Protein AF-A0A938MC78-F1 (afdb_monomer)

Mean predicted aligned error: 9.32 Å

Sequence (710 aa):
FLNPGDVVMGMSLSFGGHLTHGSPVNRSGKHFRIVSYQPDKATGKLDYNALRALAAEHKPRMIIAGYSAYPWAVDWRRFREVADAVPGGCILMADIAHTAGLIAAGQYPNPVGHADVVTFTTHKTLCGPRGAVILATDPEKAKKIDRAVFPGEQGGPHINTIAAKAVAFRIAQSPEFKQLQRDIIGNAKVLADGLARRGLKLAYGGTDTHLALIDLGAIQTPTGVPLRGDIATRILDLCGLTANKNTILGDENAFDPSGVRLGTTWVTQRGLGPAEMDKIAELVHRVLTSIAPFLYKGRKGYRTRGKIDLAVMEDVKREVAALTANAPPAAPAPSPGVSSASTIEVSGERALVALQAACTADVAALQPGQSCRSLLLDGAGNVLDEVLISALPPTVPGRCRYQIAPQPHNAQRVKLWLRSLSDGYIKFDEGDVLAKVDGPVVVEWEKGTQLFCRNGPTGASHKRAASPFPSSAPEGPQICLAKPFFIGQSTLLRGAKPTHDKTPFQFTEPTGPPNHSALYAEHAKLTQGRFLVPFAGWLMPIQYVSIAEEHMAVRSAAGLFDISHMGVLEITGPSAARFLDLVLSNYVLALKPGRSQYNYVLAPDGSVMDDVFLYCLAADRFMLVVNASNQEKVKAWLEALNSRRVVIDQDWPHKEVDVTATIRDLKSPASGSDQRVGLSLQGPRSLTVLQSLATWQRVVDQLGRLTRLE

Solvent-accessible surface area (backbone atoms only — not comparable to full-atom values): 38874 Å² total; per-residue (Å²): 142,80,57,80,63,40,34,36,31,13,32,34,56,57,57,12,18,37,58,78,45,33,33,71,91,29,69,44,23,67,41,28,41,63,44,68,46,68,50,37,85,90,69,48,41,76,46,66,66,60,50,32,54,53,32,55,73,64,49,32,57,28,40,46,50,48,50,72,60,62,32,65,79,70,64,44,65,60,53,34,54,35,29,61,63,16,81,91,47,33,45,33,34,32,40,35,32,61,46,46,22,28,33,67,42,71,69,40,79,70,47,80,91,49,39,58,31,40,36,33,38,34,44,49,55,41,68,27,51,87,52,73,52,80,46,48,90,48,69,73,57,36,56,54,49,49,43,47,45,47,80,60,76,43,81,87,78,64,60,73,55,52,55,45,40,55,53,28,55,58,49,44,70,35,71,66,44,29,49,51,41,50,50,16,30,52,30,19,35,39,25,44,53,33,27,42,78,72,71,45,47,42,64,49,76,52,47,71,30,46,26,35,43,38,32,33,68,74,49,81,37,91,62,75,36,69,45,40,12,71,49,53,28,54,55,33,38,74,26,70,45,80,52,41,57,31,46,36,90,86,56,91,50,83,89,72,15,37,11,41,40,46,68,24,57,67,51,38,76,52,68,51,46,56,70,53,25,36,49,50,20,49,50,53,48,55,53,63,67,48,35,41,27,42,82,43,83,49,100,90,44,75,39,83,43,50,26,27,50,56,67,62,45,50,52,42,31,53,53,49,48,58,72,48,68,83,30,83,73,95,60,88,73,82,76,86,80,80,58,94,79,60,38,33,34,38,28,30,73,34,24,59,60,24,49,30,30,48,24,34,27,69,62,72,76,49,49,66,60,34,54,44,31,18,37,31,36,39,32,80,39,50,80,69,46,65,28,42,40,30,29,40,74,57,92,47,92,77,29,40,33,33,41,36,41,50,48,76,93,39,30,66,60,52,52,47,50,57,38,41,48,26,72,61,40,49,57,47,40,81,90,40,88,83,67,78,60,56,54,66,43,48,65,42,74,60,91,75,91,72,81,74,69,85,73,78,96,74,87,84,81,95,67,95,75,82,74,100,70,72,94,76,42,65,93,62,68,37,72,47,76,36,41,80,54,35,44,20,46,75,55,75,38,65,94,54,81,75,82,65,90,48,40,78,80,81,81,78,82,87,86,72,82,58,41,74,40,93,56,38,73,57,51,38,59,66,27,71,60,45,56,58,39,83,51,64,61,22,50,41,72,80,53,68,84,47,75,67,58,55,52,48,40,23,69,74,32,50,36,78,45,82,40,44,64,38,29,44,34,34,38,26,41,96,38,21,38,61,36,44,43,76,48,33,74,50,76,41,83,75,58,49,61,82,37,70,48,78,35,35,36,54,43,45,85,68,48,78,71,45,62,32,42,40,32,23,71,36,94,37,33,33,39,38,37,32,46,37,77,40,26,69,57,53,51,53,48,56,55,40,50,57,67,55,48,37,40,58,31,77,92,47,46,48,28,33,69,73,52,54,55,49,76,44,54,24,64,40,77,90,37,55,94,63,43,53,79,44,73,45,71,41,42,79,41,29,64,61,54,54,41,72,71,46,89,45,69,70,54,34,56,52,58,73,66,57,77,78,85,126

pLDDT: mean 89.55, std 13.84, range [25.69, 98.81]

Structure (mmCIF, N/CA/C/O backbone):
data_AF-A0A938MC78-F1
#
_entry.id   AF-A0A938MC78-F1
#
loop_
_atom_site.group_PDB
_atom_site.id
_atom_site.type_symbol
_atom_site.label_atom_id
_atom_site.label_alt_id
_atom_site.label_comp_id
_atom_site.label_asym_id
_atom_site.label_entity_id
_atom_site.label_seq_id
_atom_site.pdbx_PDB_ins_code
_atom_site.Cartn_x
_atom_site.Cartn_y
_atom_site.Cartn_z
_atom_site.occupancy
_atom_site.B_iso_or_equiv
_atom_site.auth_seq_id
_atom_site.auth_comp_id
_atom_site.auth_asym_id
_atom_site.auth_atom_id
_atom_site.pdbx_PDB_model_num
ATOM 1 N N . PHE A 1 1 ? 19.099 24.316 -25.562 1.00 87.00 1 PHE A N 1
ATOM 2 C CA . PHE A 1 1 ? 18.160 23.895 -26.628 1.00 87.00 1 PHE A CA 1
ATOM 3 C C . PHE A 1 1 ? 16.786 24.493 -26.423 1.00 87.00 1 PHE A C 1
ATOM 5 O O . PHE A 1 1 ? 16.207 24.959 -27.392 1.00 87.00 1 PHE A O 1
ATOM 12 N N . LEU A 1 2 ? 16.298 24.472 -25.182 1.00 93.75 2 LEU A N 1
ATOM 13 C CA . LEU A 1 2 ? 14.978 24.945 -24.800 1.00 93.75 2 LEU A CA 1
ATOM 14 C C . LEU A 1 2 ? 15.098 26.096 -23.803 1.00 93.75 2 LEU A C 1
ATOM 16 O O . LEU A 1 2 ? 16.029 26.100 -22.995 1.00 93.75 2 LEU A O 1
ATOM 20 N N . ASN A 1 3 ? 14.133 27.002 -23.843 1.00 94.25 3 ASN A N 1
ATOM 21 C CA . ASN A 1 3 ? 13.854 27.993 -22.812 1.00 94.25 3 ASN A CA 1
ATOM 22 C C . ASN A 1 3 ? 12.549 27.626 -22.085 1.00 94.25 3 ASN A C 1
ATOM 24 O O . ASN A 1 3 ? 11.702 26.939 -22.663 1.00 94.25 3 ASN A O 1
ATOM 28 N N . PRO A 1 4 ? 12.350 28.061 -20.828 1.00 96.12 4 PRO A N 1
ATOM 29 C CA . PRO A 1 4 ? 11.049 27.940 -20.179 1.00 96.12 4 PRO A CA 1
ATOM 30 C C . PRO A 1 4 ? 9.929 28.516 -21.059 1.00 96.12 4 PRO A C 1
ATOM 32 O O . PRO A 1 4 ? 10.096 29.569 -21.669 1.00 96.12 4 PRO A O 1
ATOM 35 N N . GLY A 1 5 ? 8.803 27.811 -21.135 1.00 96.50 5 GLY A N 1
ATOM 36 C CA . GLY A 1 5 ? 7.671 28.143 -22.005 1.00 96.50 5 GLY A CA 1
ATOM 37 C C . GLY A 1 5 ? 7.724 27.530 -23.409 1.00 96.50 5 GLY A C 1
ATOM 38 O O . GLY A 1 5 ? 6.680 27.462 -24.058 1.00 96.50 5 GLY A O 1
ATOM 39 N N . ASP A 1 6 ? 8.878 27.020 -23.859 1.00 97.81 6 ASP A N 1
ATOM 40 C CA . ASP A 1 6 ? 8.970 26.314 -25.142 1.00 97.81 6 ASP A CA 1
ATOM 41 C C . ASP A 1 6 ? 8.042 25.091 -25.174 1.00 97.81 6 ASP A C 1
ATOM 43 O O . ASP A 1 6 ? 7.804 24.427 -24.158 1.00 97.81 6 ASP A O 1
ATOM 47 N N . VAL A 1 7 ? 7.536 24.774 -26.368 1.00 98.12 7 VAL A N 1
ATOM 48 C CA . VAL A 1 7 ? 6.684 23.602 -26.583 1.00 98.12 7 VAL A CA 1
ATOM 49 C C . VAL A 1 7 ? 7.544 22.342 -26.659 1.00 98.12 7 VAL A C 1
ATOM 51 O O . VAL A 1 7 ? 8.449 22.249 -27.492 1.00 98.12 7 VAL A O 1
ATOM 54 N N . VAL A 1 8 ? 7.231 21.353 -25.824 1.00 98.19 8 VAL A N 1
ATOM 55 C CA . VAL A 1 8 ? 7.862 20.027 -25.829 1.00 98.19 8 VAL A CA 1
ATOM 56 C C . VAL A 1 8 ? 6.787 18.975 -26.040 1.00 98.19 8 VAL A C 1
ATOM 58 O O . VAL A 1 8 ? 5.766 18.971 -25.351 1.00 98.19 8 VAL A O 1
ATOM 61 N N . MET A 1 9 ? 7.027 18.077 -26.991 1.00 98.12 9 MET A N 1
ATOM 62 C CA . MET A 1 9 ? 6.131 16.971 -27.283 1.00 98.12 9 MET A CA 1
ATOM 63 C C . MET A 1 9 ? 6.689 15.661 -26.716 1.00 98.12 9 MET A C 1
ATOM 65 O O . MET A 1 9 ? 7.829 15.305 -27.002 1.00 98.12 9 MET A O 1
ATOM 69 N N . GLY A 1 10 ? 5.905 14.934 -25.920 1.00 97.06 10 GLY A N 1
ATOM 70 C CA . GLY A 1 10 ? 6.323 13.689 -25.260 1.00 97.06 10 GLY A CA 1
ATOM 71 C C . GLY A 1 10 ? 5.179 12.685 -25.143 1.00 97.06 10 GLY A C 1
ATOM 72 O O . GLY A 1 10 ? 4.020 13.032 -25.357 1.00 97.06 10 GLY A O 1
ATOM 73 N N . MET A 1 11 ? 5.478 11.427 -24.824 1.00 94.69 11 MET A N 1
ATOM 74 C CA . MET A 1 11 ? 4.420 10.442 -24.606 1.00 94.69 11 MET A CA 1
ATOM 75 C C . MET A 1 11 ? 3.703 10.730 -23.283 1.00 94.69 11 MET A C 1
ATOM 77 O O . MET A 1 11 ? 4.352 10.953 -22.258 1.00 94.69 11 MET A O 1
ATOM 81 N N . SER A 1 12 ? 2.372 10.673 -23.281 1.00 90.75 12 SER A N 1
ATOM 82 C CA . SER A 1 12 ? 1.589 10.801 -22.048 1.00 90.75 12 SER A CA 1
ATOM 83 C C . SER A 1 12 ? 1.998 9.747 -21.010 1.00 90.75 12 SER A C 1
ATOM 85 O O . SER A 1 12 ? 2.099 8.555 -21.321 1.00 90.75 12 SER A O 1
ATOM 87 N N . LEU A 1 13 ? 2.171 10.173 -19.753 1.00 88.69 13 LEU A N 1
ATOM 88 C CA . LEU A 1 13 ? 2.477 9.289 -18.619 1.00 88.69 13 LEU A CA 1
ATOM 89 C C . LEU A 1 13 ? 1.448 8.158 -18.488 1.00 88.69 13 LEU A C 1
ATOM 91 O O . LEU A 1 13 ? 1.820 7.011 -18.253 1.00 88.69 13 LEU A O 1
ATOM 95 N N . SER A 1 14 ? 0.169 8.482 -18.692 1.00 85.88 14 SER A N 1
ATOM 96 C CA . SER A 1 14 ? -0.949 7.550 -18.540 1.00 85.88 14 SER A CA 1
ATOM 97 C C . SER A 1 14 ? -0.891 6.386 -19.536 1.00 85.88 14 SER A C 1
ATOM 99 O O . SER A 1 14 ? -1.427 5.318 -19.256 1.00 85.88 14 SER A O 1
ATOM 101 N N . PHE A 1 15 ? -0.190 6.560 -20.660 1.00 87.62 15 PHE A N 1
ATOM 102 C CA . PHE A 1 15 ? -0.125 5.584 -21.751 1.00 87.62 15 PHE A CA 1
ATOM 103 C C . PHE A 1 15 ? 1.278 5.016 -21.974 1.00 87.62 15 PHE A C 1
ATOM 105 O O . PHE A 1 15 ? 1.547 4.440 -23.020 1.00 87.62 15 PHE A O 1
ATOM 112 N N . GLY A 1 16 ? 2.170 5.152 -20.990 1.00 88.12 16 GLY A N 1
ATOM 113 C CA . GLY A 1 16 ? 3.488 4.517 -21.011 1.00 88.12 16 GLY A CA 1
ATOM 114 C C . GLY A 1 16 ? 4.674 5.474 -21.057 1.00 88.12 16 GLY A C 1
ATOM 115 O O . GLY A 1 16 ? 5.809 5.000 -20.961 1.00 88.12 16 GLY A O 1
ATOM 116 N N . GLY A 1 17 ? 4.445 6.789 -21.140 1.00 92.12 17 GLY A N 1
ATOM 117 C CA . GLY A 1 17 ? 5.486 7.812 -21.023 1.00 92.12 17 GLY A CA 1
ATOM 118 C C . GLY A 1 17 ? 6.154 7.843 -19.645 1.00 92.12 17 GLY A C 1
ATOM 119 O O . GLY A 1 17 ? 5.754 7.143 -18.714 1.00 92.12 17 GLY A O 1
ATOM 120 N N . HIS A 1 18 ? 7.204 8.650 -19.495 1.00 95.06 18 HIS A N 1
ATOM 121 C CA . HIS A 1 18 ? 7.895 8.835 -18.215 1.00 95.06 18 HIS A CA 1
ATOM 122 C C . HIS A 1 18 ? 7.568 10.194 -17.585 1.00 95.06 18 HIS A C 1
ATOM 124 O O . HIS A 1 18 ? 7.250 11.164 -18.269 1.00 95.06 18 HIS A O 1
ATOM 130 N N . LEU A 1 19 ? 7.719 10.306 -16.260 1.00 93.81 19 LEU A N 1
ATOM 131 C CA . LEU A 1 19 ? 7.492 11.557 -15.524 1.00 93.81 19 LEU A CA 1
ATOM 132 C C . LEU A 1 19 ? 8.284 12.742 -16.101 1.00 93.81 19 LEU A C 1
ATOM 134 O O . LEU A 1 19 ? 7.791 13.867 -16.112 1.00 93.81 19 LEU A O 1
ATOM 138 N N . THR A 1 20 ? 9.504 12.500 -16.585 1.00 96.00 20 THR A N 1
ATOM 139 C CA . THR A 1 20 ? 10.390 13.538 -17.142 1.00 96.00 20 THR A CA 1
ATOM 140 C C . THR A 1 20 ? 10.058 13.934 -18.579 1.00 96.00 20 THR A C 1
ATOM 142 O O . THR A 1 20 ? 10.744 14.785 -19.134 1.00 96.00 20 THR A O 1
ATOM 145 N N . HIS A 1 21 ? 9.030 13.341 -19.190 1.00 96.19 21 HIS A N 1
ATOM 146 C CA . HIS A 1 21 ? 8.594 13.654 -20.555 1.00 96.19 21 HIS A CA 1
ATOM 147 C C . HIS A 1 21 ? 7.473 14.701 -20.582 1.00 96.19 21 HIS A C 1
ATOM 149 O O . HIS A 1 21 ? 6.760 14.810 -21.573 1.00 96.19 21 HIS A O 1
ATOM 155 N N . GLY A 1 22 ? 7.318 15.473 -19.498 1.00 93.12 22 GLY A N 1
ATOM 156 C CA . GLY A 1 22 ? 6.331 16.549 -19.408 1.00 93.12 22 GLY A CA 1
ATOM 157 C C . GLY A 1 22 ? 5.192 16.325 -18.411 1.00 93.12 22 GLY A C 1
ATOM 158 O O . GLY A 1 22 ? 4.153 16.969 -18.513 1.00 93.12 22 GLY A O 1
ATOM 159 N N . SER A 1 23 ? 5.340 15.439 -17.422 1.00 91.81 23 SER A N 1
ATOM 160 C CA . SER A 1 23 ? 4.314 15.317 -16.377 1.00 91.81 23 SER A CA 1
ATOM 161 C C . SER A 1 23 ? 4.189 16.625 -15.573 1.00 91.81 23 SER A C 1
ATOM 163 O O . SER A 1 23 ? 5.224 17.169 -15.174 1.00 91.81 23 SER A O 1
ATOM 165 N N . PRO A 1 24 ? 2.970 17.108 -15.248 1.00 91.12 24 PRO A N 1
ATOM 166 C CA . PRO A 1 24 ? 2.768 18.383 -14.542 1.00 91.12 24 PRO A CA 1
ATOM 167 C C . PRO A 1 24 ? 3.358 18.401 -13.122 1.00 91.12 24 PRO A C 1
ATOM 169 O O . PRO A 1 24 ? 3.615 19.461 -12.554 1.00 91.12 24 PRO A O 1
ATOM 172 N N . VAL A 1 25 ? 3.618 17.229 -12.534 1.00 91.25 25 VAL A N 1
ATOM 173 C CA . VAL A 1 25 ? 4.274 17.121 -11.221 1.00 91.25 25 VAL A CA 1
ATOM 174 C C . VAL A 1 25 ? 5.805 17.166 -11.308 1.00 91.25 25 VAL A C 1
ATOM 176 O O . VAL A 1 25 ? 6.471 17.364 -10.291 1.00 91.25 25 VAL A O 1
ATOM 179 N N . ASN A 1 26 ? 6.381 17.016 -12.504 1.00 94.88 26 ASN A N 1
ATOM 180 C CA . ASN A 1 26 ? 7.821 17.044 -12.754 1.00 94.88 26 ASN A CA 1
ATOM 181 C C . ASN A 1 26 ? 8.285 18.426 -13.251 1.00 94.88 26 ASN A C 1
ATOM 183 O O . ASN A 1 26 ? 7.516 19.179 -13.837 1.00 94.88 26 ASN A O 1
ATOM 187 N N . ARG A 1 27 ? 9.575 18.749 -13.070 1.00 94.25 27 ARG A N 1
ATOM 188 C CA . ARG A 1 27 ? 10.187 19.993 -13.572 1.00 94.25 27 ARG A CA 1
ATOM 189 C C . ARG A 1 27 ? 9.939 20.216 -15.068 1.00 94.25 27 ARG A C 1
ATOM 191 O O . ARG A 1 27 ? 9.632 21.334 -15.455 1.00 94.25 27 ARG A O 1
ATOM 198 N N . SER A 1 28 ? 10.014 19.162 -15.884 1.00 93.31 28 SER A N 1
ATOM 199 C CA . SER A 1 28 ? 9.729 19.231 -17.327 1.00 93.31 28 SER A CA 1
ATOM 200 C C . SER A 1 28 ? 8.329 19.780 -17.624 1.00 93.31 28 SER A C 1
ATOM 202 O O . SER A 1 28 ? 8.212 20.724 -18.397 1.00 93.31 28 SER A O 1
ATOM 204 N N . GLY A 1 29 ? 7.285 19.266 -16.966 1.00 95.12 29 GLY A N 1
ATOM 205 C CA . GLY A 1 29 ? 5.913 19.750 -17.155 1.00 95.12 29 GLY A CA 1
ATOM 206 C C . GLY A 1 29 ? 5.600 21.076 -16.465 1.00 95.12 29 GLY A C 1
ATOM 207 O O . GLY A 1 29 ? 4.631 21.728 -16.830 1.00 95.12 29 GLY A O 1
ATOM 208 N N . LYS A 1 30 ? 6.418 21.501 -15.494 1.00 96.38 30 LYS A N 1
ATOM 209 C CA . LYS A 1 30 ? 6.313 22.835 -14.877 1.00 96.38 30 LYS A CA 1
ATOM 210 C C . LYS A 1 30 ? 6.974 23.928 -15.715 1.00 96.38 30 LYS A C 1
ATOM 212 O O . LYS A 1 30 ? 6.547 25.073 -15.659 1.00 96.38 30 LYS A O 1
ATOM 217 N N . HIS A 1 31 ? 8.059 23.600 -16.416 1.00 95.50 31 HIS A N 1
ATOM 218 C CA . HIS A 1 31 ? 8.893 24.584 -17.112 1.00 95.50 31 HIS A CA 1
ATOM 219 C C . HIS A 1 31 ? 8.538 24.742 -18.591 1.00 95.50 31 HIS A C 1
ATOM 221 O O . HIS A 1 31 ? 8.785 25.808 -19.148 1.00 95.50 31 HIS A O 1
ATOM 227 N N . PHE A 1 32 ? 7.992 23.712 -19.235 1.00 97.62 32 PHE A N 1
ATOM 228 C CA . PHE A 1 32 ? 7.702 23.711 -20.669 1.00 97.62 32 PHE A CA 1
ATOM 229 C C . PHE A 1 32 ? 6.205 23.565 -20.932 1.00 97.62 32 PHE A C 1
ATOM 231 O O . PHE A 1 32 ? 5.474 22.994 -20.121 1.00 97.62 32 PHE A O 1
ATOM 238 N N . ARG A 1 33 ? 5.748 24.039 -22.095 1.00 97.88 33 ARG A N 1
ATOM 239 C CA . ARG A 1 33 ? 4.383 23.777 -22.559 1.00 97.88 33 ARG A CA 1
ATOM 240 C C . ARG A 1 33 ? 4.336 22.380 -23.168 1.00 97.88 33 ARG A C 1
ATOM 242 O O . ARG A 1 33 ? 4.894 22.144 -24.236 1.00 97.88 33 ARG A O 1
ATOM 249 N N . ILE A 1 34 ? 3.672 21.454 -22.487 1.00 97.69 34 ILE A N 1
ATOM 250 C CA . ILE A 1 34 ? 3.672 20.045 -22.884 1.00 97.69 34 ILE A CA 1
ATOM 251 C C . ILE A 1 34 ? 2.513 19.733 -23.820 1.00 97.69 34 ILE A C 1
ATOM 253 O O . ILE A 1 34 ? 1.358 20.030 -23.522 1.00 97.69 34 ILE A O 1
ATOM 257 N N . VAL A 1 35 ? 2.839 19.075 -24.927 1.00 97.50 35 VAL A N 1
ATOM 258 C CA . VAL A 1 35 ? 1.887 18.428 -25.831 1.00 97.50 35 VAL A CA 1
ATOM 259 C C . VAL A 1 35 ? 2.137 16.928 -25.751 1.00 97.50 35 VAL A C 1
ATOM 261 O O . VAL A 1 35 ? 3.270 16.475 -25.889 1.00 97.50 35 VAL A O 1
ATOM 264 N N . SER A 1 36 ? 1.099 16.140 -25.482 1.00 95.56 36 SER A N 1
ATOM 265 C CA . SER A 1 36 ? 1.260 14.694 -25.323 1.00 95.56 36 SER A CA 1
ATOM 266 C C . SER A 1 36 ? 0.796 13.934 -26.557 1.00 95.56 36 SER A C 1
ATOM 268 O O . SER A 1 36 ? -0.326 14.143 -27.008 1.00 95.56 36 SER A O 1
ATOM 270 N N . TYR A 1 37 ? 1.618 13.008 -27.049 1.00 95.25 37 TYR A N 1
ATOM 271 C CA . TYR A 1 37 ? 1.154 11.952 -27.951 1.00 95.25 37 TYR A CA 1
ATOM 272 C C . TYR A 1 37 ? 0.836 10.675 -27.167 1.00 95.25 37 TYR A C 1
ATOM 274 O O . TYR A 1 37 ? 1.268 10.482 -26.025 1.00 95.25 37 TYR A O 1
ATOM 282 N N . GLN A 1 38 ? 0.065 9.792 -27.792 1.00 92.69 38 GLN A N 1
ATOM 283 C CA . GLN A 1 38 ? -0.389 8.535 -27.208 1.00 92.69 38 GLN A CA 1
ATOM 284 C C . GLN A 1 38 ? -0.425 7.431 -28.274 1.00 92.69 38 GLN A C 1
ATOM 286 O O . GLN A 1 38 ? -0.466 7.751 -29.464 1.00 92.69 38 GLN A O 1
ATOM 291 N N . PRO A 1 39 ? -0.402 6.148 -27.877 1.00 92.88 39 PRO A N 1
ATOM 292 C CA . PRO A 1 39 ? -0.676 5.048 -28.788 1.00 92.88 39 PRO A CA 1
ATOM 293 C C . PRO A 1 39 ? -2.099 5.142 -29.340 1.00 92.88 39 PRO A C 1
ATOM 295 O O . PRO A 1 39 ? -3.003 5.665 -28.682 1.00 92.88 39 PRO A O 1
ATOM 298 N N . ASP A 1 40 ? -2.299 4.584 -30.526 1.00 91.62 40 ASP A N 1
ATOM 299 C CA . ASP A 1 40 ? -3.622 4.331 -31.068 1.00 91.62 40 ASP A CA 1
ATOM 300 C C . ASP A 1 40 ? -4.407 3.398 -30.133 1.00 91.62 40 ASP A C 1
ATOM 302 O O . ASP A 1 40 ? -3.894 2.390 -29.637 1.00 91.62 40 ASP A O 1
ATOM 306 N N . LYS A 1 41 ? -5.670 3.751 -29.879 1.00 87.44 41 LYS A N 1
ATOM 307 C CA . LYS A 1 41 ? -6.511 3.055 -28.898 1.00 87.44 41 LYS A CA 1
ATOM 308 C C . LYS A 1 41 ? -6.907 1.654 -29.358 1.00 87.44 41 LYS A C 1
ATOM 310 O O . LYS A 1 41 ? -7.108 0.793 -28.509 1.00 87.44 41 LYS A O 1
ATOM 315 N N . ALA A 1 42 ? -7.045 1.438 -30.667 1.00 87.81 42 ALA A N 1
ATOM 316 C CA . ALA A 1 42 ? -7.493 0.161 -31.215 1.00 87.81 42 ALA A CA 1
ATOM 317 C C . ALA A 1 42 ? -6.354 -0.865 -31.273 1.00 87.81 42 ALA A C 1
ATOM 319 O O . ALA A 1 42 ? -6.537 -2.030 -30.930 1.00 87.81 42 ALA A O 1
ATOM 320 N N . THR A 1 43 ? -5.170 -0.426 -31.693 1.00 89.94 43 THR A N 1
ATOM 321 C CA . THR A 1 43 ? -4.010 -1.296 -31.925 1.00 89.94 43 THR A CA 1
ATOM 322 C C . THR A 1 43 ? -3.030 -1.335 -30.757 1.00 89.94 43 THR A C 1
ATOM 324 O O . THR A 1 43 ? -2.210 -2.250 -30.678 1.00 89.94 43 THR A O 1
ATOM 327 N N . GLY A 1 44 ? -3.063 -0.340 -29.866 1.00 91.56 44 GLY A N 1
ATOM 328 C CA . GLY A 1 44 ? -2.094 -0.194 -28.784 1.00 91.56 44 GLY A CA 1
ATOM 329 C C . GLY A 1 44 ? -0.682 0.170 -29.260 1.00 91.56 44 GLY A C 1
ATOM 330 O O . GLY A 1 44 ? 0.268 0.053 -28.485 1.00 91.56 44 GLY A O 1
ATOM 331 N N . LYS A 1 45 ? -0.518 0.589 -30.521 1.00 95.00 45 LYS A N 1
ATOM 332 C CA . LYS A 1 45 ? 0.771 0.959 -31.122 1.00 95.00 45 LYS A CA 1
ATOM 333 C C . LYS A 1 45 ? 0.827 2.451 -31.435 1.00 95.00 45 LYS A C 1
ATOM 335 O O . LYS A 1 45 ? -0.202 3.099 -31.566 1.00 95.00 45 LYS A O 1
ATOM 340 N N . LEU A 1 46 ? 2.023 3.022 -31.539 1.00 95.69 46 LEU A N 1
ATOM 341 C CA . LEU A 1 46 ? 2.188 4.419 -31.945 1.00 95.69 46 LEU A CA 1
ATOM 342 C C . LEU A 1 46 ? 1.701 4.635 -33.383 1.00 95.69 46 LEU A C 1
ATOM 344 O O . LEU A 1 46 ? 2.148 3.949 -34.302 1.00 95.69 46 LEU A O 1
ATOM 348 N N . ASP A 1 47 ? 0.843 5.637 -33.573 1.00 95.19 47 ASP A N 1
ATOM 349 C CA . ASP A 1 47 ? 0.467 6.139 -34.893 1.00 95.19 47 ASP A CA 1
ATOM 350 C C . ASP A 1 47 ? 1.371 7.317 -35.277 1.00 95.19 47 ASP A C 1
ATOM 352 O O . ASP A 1 47 ? 1.190 8.459 -34.846 1.00 95.19 47 ASP A O 1
ATOM 356 N N . TYR A 1 48 ? 2.364 7.035 -36.116 1.00 96.12 48 TYR A N 1
ATOM 357 C CA . TYR A 1 48 ? 3.328 8.030 -36.577 1.00 96.12 48 TYR A CA 1
ATOM 358 C C . TYR A 1 48 ? 2.711 9.129 -37.455 1.00 96.12 48 TYR A C 1
ATOM 360 O O . TYR A 1 48 ? 3.250 10.236 -37.498 1.00 96.12 48 TYR A O 1
ATOM 368 N N . ASN A 1 49 ? 1.586 8.865 -38.128 1.00 95.88 49 ASN A N 1
ATOM 369 C CA . ASN A 1 49 ? 0.883 9.886 -38.906 1.00 95.88 49 ASN A CA 1
ATOM 370 C C . ASN A 1 49 ? 0.164 10.860 -37.970 1.00 95.88 49 ASN A C 1
ATOM 372 O O . ASN A 1 49 ? 0.268 12.073 -38.156 1.00 95.88 49 ASN A O 1
ATOM 376 N N . ALA A 1 50 ? -0.488 10.342 -36.925 1.00 95.81 50 ALA A N 1
ATOM 377 C CA . ALA A 1 50 ? -1.081 11.171 -35.880 1.00 95.81 50 ALA A CA 1
ATOM 378 C C . ALA A 1 50 ? -0.015 12.002 -35.146 1.00 95.81 50 ALA A C 1
ATOM 380 O O . ALA A 1 50 ? -0.204 13.203 -34.945 1.00 95.81 50 ALA A O 1
ATOM 381 N N . LEU A 1 51 ? 1.145 11.409 -34.826 1.00 96.44 51 LEU A N 1
ATOM 382 C CA . LEU A 1 51 ? 2.287 12.157 -34.283 1.00 96.44 51 LEU A CA 1
ATOM 383 C C . LEU A 1 51 ? 2.746 13.275 -35.229 1.00 96.44 51 LEU A C 1
ATOM 385 O O . LEU A 1 51 ? 3.025 14.381 -34.766 1.00 96.44 51 LEU A O 1
ATOM 389 N N . ARG A 1 52 ? 2.822 13.010 -36.541 1.00 96.75 52 ARG A N 1
ATOM 390 C CA . ARG A 1 52 ? 3.205 14.014 -37.545 1.00 96.75 52 ARG A CA 1
ATOM 391 C C . ARG A 1 52 ? 2.224 15.180 -37.589 1.00 96.75 52 ARG A C 1
ATOM 393 O O . ARG A 1 52 ? 2.661 16.328 -37.602 1.00 96.75 52 ARG A O 1
ATOM 400 N N . ALA A 1 53 ? 0.924 14.892 -37.603 1.00 96.50 53 ALA A N 1
ATOM 401 C CA . ALA A 1 53 ? -0.118 15.915 -37.598 1.00 96.50 53 ALA A CA 1
ATOM 402 C C . ALA A 1 53 ? -0.031 16.790 -36.336 1.00 96.50 53 ALA A C 1
ATOM 404 O O . ALA A 1 53 ? 0.014 18.015 -36.438 1.00 96.50 53 ALA A O 1
ATOM 405 N N . LEU A 1 54 ? 0.114 16.161 -35.166 1.00 97.25 54 LEU A N 1
ATOM 406 C CA . LEU A 1 54 ? 0.246 16.848 -33.880 1.00 97.25 54 LEU A CA 1
ATOM 407 C C . LEU A 1 54 ? 1.502 17.735 -33.817 1.00 97.25 54 LEU A C 1
ATOM 409 O O . LEU A 1 54 ? 1.461 18.865 -33.325 1.00 97.25 54 LEU A O 1
ATOM 413 N N . ALA A 1 55 ? 2.625 17.247 -34.350 1.00 97.38 55 ALA A N 1
ATOM 414 C CA . ALA A 1 55 ? 3.867 18.009 -34.427 1.00 97.38 55 ALA A CA 1
ATOM 415 C C . ALA A 1 55 ? 3.750 19.215 -35.377 1.00 97.38 55 ALA A C 1
ATOM 417 O O . ALA A 1 55 ? 4.262 20.291 -35.066 1.00 97.38 55 ALA A O 1
ATOM 418 N N . ALA A 1 56 ? 3.055 19.064 -36.509 1.00 95.44 56 ALA A N 1
ATOM 419 C CA . ALA A 1 56 ? 2.816 20.154 -37.454 1.00 95.44 56 ALA A CA 1
ATOM 420 C C . ALA A 1 56 ? 1.908 21.249 -36.865 1.00 95.44 56 ALA A C 1
ATOM 422 O O . ALA A 1 56 ? 2.157 22.437 -37.082 1.00 95.44 56 ALA A O 1
ATOM 423 N N . GLU A 1 57 ? 0.895 20.853 -36.091 1.00 96.81 57 GLU A N 1
ATOM 424 C CA . GLU A 1 57 ? -0.023 21.766 -35.407 1.00 96.81 57 GLU A CA 1
ATOM 425 C C . GLU A 1 57 ? 0.692 22.587 -34.326 1.00 96.81 57 GLU A C 1
ATOM 427 O O . GLU A 1 57 ? 0.635 23.819 -34.323 1.00 96.81 57 GLU A O 1
ATOM 432 N N . HIS A 1 58 ? 1.398 21.914 -33.415 1.00 97.44 58 HIS A N 1
ATOM 433 C CA . HIS A 1 58 ? 1.946 22.560 -32.220 1.00 97.44 58 HIS A CA 1
ATOM 434 C C . HIS A 1 58 ? 3.384 23.055 -32.358 1.00 97.44 58 HIS A C 1
ATOM 436 O O . HIS A 1 58 ? 3.852 23.787 -31.484 1.00 97.44 58 HIS A O 1
ATOM 442 N N . LYS A 1 59 ? 4.076 22.672 -33.437 1.00 97.50 59 LYS A N 1
ATOM 443 C CA . LYS A 1 59 ? 5.435 23.115 -33.785 1.00 97.50 59 LYS A CA 1
ATOM 444 C C . LYS A 1 59 ? 6.408 23.013 -32.594 1.00 97.50 59 LYS A C 1
ATOM 446 O O . LYS A 1 59 ? 6.980 24.024 -32.177 1.00 97.50 59 LYS A O 1
ATOM 451 N N . PRO A 1 60 ? 6.566 21.818 -31.988 1.00 97.94 60 PRO A N 1
ATOM 452 C CA . PRO A 1 60 ? 7.378 21.657 -30.792 1.00 97.94 60 PRO A CA 1
ATOM 453 C C . PRO A 1 60 ? 8.847 21.988 -31.069 1.00 97.94 60 PRO A C 1
ATOM 455 O O . PRO A 1 60 ? 9.373 21.694 -32.138 1.00 97.94 60 PRO A O 1
ATOM 458 N N . ARG A 1 61 ? 9.547 22.539 -30.074 1.00 97.88 61 ARG A N 1
ATOM 459 C CA . ARG A 1 61 ? 11.006 22.741 -30.131 1.00 97.88 61 ARG A CA 1
ATOM 460 C C . ARG A 1 61 ? 11.769 21.437 -29.907 1.00 97.88 61 ARG A C 1
ATOM 462 O O . ARG A 1 61 ? 12.907 21.299 -30.358 1.00 97.88 61 ARG A O 1
ATOM 469 N N . MET A 1 62 ? 11.139 20.481 -29.228 1.00 98.12 62 MET A N 1
ATOM 470 C CA . MET A 1 62 ? 11.681 19.150 -28.985 1.00 98.12 62 MET A CA 1
ATOM 471 C C . MET A 1 62 ? 10.578 18.096 -28.992 1.00 98.12 62 MET A C 1
ATOM 473 O O . MET A 1 62 ? 9.521 18.297 -28.393 1.00 98.12 62 MET A O 1
ATOM 477 N N . ILE A 1 63 ? 10.874 16.953 -29.605 1.00 98.44 63 ILE A N 1
ATOM 478 C CA . ILE A 1 63 ? 10.107 15.716 -29.477 1.00 98.44 63 ILE A CA 1
ATOM 479 C C . ILE A 1 63 ? 10.933 14.737 -28.646 1.00 98.44 63 ILE A C 1
ATOM 481 O O . ILE A 1 63 ? 12.071 14.426 -28.997 1.00 98.44 63 ILE A O 1
ATOM 485 N N . ILE A 1 64 ? 10.358 14.245 -27.552 1.00 98.19 64 ILE A N 1
ATOM 486 C CA . ILE A 1 64 ? 10.939 13.195 -26.719 1.00 98.19 64 ILE A CA 1
ATOM 487 C C . ILE A 1 64 ? 10.319 11.856 -27.137 1.00 98.19 64 ILE A C 1
ATOM 489 O O . ILE A 1 64 ? 9.120 11.626 -26.955 1.00 98.19 64 ILE A O 1
ATOM 493 N N . ALA A 1 65 ? 11.143 10.976 -27.702 1.00 97.00 65 ALA A N 1
ATOM 494 C CA . ALA A 1 65 ? 10.786 9.633 -28.144 1.00 97.00 65 ALA A CA 1
ATOM 495 C C . ALA A 1 65 ? 11.376 8.595 -27.180 1.00 97.00 65 ALA A C 1
ATOM 497 O O . ALA A 1 65 ? 12.581 8.355 -27.160 1.00 97.00 65 ALA A O 1
ATOM 498 N N . GLY A 1 66 ? 10.535 8.000 -26.339 1.00 92.25 66 GLY A N 1
ATOM 499 C CA . GLY A 1 66 ? 10.971 7.061 -25.310 1.00 92.25 66 GLY A CA 1
ATOM 500 C C . GLY A 1 66 ? 9.900 6.845 -24.253 1.00 92.25 66 GLY A C 1
ATOM 501 O O . GLY A 1 66 ? 9.009 7.676 -24.082 1.00 92.25 66 GLY A O 1
ATOM 502 N N . TYR A 1 67 ? 9.957 5.712 -23.557 1.00 93.00 67 TYR A N 1
ATOM 503 C CA . TYR A 1 67 ? 8.848 5.265 -22.713 1.00 93.00 67 TYR A CA 1
ATOM 504 C C . TYR A 1 67 ? 9.311 4.400 -21.543 1.00 93.00 67 TYR A C 1
ATOM 506 O O . TYR A 1 67 ? 10.386 3.799 -21.546 1.00 93.00 67 TYR A O 1
ATOM 514 N N . SER A 1 68 ? 8.451 4.325 -20.531 1.00 93.44 68 SER A N 1
ATOM 515 C CA . SER A 1 68 ? 8.609 3.460 -19.362 1.00 93.44 68 SER A CA 1
ATOM 516 C C . SER A 1 68 ? 7.781 2.181 -19.442 1.00 93.44 68 SER A C 1
ATOM 518 O O . SER A 1 68 ? 8.202 1.142 -18.930 1.00 93.44 68 SER A O 1
ATOM 520 N N . ALA A 1 69 ? 6.589 2.243 -20.033 1.00 94.81 69 ALA A N 1
ATOM 521 C CA . ALA A 1 69 ? 5.622 1.149 -19.999 1.00 94.81 69 ALA A CA 1
ATOM 522 C C . ALA A 1 69 ? 4.892 0.994 -21.340 1.00 94.81 69 ALA A C 1
ATOM 524 O O . ALA A 1 69 ? 3.671 1.077 -21.410 1.00 94.81 69 ALA A O 1
ATOM 525 N N . TYR A 1 70 ? 5.674 0.771 -22.395 1.00 96.44 70 TYR A N 1
ATOM 526 C CA . TYR A 1 70 ? 5.196 0.506 -23.747 1.00 96.44 70 TYR A CA 1
ATOM 527 C C . TYR A 1 70 ? 5.929 -0.730 -24.299 1.00 96.44 70 TYR A C 1
ATOM 529 O O . TYR A 1 70 ? 7.163 -0.732 -24.287 1.00 96.44 70 TYR A O 1
ATOM 537 N N . PRO A 1 71 ? 5.212 -1.794 -24.709 1.00 96.81 71 PRO A N 1
ATOM 538 C CA . PRO A 1 71 ? 5.812 -3.098 -24.987 1.00 96.81 71 PRO A CA 1
ATOM 539 C C . PRO A 1 71 ? 6.258 -3.293 -26.441 1.00 96.81 71 PRO A C 1
ATOM 541 O O . PRO A 1 71 ? 6.568 -4.421 -26.813 1.00 96.81 71 PRO A O 1
ATOM 544 N N . TRP A 1 72 ? 6.282 -2.232 -27.255 1.00 97.12 72 TRP A N 1
ATOM 545 C CA . TRP A 1 72 ? 6.604 -2.321 -28.680 1.00 97.12 72 TRP A CA 1
ATOM 546 C C . TRP A 1 72 ? 7.864 -1.540 -29.070 1.00 97.12 72 TRP A C 1
ATOM 548 O O . TRP A 1 72 ? 8.209 -0.510 -28.472 1.00 97.12 72 TRP A O 1
ATOM 558 N N . ALA A 1 73 ? 8.537 -2.012 -30.116 1.00 95.88 73 ALA A N 1
ATOM 559 C CA . ALA A 1 73 ? 9.712 -1.379 -30.679 1.00 95.88 73 ALA A CA 1
ATOM 560 C C . ALA A 1 73 ? 9.401 -0.017 -31.313 1.00 95.88 73 ALA A C 1
ATOM 562 O O . ALA A 1 73 ? 8.307 0.231 -31.823 1.00 95.88 73 ALA A O 1
ATOM 563 N N . VAL A 1 74 ? 10.381 0.886 -31.261 1.00 95.38 74 VAL A N 1
ATOM 564 C CA . VAL A 1 74 ? 10.289 2.217 -31.867 1.00 95.38 74 VAL A CA 1
ATOM 565 C C . VAL A 1 74 ? 10.754 2.161 -33.318 1.00 95.38 74 VAL A C 1
ATOM 567 O O . VAL A 1 74 ? 11.857 1.689 -33.590 1.00 95.38 74 VAL A O 1
ATOM 570 N N . ASP A 1 75 ? 9.985 2.749 -34.231 1.00 96.94 75 ASP A N 1
ATOM 571 C CA . ASP A 1 75 ? 10.488 3.155 -35.543 1.00 96.94 75 ASP A CA 1
ATOM 572 C C . ASP A 1 75 ? 11.171 4.535 -35.451 1.00 96.94 75 ASP A C 1
ATOM 574 O O . ASP A 1 75 ? 10.532 5.594 -35.461 1.00 96.94 75 ASP A O 1
ATOM 578 N N . TRP A 1 76 ? 12.500 4.524 -35.317 1.00 97.75 76 TRP A N 1
ATOM 579 C CA . TRP A 1 76 ? 13.308 5.743 -35.203 1.00 97.75 76 TRP A CA 1
ATOM 580 C C . TRP A 1 76 ? 13.346 6.567 -36.488 1.00 97.75 76 TRP A C 1
ATOM 582 O O . TRP A 1 76 ? 13.445 7.794 -36.421 1.00 97.75 76 TRP A O 1
ATOM 592 N N . ARG A 1 77 ? 13.228 5.915 -37.652 1.00 97.75 77 ARG A N 1
ATOM 593 C CA . ARG A 1 77 ? 13.175 6.603 -38.942 1.00 97.75 77 ARG A CA 1
ATOM 594 C C . ARG A 1 77 ? 11.901 7.433 -39.032 1.00 97.75 77 ARG A C 1
ATOM 596 O O . ARG A 1 77 ? 11.978 8.617 -39.345 1.00 97.75 77 ARG A O 1
ATOM 603 N N . ARG A 1 78 ? 10.750 6.853 -38.683 1.00 97.88 78 ARG A N 1
ATOM 604 C CA . ARG A 1 78 ? 9.472 7.581 -38.644 1.00 97.88 78 ARG A CA 1
ATOM 605 C C . ARG A 1 78 ? 9.509 8.747 -37.656 1.00 97.88 78 ARG A C 1
ATOM 607 O O . ARG A 1 78 ? 9.024 9.825 -37.979 1.00 97.88 78 ARG A O 1
ATOM 614 N N . PHE A 1 79 ? 10.119 8.578 -36.480 1.00 97.69 79 PHE A N 1
ATOM 615 C CA . PHE A 1 79 ? 10.303 9.691 -35.537 1.00 97.69 79 PHE A CA 1
ATOM 616 C C . PHE A 1 79 ? 11.174 10.821 -36.105 1.00 97.69 79 PHE A C 1
ATOM 618 O O . PHE A 1 79 ? 10.851 11.992 -35.901 1.00 97.69 79 PHE A O 1
ATOM 625 N N . ARG A 1 80 ? 12.246 10.491 -36.837 1.00 97.75 80 ARG A N 1
ATOM 626 C CA . ARG A 1 80 ? 13.069 11.485 -37.542 1.00 97.75 80 ARG A CA 1
ATOM 627 C C . ARG A 1 80 ? 12.258 12.231 -38.598 1.00 97.75 80 ARG A C 1
ATOM 629 O O . ARG A 1 80 ? 12.250 13.456 -38.590 1.00 97.75 80 ARG A O 1
ATOM 636 N N . GLU A 1 81 ? 11.500 11.509 -39.423 1.00 97.44 81 GLU A N 1
ATOM 637 C CA . GLU A 1 81 ? 10.617 12.097 -40.441 1.00 97.44 81 GLU A CA 1
ATOM 638 C C . GLU A 1 81 ? 9.574 13.050 -39.826 1.00 97.44 81 GLU A C 1
ATOM 640 O O . GLU A 1 81 ? 9.291 14.105 -40.392 1.00 97.44 81 GLU A O 1
ATOM 645 N N . VAL A 1 82 ? 9.026 12.717 -38.650 1.00 97.69 82 VAL A N 1
ATOM 646 C CA . VAL A 1 82 ? 8.135 13.611 -37.888 1.00 97.69 82 VAL A CA 1
ATOM 647 C C . VAL A 1 82 ? 8.877 14.870 -37.435 1.00 97.69 82 VAL A C 1
ATOM 649 O O . VAL A 1 82 ? 8.365 15.973 -37.611 1.00 97.69 82 VAL A O 1
ATOM 652 N N . ALA A 1 83 ? 10.074 14.720 -36.866 1.00 97.31 83 ALA A N 1
ATOM 653 C CA . ALA A 1 83 ? 10.865 15.836 -36.357 1.00 97.31 83 ALA A CA 1
ATOM 654 C C . ALA A 1 83 ? 11.358 16.787 -37.465 1.00 97.31 83 ALA A C 1
ATOM 656 O O . ALA A 1 83 ? 11.423 17.997 -37.240 1.00 97.31 83 ALA A O 1
ATOM 657 N N . ASP A 1 84 ? 11.665 16.259 -38.654 1.00 96.06 84 ASP A N 1
ATOM 658 C CA . ASP A 1 84 ? 12.031 17.040 -39.847 1.00 96.06 84 ASP A CA 1
ATOM 659 C C . ASP A 1 84 ? 10.837 17.761 -40.473 1.00 96.06 84 ASP A C 1
ATOM 661 O O . ASP A 1 84 ? 10.993 18.836 -41.046 1.00 96.06 84 ASP A O 1
ATOM 665 N N . ALA A 1 85 ? 9.635 17.190 -40.353 1.00 95.44 85 ALA A N 1
ATOM 666 C CA . ALA A 1 85 ? 8.417 17.797 -40.879 1.00 95.44 85 ALA A CA 1
ATOM 667 C C . ALA A 1 85 ? 7.942 19.017 -40.069 1.00 95.44 85 ALA A C 1
ATOM 669 O O . ALA A 1 85 ? 7.089 19.766 -40.548 1.00 95.44 85 ALA A O 1
ATOM 670 N N . VAL A 1 86 ? 8.467 19.231 -38.856 1.00 96.81 86 VAL A N 1
ATOM 671 C CA . VAL A 1 86 ? 8.165 20.426 -38.059 1.00 96.81 86 VAL A CA 1
ATOM 672 C C . VAL A 1 86 ? 8.770 21.659 -38.744 1.00 96.81 86 VAL A C 1
ATOM 674 O O . VAL A 1 86 ? 9.975 21.677 -38.997 1.00 96.81 86 VAL A O 1
ATOM 677 N N . PRO A 1 87 ? 7.992 22.725 -39.018 1.00 90.19 87 PRO A N 1
ATOM 678 C CA . PRO A 1 87 ? 8.531 23.956 -39.592 1.00 90.19 87 PRO A CA 1
ATOM 679 C C . PRO A 1 87 ? 9.678 24.537 -38.750 1.00 90.19 87 PRO A C 1
ATOM 681 O O . PRO A 1 87 ? 9.504 24.812 -37.565 1.00 90.19 87 PRO A O 1
ATOM 684 N N . GLY A 1 88 ? 10.848 24.735 -39.368 1.00 85.31 88 GLY A N 1
ATOM 685 C CA . GLY A 1 88 ? 12.073 25.176 -38.682 1.00 85.31 88 GLY A CA 1
ATOM 686 C C . GLY A 1 88 ? 12.865 24.056 -37.992 1.00 85.31 88 GLY A C 1
ATOM 687 O O . GLY A 1 88 ? 13.898 24.339 -37.384 1.00 85.31 88 GLY A O 1
ATOM 688 N N . GLY A 1 89 ? 12.406 22.806 -38.114 1.00 88.75 89 GLY A N 1
ATOM 689 C CA . GLY A 1 89 ? 12.967 21.623 -37.472 1.00 88.75 89 GLY A CA 1
ATOM 690 C C . GLY A 1 89 ? 12.744 21.599 -35.958 1.00 88.75 89 GLY A C 1
ATOM 691 O O . GLY A 1 89 ? 12.564 22.627 -35.302 1.00 88.75 89 GLY A O 1
ATOM 692 N N . CYS A 1 90 ? 12.794 20.405 -35.373 1.00 95.69 90 CYS A N 1
ATOM 693 C CA . CYS A 1 90 ? 12.819 20.241 -33.921 1.00 95.69 90 CYS A CA 1
ATOM 694 C C . CYS A 1 90 ? 13.907 19.258 -33.485 1.00 95.69 90 CYS A C 1
ATOM 696 O O . CYS A 1 90 ? 14.349 18.412 -34.266 1.00 95.69 90 CYS A O 1
ATOM 698 N N . ILE A 1 91 ? 14.325 19.366 -32.221 1.00 97.69 91 ILE A N 1
ATOM 699 C CA . ILE A 1 91 ? 15.253 18.408 -31.617 1.00 97.69 91 ILE A CA 1
ATOM 700 C C . ILE A 1 91 ? 14.521 17.087 -31.377 1.00 97.69 91 ILE A C 1
ATOM 702 O O . ILE A 1 91 ? 13.552 17.050 -30.617 1.00 97.69 91 ILE A O 1
ATOM 706 N N . LEU A 1 92 ? 15.020 15.996 -31.955 1.00 98.25 92 LEU A N 1
ATOM 707 C CA . LEU A 1 92 ? 14.588 14.647 -31.604 1.00 98.25 92 LEU A CA 1
ATOM 708 C C . LEU A 1 92 ? 15.465 14.100 -30.473 1.00 98.25 92 LEU A C 1
ATOM 710 O O . LEU A 1 92 ? 16.642 13.798 -30.673 1.00 98.25 92 LEU A O 1
ATOM 714 N N . MET A 1 93 ? 14.885 13.953 -29.285 1.00 98.38 93 MET A N 1
ATOM 715 C CA . MET A 1 93 ? 15.538 13.344 -28.129 1.00 98.38 93 MET A CA 1
ATOM 716 C C . MET A 1 93 ? 15.022 11.915 -27.929 1.00 98.38 93 MET A C 1
ATOM 718 O O . MET A 1 93 ? 13.856 11.724 -27.594 1.00 98.38 93 MET A O 1
ATOM 722 N N . ALA A 1 94 ? 15.885 10.914 -28.088 1.00 98.56 94 ALA A N 1
ATOM 723 C CA . ALA A 1 94 ? 15.557 9.523 -27.794 1.00 98.56 94 ALA A CA 1
ATOM 724 C C . ALA A 1 94 ? 15.879 9.181 -26.330 1.00 98.56 94 ALA A C 1
ATOM 726 O O . ALA A 1 94 ? 17.046 9.169 -25.938 1.00 98.56 94 ALA A O 1
ATOM 727 N N . ASP A 1 95 ? 14.869 8.860 -25.523 1.00 98.44 95 ASP A N 1
ATOM 728 C CA . ASP A 1 95 ? 15.061 8.308 -24.179 1.00 98.44 95 ASP A CA 1
ATOM 729 C C . ASP A 1 95 ? 14.956 6.780 -24.218 1.00 98.44 95 ASP A C 1
ATOM 731 O O . ASP A 1 95 ? 13.870 6.199 -24.194 1.00 98.44 95 ASP A O 1
ATOM 735 N N . ILE A 1 96 ? 16.114 6.121 -24.259 1.00 98.31 96 ILE A N 1
ATOM 736 C CA . ILE A 1 96 ? 16.225 4.661 -24.332 1.00 98.31 96 ILE A CA 1
ATOM 737 C C . ILE A 1 96 ? 16.510 4.031 -22.968 1.00 98.31 96 ILE A C 1
ATOM 739 O O . ILE A 1 96 ? 17.042 2.926 -22.886 1.00 98.31 96 ILE A O 1
ATOM 743 N N . ALA A 1 97 ? 16.175 4.700 -21.860 1.00 98.25 97 ALA A N 1
ATOM 744 C CA . ALA A 1 97 ? 16.514 4.229 -20.518 1.00 98.25 97 ALA A CA 1
ATOM 745 C C . ALA A 1 97 ? 16.108 2.773 -20.233 1.00 98.25 97 ALA A C 1
ATOM 747 O O . ALA A 1 97 ? 16.830 2.074 -19.521 1.00 98.25 97 ALA A O 1
ATOM 748 N N . HIS A 1 98 ? 14.965 2.325 -20.758 1.00 97.88 98 HIS A N 1
ATOM 749 C CA . HIS A 1 98 ? 14.476 0.955 -20.605 1.00 97.88 98 HIS A CA 1
ATOM 750 C C . HIS A 1 98 ? 15.091 -0.040 -21.596 1.00 97.88 98 HIS A C 1
ATOM 752 O O . HIS A 1 98 ? 15.205 -1.210 -21.251 1.00 97.88 98 HIS A O 1
ATOM 758 N N . THR A 1 99 ? 15.526 0.398 -22.777 1.00 97.88 99 THR A N 1
ATOM 759 C CA . THR A 1 99 ? 15.968 -0.475 -23.879 1.00 97.88 99 THR A CA 1
ATOM 760 C C . THR A 1 99 ? 17.466 -0.371 -24.183 1.00 97.88 99 THR A C 1
ATOM 762 O O . THR A 1 99 ? 17.952 -1.067 -25.066 1.00 97.88 99 THR A O 1
ATOM 765 N N . ALA A 1 100 ? 18.225 0.436 -23.433 1.00 98.19 100 ALA A N 1
ATOM 766 C CA . ALA A 1 100 ? 19.652 0.675 -23.661 1.00 98.19 100 ALA A CA 1
ATOM 767 C C . ALA A 1 100 ? 20.494 -0.609 -23.738 1.00 98.19 100 ALA A C 1
ATOM 769 O O . ALA A 1 100 ? 21.361 -0.708 -24.602 1.00 98.19 100 ALA A O 1
ATOM 770 N N . GLY A 1 101 ? 20.231 -1.599 -22.874 1.00 98.06 101 GLY A N 1
ATOM 771 C CA . GLY A 1 101 ? 20.920 -2.892 -22.936 1.00 98.06 101 GLY A CA 1
ATOM 772 C C . GLY A 1 101 ? 20.587 -3.665 -24.211 1.00 98.06 101 GLY A C 1
ATOM 773 O O . GLY A 1 101 ? 21.490 -4.146 -24.890 1.00 98.06 101 GLY A O 1
ATOM 774 N N . LEU A 1 102 ? 19.304 -3.701 -24.582 1.00 98.38 102 LEU A N 1
ATOM 775 C CA . LEU A 1 102 ? 18.825 -4.361 -25.799 1.00 98.38 102 LEU A CA 1
ATOM 776 C C . LEU A 1 102 ? 19.458 -3.737 -27.051 1.00 98.38 102 LEU A C 1
ATOM 778 O O . LEU A 1 102 ? 19.911 -4.457 -27.937 1.00 98.38 102 LEU A O 1
ATOM 782 N N . ILE A 1 103 ? 19.552 -2.404 -27.096 1.00 98.12 103 ILE A N 1
ATOM 783 C CA . ILE A 1 103 ? 20.194 -1.659 -28.189 1.00 98.12 103 ILE A CA 1
ATOM 784 C C . ILE A 1 103 ? 21.694 -1.961 -28.245 1.00 98.12 103 ILE A C 1
ATOM 786 O O . ILE A 1 103 ? 22.206 -2.281 -29.314 1.00 98.12 103 ILE A O 1
ATOM 790 N N . ALA A 1 104 ? 22.394 -1.919 -27.105 1.00 97.50 104 ALA A N 1
ATOM 791 C CA . ALA A 1 104 ? 23.826 -2.225 -27.038 1.00 97.50 104 ALA A CA 1
ATOM 792 C C . ALA A 1 104 ? 24.148 -3.653 -27.526 1.00 97.50 104 ALA A C 1
ATOM 794 O O . ALA A 1 104 ? 25.203 -3.887 -28.113 1.00 97.50 104 ALA A O 1
ATOM 795 N N . ALA A 1 105 ? 23.217 -4.592 -27.338 1.00 97.69 105 ALA A N 1
ATOM 796 C CA . ALA A 1 105 ? 23.323 -5.968 -27.813 1.00 97.69 105 ALA A CA 1
ATOM 797 C C . ALA A 1 105 ? 22.815 -6.205 -29.250 1.00 97.69 105 ALA A C 1
ATOM 799 O O . ALA A 1 105 ? 22.849 -7.344 -29.726 1.00 97.69 105 ALA A O 1
ATOM 800 N N . GLY A 1 106 ? 22.324 -5.169 -29.939 1.00 96.81 106 GLY A N 1
ATOM 801 C CA . GLY A 1 106 ? 21.759 -5.279 -31.287 1.00 96.81 106 GLY A CA 1
ATOM 802 C C . GLY A 1 106 ? 20.409 -6.003 -31.356 1.00 96.81 106 GLY A C 1
ATOM 803 O O . GLY A 1 106 ? 20.060 -6.524 -32.408 1.00 96.81 106 GLY A O 1
ATOM 804 N N . GLN A 1 107 ? 19.665 -6.062 -30.247 1.00 96.62 107 GLN A N 1
ATOM 805 C CA . GLN A 1 107 ? 18.362 -6.738 -30.135 1.00 96.62 107 GLN A CA 1
ATOM 806 C C . GLN A 1 107 ? 17.164 -5.784 -30.220 1.00 96.62 107 GLN A C 1
ATOM 808 O O . GLN A 1 107 ? 16.018 -6.210 -30.134 1.00 96.62 107 GLN A O 1
ATOM 813 N N . TYR A 1 108 ? 17.415 -4.483 -30.362 1.00 97.44 108 TYR A N 1
ATOM 814 C CA . TYR A 1 108 ? 16.388 -3.449 -30.459 1.00 97.44 108 TYR A CA 1
ATOM 815 C C . TYR A 1 108 ? 16.854 -2.346 -31.420 1.00 97.44 108 TYR A C 1
ATOM 817 O O . TYR A 1 108 ? 18.063 -2.091 -31.478 1.00 97.44 108 TYR A O 1
ATOM 825 N N . PRO A 1 109 ? 15.947 -1.673 -32.159 1.00 97.44 109 PRO A N 1
ATOM 826 C CA . PRO A 1 109 ? 16.321 -0.612 -33.092 1.00 97.44 109 PRO A CA 1
ATOM 827 C C . PRO A 1 109 ? 17.187 0.476 -32.444 1.00 97.44 109 PRO A C 1
ATOM 829 O O . PRO A 1 109 ? 16.889 0.951 -31.346 1.00 97.44 109 PRO A O 1
ATOM 832 N N . ASN A 1 110 ? 18.249 0.894 -33.132 1.00 97.19 110 ASN A N 1
ATOM 833 C CA . ASN A 1 110 ? 19.204 1.876 -32.623 1.00 97.19 110 ASN A CA 1
ATOM 834 C C . ASN A 1 110 ? 18.788 3.311 -33.020 1.00 97.19 110 ASN A C 1
ATOM 836 O O . ASN A 1 110 ? 18.631 3.568 -34.212 1.00 97.19 110 ASN A O 1
ATOM 840 N N . PRO A 1 111 ? 18.626 4.257 -32.072 1.00 97.69 111 PRO A N 1
ATOM 841 C CA . PRO A 1 111 ? 18.307 5.651 -32.392 1.00 97.69 111 PRO A CA 1
ATOM 842 C C . PRO A 1 111 ? 19.505 6.470 -32.897 1.00 97.69 111 PRO A C 1
ATOM 844 O O . PRO A 1 111 ? 19.311 7.583 -33.386 1.00 97.69 111 PRO A O 1
ATOM 847 N N . VAL A 1 112 ? 20.743 5.986 -32.742 1.00 96.56 112 VAL A N 1
ATOM 848 C CA . VAL A 1 112 ? 21.948 6.713 -33.171 1.00 96.56 112 VAL A CA 1
ATOM 849 C C . VAL A 1 112 ? 21.949 6.848 -34.693 1.00 96.56 112 VAL A C 1
ATOM 851 O O . VAL A 1 112 ? 21.794 5.863 -35.407 1.00 96.56 112 VAL A O 1
ATOM 854 N N . GLY A 1 113 ? 22.117 8.079 -35.180 1.00 93.25 113 GLY A N 1
ATOM 855 C CA . GLY A 1 113 ? 21.971 8.428 -36.599 1.00 93.25 113 GLY A CA 1
ATOM 856 C C . GLY A 1 113 ? 20.570 8.926 -36.975 1.00 93.25 113 GLY A C 1
ATOM 857 O O . GLY A 1 113 ? 20.407 9.514 -38.039 1.00 93.25 113 GLY A O 1
ATOM 858 N N . HIS A 1 114 ? 19.581 8.765 -36.090 1.00 96.88 114 HIS A N 1
ATOM 859 C CA . HIS A 1 114 ? 18.238 9.333 -36.242 1.00 96.88 114 HIS A CA 1
ATOM 860 C C . HIS A 1 114 ? 17.982 10.459 -35.232 1.00 96.88 114 HIS A C 1
ATOM 862 O O . HIS A 1 114 ? 17.552 11.549 -35.604 1.00 96.88 114 HIS A O 1
ATOM 868 N N . ALA A 1 115 ? 18.248 10.210 -33.949 1.00 98.00 115 ALA A N 1
ATOM 869 C CA . ALA A 1 115 ? 18.037 11.180 -32.882 1.00 98.00 115 ALA A CA 1
ATOM 870 C C . ALA A 1 115 ? 19.184 12.197 -32.792 1.00 98.00 115 ALA A C 1
ATOM 872 O O . ALA A 1 115 ? 20.355 11.855 -32.956 1.00 98.00 115 ALA A O 1
ATOM 873 N N . ASP A 1 116 ? 18.838 13.440 -32.458 1.00 97.94 116 ASP A N 1
ATOM 874 C CA . ASP A 1 116 ? 19.797 14.514 -32.194 1.00 97.94 116 ASP A CA 1
ATOM 875 C C . ASP A 1 116 ? 20.508 14.330 -30.847 1.00 97.94 116 ASP A C 1
ATOM 877 O O . ASP A 1 116 ? 21.678 14.685 -30.694 1.00 97.94 116 ASP A O 1
ATOM 881 N N . VAL A 1 117 ? 19.778 13.796 -29.864 1.00 98.25 117 VAL A N 1
ATOM 882 C CA . VAL A 1 117 ? 20.261 13.503 -28.511 1.00 98.25 117 VAL A CA 1
ATOM 883 C C . VAL A 1 117 ? 19.707 12.150 -28.080 1.00 98.25 117 VAL A C 1
ATOM 885 O O . VAL A 1 117 ? 18.516 11.894 -28.234 1.00 98.25 117 VAL A O 1
ATOM 888 N N . VAL A 1 118 ? 20.542 11.294 -27.496 1.00 98.62 118 VAL A N 1
ATOM 889 C CA . VAL A 1 118 ? 20.119 10.016 -26.908 1.00 98.62 118 VAL A CA 1
ATOM 890 C C . VAL A 1 118 ? 20.427 10.031 -25.417 1.00 98.62 118 VAL A C 1
ATOM 892 O O . VAL A 1 118 ? 21.572 10.216 -25.017 1.00 98.62 118 VAL A O 1
ATOM 895 N N . THR A 1 119 ? 19.425 9.810 -24.574 1.00 98.56 119 THR A N 1
ATOM 896 C CA . THR A 1 119 ? 19.599 9.698 -23.122 1.00 98.56 119 THR A CA 1
ATOM 897 C C . THR A 1 119 ? 19.259 8.304 -22.641 1.00 98.56 119 THR A C 1
ATOM 899 O O . THR A 1 119 ? 18.308 7.692 -23.124 1.00 98.56 119 THR A O 1
ATOM 902 N N . PHE A 1 120 ? 19.988 7.804 -21.646 1.00 98.50 120 PHE A N 1
ATOM 903 C CA . PHE A 1 120 ? 19.626 6.549 -20.997 1.00 98.50 120 PHE A CA 1
ATOM 904 C C . PHE A 1 120 ? 20.152 6.430 -19.578 1.00 98.50 120 PHE A C 1
ATOM 906 O O . PHE A 1 120 ? 21.166 7.013 -19.198 1.00 98.50 120 PHE A O 1
ATOM 913 N N . THR A 1 121 ? 19.462 5.610 -18.789 1.00 98.38 121 THR A N 1
ATOM 914 C CA . THR A 1 121 ? 19.941 5.168 -17.482 1.00 98.38 121 THR A CA 1
ATOM 915 C C . THR A 1 121 ? 20.790 3.912 -17.595 1.00 98.38 121 THR A C 1
ATOM 917 O O . THR A 1 121 ? 20.483 3.032 -18.392 1.00 98.38 121 THR A O 1
ATOM 920 N N . THR A 1 122 ? 21.783 3.764 -16.724 1.00 98.19 122 THR A N 1
ATOM 921 C CA . THR A 1 122 ? 22.746 2.656 -16.803 1.00 98.19 122 THR A CA 1
ATOM 922 C C . THR A 1 122 ? 22.337 1.380 -16.059 1.00 98.19 122 THR A C 1
ATOM 924 O O . THR A 1 122 ? 23.024 0.385 -16.199 1.00 98.19 122 THR A O 1
ATOM 927 N N . HIS A 1 123 ? 21.226 1.364 -15.310 1.00 96.81 123 HIS A N 1
ATOM 928 C CA . HIS A 1 123 ? 20.880 0.283 -14.361 1.00 96.81 123 HIS A CA 1
ATOM 929 C C . HIS A 1 123 ? 19.713 -0.631 -14.759 1.00 96.81 123 HIS A C 1
ATOM 931 O O . HIS A 1 123 ? 19.384 -1.545 -14.011 1.00 96.81 123 HIS A O 1
ATOM 937 N N . LYS A 1 124 ? 19.021 -0.355 -15.870 1.00 97.12 124 LYS A N 1
ATOM 938 C CA . LYS A 1 124 ? 17.858 -1.152 -16.301 1.00 97.12 124 LYS A CA 1
ATOM 939 C C . LYS A 1 124 ? 18.319 -2.368 -17.111 1.00 97.12 124 LYS A C 1
ATOM 941 O O . LYS A 1 124 ? 19.104 -3.161 -16.613 1.00 97.12 124 LYS A O 1
ATOM 946 N N . THR A 1 125 ? 17.910 -2.491 -18.372 1.00 98.00 125 THR A N 1
ATOM 947 C CA . THR A 1 125 ? 18.392 -3.560 -19.267 1.00 98.00 125 THR A CA 1
ATOM 948 C C . THR A 1 125 ? 19.905 -3.526 -19.476 1.00 98.00 125 THR A C 1
ATOM 950 O O . THR A 1 125 ? 20.498 -4.560 -19.754 1.00 98.00 125 THR A O 1
ATOM 953 N N . LEU A 1 126 ? 20.557 -2.374 -19.270 1.00 97.88 126 LEU A N 1
ATOM 954 C CA . LEU A 1 126 ? 22.018 -2.261 -19.324 1.00 97.88 126 LEU A CA 1
ATOM 955 C C . LEU A 1 126 ? 22.744 -2.890 -18.114 1.00 97.88 126 LEU A C 1
ATOM 957 O O . LEU A 1 126 ? 23.954 -3.061 -18.169 1.00 97.88 126 LEU A O 1
ATOM 961 N N . CYS A 1 127 ? 22.026 -3.245 -17.041 1.00 96.19 127 CYS A N 1
ATOM 962 C CA . CYS A 1 127 ? 22.546 -3.999 -15.887 1.00 96.19 127 CYS A CA 1
ATOM 963 C C . CYS A 1 127 ? 23.773 -3.380 -15.172 1.00 96.19 127 CYS A C 1
ATOM 965 O O . CYS A 1 127 ? 24.537 -4.077 -14.513 1.00 96.19 127 CYS A O 1
ATOM 967 N N . GLY A 1 128 ? 23.980 -2.067 -15.292 1.00 96.62 128 GLY A N 1
ATOM 968 C CA . GLY A 1 128 ? 25.055 -1.320 -14.635 1.00 96.62 128 GLY A CA 1
ATOM 969 C C . GLY A 1 128 ? 24.623 -0.597 -13.347 1.00 96.62 128 GLY A C 1
ATOM 970 O O . GLY A 1 128 ? 23.525 -0.807 -12.826 1.00 96.62 128 GLY A O 1
ATOM 971 N N . PRO A 1 129 ? 25.459 0.311 -12.810 1.00 97.44 129 PRO A N 1
ATOM 972 C CA . PRO A 1 129 ? 25.136 1.064 -11.598 1.00 97.44 129 PRO A CA 1
ATOM 973 C C . PRO A 1 129 ? 24.030 2.100 -11.847 1.00 97.44 129 PRO A C 1
ATOM 975 O O . PRO A 1 129 ? 23.749 2.484 -12.989 1.00 97.44 129 PRO A O 1
ATOM 978 N N . ARG A 1 130 ? 23.429 2.638 -10.776 1.00 97.94 130 ARG A N 1
ATOM 979 C CA . ARG A 1 130 ? 22.518 3.790 -10.889 1.00 97.94 130 ARG A CA 1
ATOM 980 C C . ARG A 1 130 ? 23.275 5.010 -11.422 1.00 97.94 130 ARG A C 1
ATOM 982 O O . ARG A 1 130 ? 24.199 5.510 -10.796 1.00 97.94 130 ARG A O 1
ATOM 989 N N . GLY A 1 131 ? 22.851 5.501 -12.579 1.00 96.81 131 GLY A N 1
ATOM 990 C CA . GLY A 1 131 ? 23.401 6.671 -13.250 1.00 96.81 131 GLY A CA 1
ATOM 991 C C . GLY A 1 131 ? 22.739 6.876 -14.610 1.00 96.81 131 GLY A C 1
ATOM 992 O O . GLY A 1 131 ? 21.851 6.106 -14.992 1.00 96.81 131 GLY A O 1
ATOM 993 N N . ALA A 1 132 ? 23.165 7.917 -15.324 1.00 97.31 132 ALA A N 1
ATOM 994 C CA . ALA A 1 132 ? 22.692 8.245 -16.665 1.00 97.31 132 ALA A CA 1
ATOM 995 C C . ALA A 1 132 ? 23.844 8.635 -17.603 1.00 97.31 132 ALA A C 1
ATOM 997 O O . ALA A 1 132 ? 24.958 8.911 -17.139 1.00 97.31 132 ALA A O 1
ATOM 998 N N . VAL A 1 133 ? 23.551 8.629 -18.901 1.00 98.06 133 VAL A N 1
ATOM 999 C CA . VAL A 1 133 ? 24.407 9.087 -20.000 1.00 98.06 133 VAL A CA 1
ATOM 1000 C C . VAL A 1 133 ? 23.557 9.928 -20.951 1.00 98.06 133 VAL A C 1
ATOM 1002 O O . VAL A 1 133 ? 22.392 9.601 -21.192 1.00 98.06 133 VAL A O 1
ATOM 1005 N N . ILE A 1 134 ? 24.153 10.995 -21.480 1.00 98.25 134 ILE A N 1
ATOM 1006 C CA . ILE A 1 134 ? 23.606 11.806 -22.568 1.00 98.25 134 ILE A CA 1
ATOM 1007 C C . ILE A 1 134 ? 24.600 11.705 -23.726 1.00 98.25 134 ILE A C 1
ATOM 1009 O O . ILE A 1 134 ? 25.774 12.017 -23.554 1.00 98.25 134 ILE A O 1
ATOM 1013 N N . LEU A 1 135 ? 24.140 11.231 -24.879 1.00 97.38 135 LEU A N 1
ATOM 1014 C CA . LEU A 1 135 ? 24.923 11.100 -26.102 1.00 97.38 135 LEU A CA 1
ATOM 1015 C C . LEU A 1 135 ? 24.431 12.108 -27.139 1.00 97.38 135 LEU A C 1
ATOM 1017 O O . LEU A 1 135 ? 23.226 12.252 -27.350 1.00 97.38 135 LEU A O 1
ATOM 1021 N N . ALA A 1 136 ? 25.371 12.749 -27.822 1.00 96.50 136 ALA A N 1
ATOM 1022 C CA . ALA A 1 136 ? 25.132 13.528 -29.028 1.00 96.50 136 ALA A CA 1
ATOM 1023 C C . ALA A 1 136 ? 26.285 13.265 -30.000 1.00 96.50 136 ALA A C 1
ATOM 1025 O O . ALA A 1 136 ? 27.447 13.274 -29.598 1.00 96.50 136 ALA A O 1
ATOM 1026 N N . THR A 1 137 ? 25.967 13.009 -31.266 1.00 91.62 137 THR A N 1
ATOM 1027 C CA . THR A 1 137 ? 26.971 12.801 -32.325 1.00 91.62 137 THR A CA 1
ATOM 1028 C C . THR A 1 137 ? 27.403 14.110 -32.989 1.00 91.62 137 THR A C 1
ATOM 1030 O O . THR A 1 137 ? 28.408 14.141 -33.688 1.00 91.62 137 THR A O 1
ATOM 1033 N N . ASP A 1 138 ? 26.657 15.192 -32.757 1.00 95.31 138 ASP A N 1
ATOM 1034 C CA . ASP A 1 138 ? 26.958 16.550 -33.208 1.00 95.31 138 ASP A CA 1
ATOM 1035 C C . ASP A 1 138 ? 27.794 17.288 -32.136 1.00 95.31 138 ASP A C 1
ATOM 1037 O O . ASP A 1 138 ? 27.288 17.503 -31.023 1.00 95.31 138 ASP A O 1
ATOM 1041 N N . PRO A 1 139 ? 29.043 17.700 -32.441 1.00 96.06 139 PRO A N 1
ATOM 1042 C CA . PRO A 1 139 ? 29.929 18.367 -31.484 1.00 96.06 139 PRO A CA 1
ATOM 1043 C C . PRO A 1 139 ? 29.360 19.660 -30.882 1.00 96.06 139 PRO A C 1
ATOM 1045 O O . PRO A 1 139 ? 29.576 19.943 -29.700 1.00 96.06 139 PRO A O 1
ATOM 1048 N N . GLU A 1 140 ? 28.588 20.434 -31.650 1.00 95.81 140 GLU A N 1
ATOM 1049 C CA . GLU A 1 140 ? 27.997 21.686 -31.166 1.00 95.81 140 GLU A CA 1
ATOM 1050 C C . GLU A 1 140 ? 26.850 21.419 -30.186 1.00 95.81 140 GLU A C 1
ATOM 1052 O O . GLU A 1 140 ? 26.663 22.151 -29.205 1.00 95.81 140 GLU A O 1
ATOM 1057 N N . LYS A 1 141 ? 26.092 20.337 -30.402 1.00 96.06 141 LYS A N 1
ATOM 1058 C CA . LYS A 1 141 ? 25.086 19.874 -29.435 1.00 96.06 141 LYS A CA 1
ATOM 1059 C C . LYS A 1 141 ? 25.760 19.312 -28.183 1.00 96.06 141 LYS A C 1
ATOM 1061 O O . LYS A 1 141 ? 25.338 19.674 -27.084 1.00 96.06 141 LYS A O 1
ATOM 1066 N N . ALA A 1 142 ? 26.823 18.518 -28.326 1.00 96.88 142 ALA A N 1
ATOM 1067 C CA . ALA A 1 142 ? 27.584 17.969 -27.201 1.00 96.88 142 ALA A CA 1
ATOM 1068 C C . ALA A 1 142 ? 28.115 19.079 -26.276 1.00 96.88 142 ALA A C 1
ATOM 1070 O O . ALA A 1 142 ? 27.813 19.087 -25.086 1.00 96.88 142 ALA A O 1
ATOM 1071 N N . LYS A 1 143 ? 28.756 20.114 -26.833 1.00 97.06 143 LYS A N 1
ATOM 1072 C CA . LYS A 1 143 ? 29.263 21.263 -26.061 1.00 97.06 143 LYS A CA 1
ATOM 1073 C C . LYS A 1 143 ? 28.166 22.017 -25.298 1.00 97.06 143 LYS A C 1
ATOM 1075 O O . LYS A 1 143 ? 28.401 22.515 -24.195 1.00 97.06 143 LYS A O 1
ATOM 1080 N N . LYS A 1 144 ? 26.961 22.127 -25.872 1.00 96.75 144 LYS A N 1
ATOM 1081 C CA . LYS A 1 144 ? 25.794 22.726 -25.194 1.00 96.75 144 LYS A CA 1
ATOM 1082 C C . LYS A 1 144 ? 25.291 21.848 -24.047 1.00 96.75 144 LYS A C 1
ATOM 1084 O O . LYS A 1 144 ? 24.903 22.391 -23.016 1.00 96.75 144 LYS A O 1
ATOM 1089 N N . ILE A 1 145 ? 25.299 20.526 -24.223 1.00 97.62 145 ILE A N 1
ATOM 1090 C CA . ILE A 1 145 ? 24.923 19.552 -23.188 1.00 97.62 145 ILE A CA 1
ATOM 1091 C C . ILE A 1 145 ? 25.923 19.592 -22.037 1.00 97.62 145 ILE A C 1
ATOM 1093 O O . ILE A 1 145 ? 25.496 19.729 -20.895 1.00 97.62 145 ILE A O 1
ATOM 1097 N N . ASP A 1 146 ? 27.225 19.556 -22.323 1.00 97.19 146 ASP A N 1
ATOM 1098 C CA . ASP A 1 146 ? 28.273 19.580 -21.298 1.00 97.19 146 ASP A CA 1
ATOM 1099 C C . ASP A 1 146 ? 28.141 20.814 -20.404 1.00 97.19 146 ASP A C 1
ATOM 1101 O O . ASP A 1 146 ? 28.095 20.683 -19.185 1.00 97.19 146 ASP A O 1
ATOM 1105 N N . ARG A 1 147 ? 27.952 21.998 -21.007 1.00 96.50 147 ARG A N 1
ATOM 1106 C CA . ARG A 1 147 ? 27.709 23.255 -20.274 1.00 96.50 147 ARG A CA 1
ATOM 1107 C C . ARG A 1 147 ? 26.431 23.225 -19.433 1.00 96.50 147 ARG A C 1
ATOM 1109 O O . ARG A 1 147 ? 26.392 23.823 -18.359 1.00 96.50 147 ARG A O 1
ATOM 1116 N N . ALA A 1 148 ? 25.382 22.562 -19.923 1.00 95.81 148 ALA A N 1
ATOM 1117 C CA . ALA A 1 148 ? 24.132 22.405 -19.186 1.00 95.81 148 ALA A CA 1
ATOM 1118 C C . ALA A 1 148 ? 24.277 21.431 -18.005 1.00 95.81 148 ALA A C 1
ATOM 1120 O O . ALA A 1 148 ? 23.657 21.646 -16.969 1.00 95.81 148 ALA A O 1
ATOM 1121 N N . VAL A 1 149 ? 25.109 20.392 -18.125 1.00 97.06 149 VAL A N 1
ATOM 1122 C CA . VAL A 1 149 ? 25.431 19.489 -17.011 1.00 97.06 149 VAL A CA 1
ATOM 1123 C C . VAL A 1 149 ? 26.306 20.209 -15.987 1.00 97.06 149 VAL A C 1
ATOM 1125 O O . VAL A 1 149 ? 25.919 20.296 -14.827 1.00 97.06 149 VAL A O 1
ATOM 1128 N N . PHE A 1 150 ? 27.437 20.772 -16.413 1.00 96.81 150 PHE A N 1
ATOM 1129 C CA . PHE A 1 150 ? 28.346 21.548 -15.574 1.00 96.81 150 PHE A CA 1
ATOM 1130 C C . PHE A 1 150 ? 28.833 22.796 -16.333 1.00 96.81 150 PHE A C 1
ATOM 1132 O O . PHE A 1 150 ? 29.363 22.672 -17.438 1.00 96.81 150 PHE A O 1
ATOM 1139 N N . PRO A 1 151 ? 28.709 24.007 -15.764 1.00 94.94 151 PRO A N 1
ATOM 1140 C CA . PRO A 1 151 ? 28.278 24.323 -14.398 1.00 94.94 151 PRO A CA 1
ATOM 1141 C C . PRO A 1 151 ? 26.750 24.450 -14.218 1.00 94.94 151 PRO A C 1
ATOM 1143 O O . PRO A 1 151 ? 26.313 25.001 -13.215 1.00 94.94 151 PRO A O 1
ATOM 1146 N N . GLY A 1 152 ? 25.932 24.015 -15.185 1.00 93.81 152 GLY A N 1
ATOM 1147 C CA . GLY A 1 152 ? 24.486 24.272 -15.177 1.00 93.81 152 GLY A CA 1
ATOM 1148 C C . GLY A 1 152 ? 23.697 23.590 -14.049 1.00 93.81 152 GLY A C 1
ATOM 1149 O O . GLY A 1 152 ? 23.111 24.272 -13.213 1.00 93.81 152 GLY A O 1
ATOM 1150 N N . GLU A 1 153 ? 23.632 22.258 -14.042 1.00 93.94 153 GLU A N 1
ATOM 1151 C CA . GLU A 1 153 ? 22.730 21.490 -13.159 1.00 93.94 153 GLU A CA 1
ATOM 1152 C C . GLU A 1 153 ? 23.460 20.690 -12.069 1.00 93.94 153 GLU A C 1
ATOM 1154 O O . GLU A 1 153 ? 22.851 20.270 -11.084 1.00 93.94 153 GLU A O 1
ATOM 1159 N N . GLN A 1 154 ? 24.755 20.429 -12.245 1.00 97.00 154 GLN A N 1
ATOM 1160 C CA . GLN A 1 154 ? 25.561 19.598 -11.354 1.00 97.00 154 GLN A CA 1
ATOM 1161 C C . GLN A 1 154 ? 26.889 20.277 -10.999 1.00 97.00 154 GLN A C 1
ATOM 1163 O O . GLN A 1 154 ? 27.363 21.155 -11.713 1.00 97.00 154 GLN A O 1
ATOM 1168 N N . GLY A 1 155 ? 27.478 19.849 -9.875 1.00 96.88 155 GLY A N 1
ATOM 1169 C CA . GLY A 1 155 ? 28.808 20.248 -9.405 1.00 96.88 155 GLY A CA 1
ATOM 1170 C C . GLY A 1 155 ? 29.845 19.137 -9.610 1.00 96.88 155 GLY A C 1
ATOM 1171 O O . GLY A 1 155 ? 30.155 18.766 -10.737 1.00 96.88 155 GLY A O 1
ATOM 1172 N N . GLY A 1 156 ? 30.388 18.594 -8.514 1.00 95.56 156 GLY A N 1
ATOM 1173 C CA . GLY A 1 156 ? 31.421 17.553 -8.557 1.00 95.56 156 GLY A CA 1
ATOM 1174 C C . GLY A 1 156 ? 30.920 16.201 -9.107 1.00 95.56 156 GLY A C 1
ATOM 1175 O O . GLY A 1 156 ? 29.890 15.703 -8.647 1.00 95.56 156 GLY A O 1
ATOM 1176 N N . PRO A 1 157 ? 31.635 15.564 -10.055 1.00 95.88 157 PRO A N 1
ATOM 1177 C CA . PRO A 1 157 ? 31.232 14.281 -10.625 1.00 95.88 157 PRO A CA 1
ATOM 1178 C C . PRO A 1 157 ? 31.435 13.110 -9.649 1.00 95.88 157 PRO A C 1
ATOM 1180 O O . PRO A 1 157 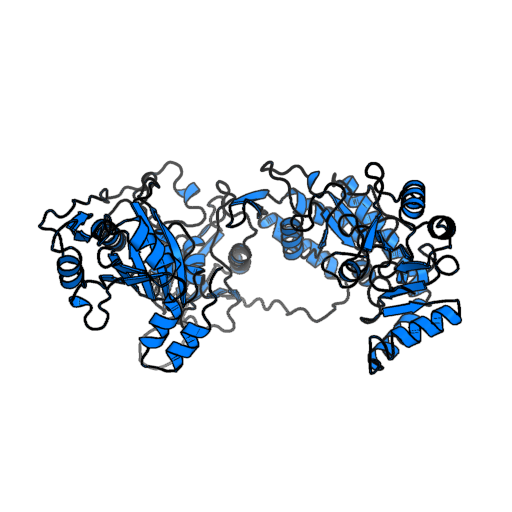? 32.428 13.030 -8.929 1.00 95.88 157 PRO A O 1
ATOM 1183 N N . HIS A 1 158 ? 30.527 12.130 -9.679 1.00 97.56 158 HIS A N 1
ATOM 1184 C CA . HIS A 1 158 ? 30.645 10.898 -8.888 1.00 97.56 158 HIS A CA 1
ATOM 1185 C C . HIS A 1 158 ? 31.603 9.900 -9.563 1.00 97.56 158 HIS A C 1
ATOM 1187 O O . HIS A 1 158 ? 31.170 8.984 -10.271 1.00 97.56 158 HIS A O 1
ATOM 1193 N N . ILE A 1 159 ? 32.910 10.086 -9.356 1.00 97.44 159 ILE A N 1
ATOM 1194 C CA . ILE A 1 159 ? 33.978 9.309 -10.015 1.00 97.44 159 ILE A CA 1
ATOM 1195 C C . ILE A 1 159 ? 33.823 7.795 -9.806 1.00 97.44 159 ILE A C 1
ATOM 1197 O O . ILE A 1 159 ? 33.954 7.025 -10.755 1.00 97.44 159 ILE A O 1
ATOM 1201 N N . ASN A 1 160 ? 33.446 7.357 -8.604 1.00 97.50 160 ASN A N 1
ATOM 1202 C CA . ASN A 1 160 ? 33.155 5.952 -8.298 1.00 97.50 160 ASN A CA 1
ATOM 1203 C C . ASN A 1 160 ? 32.043 5.364 -9.191 1.00 97.50 160 ASN A C 1
ATOM 1205 O O . ASN A 1 160 ? 32.146 4.238 -9.674 1.00 97.50 160 ASN A O 1
ATOM 1209 N N . THR A 1 161 ? 30.991 6.142 -9.460 1.00 97.81 161 THR A N 1
ATOM 1210 C CA . THR A 1 161 ? 29.895 5.723 -10.344 1.00 97.81 161 THR A CA 1
ATOM 1211 C C . THR A 1 161 ? 30.345 5.706 -11.804 1.00 97.81 161 THR A C 1
ATOM 1213 O O . THR A 1 161 ? 29.948 4.818 -12.553 1.00 97.81 161 THR A O 1
ATOM 1216 N N . ILE A 1 162 ? 31.185 6.658 -12.222 1.00 98.06 162 ILE A N 1
ATOM 1217 C CA . ILE A 1 162 ? 31.765 6.689 -13.574 1.00 98.06 162 ILE A CA 1
ATOM 1218 C C . ILE A 1 162 ? 32.637 5.449 -13.813 1.00 98.06 162 ILE A C 1
ATOM 1220 O O . ILE A 1 162 ? 32.463 4.780 -14.831 1.00 98.06 162 ILE A O 1
ATOM 1224 N N . ALA A 1 163 ? 33.493 5.084 -12.854 1.00 98.19 163 ALA A N 1
ATOM 1225 C CA . ALA A 1 163 ? 34.299 3.866 -12.925 1.00 98.19 163 ALA A CA 1
ATOM 1226 C C . ALA A 1 163 ? 33.421 2.606 -13.055 1.00 98.19 163 ALA A C 1
ATOM 1228 O O . ALA A 1 163 ? 33.637 1.786 -13.947 1.00 98.19 163 ALA A O 1
ATOM 1229 N N . ALA A 1 164 ? 32.365 2.489 -12.243 1.00 98.25 164 ALA A N 1
ATOM 1230 C CA . ALA A 1 164 ? 31.424 1.371 -12.333 1.00 98.25 164 ALA A CA 1
ATOM 1231 C C . ALA A 1 164 ? 30.662 1.325 -13.677 1.00 98.25 164 ALA A C 1
ATOM 1233 O O . ALA A 1 164 ? 30.403 0.242 -14.203 1.00 98.25 164 ALA A O 1
ATOM 1234 N N . LYS A 1 165 ? 30.335 2.480 -14.280 1.00 98.38 165 LYS A N 1
ATOM 1235 C CA . LYS A 1 165 ? 29.746 2.538 -15.632 1.00 98.38 165 LYS A CA 1
ATOM 1236 C C . LYS A 1 165 ? 30.720 2.035 -16.696 1.00 98.38 165 LYS A C 1
ATOM 1238 O O . LYS A 1 165 ? 30.297 1.289 -17.571 1.00 98.38 165 LYS A O 1
ATOM 1243 N N . ALA A 1 166 ? 32.000 2.401 -16.614 1.00 98.19 166 ALA A N 1
ATOM 1244 C CA . ALA A 1 166 ? 33.013 1.929 -17.558 1.00 98.19 166 ALA A CA 1
ATOM 1245 C C . ALA A 1 166 ? 33.124 0.394 -17.548 1.00 98.19 166 ALA A C 1
ATOM 1247 O O . ALA A 1 166 ? 33.161 -0.230 -18.609 1.00 98.19 166 ALA A O 1
ATOM 1248 N N . VAL A 1 167 ? 33.075 -0.221 -16.360 1.00 98.06 167 VAL A N 1
ATOM 1249 C CA . VAL A 1 167 ? 33.013 -1.686 -16.215 1.00 98.06 167 VAL A CA 1
ATOM 1250 C C . VAL A 1 167 ? 31.743 -2.251 -16.858 1.00 98.06 167 VAL A C 1
ATOM 1252 O O . VAL A 1 167 ? 31.832 -3.182 -17.657 1.00 98.06 167 VAL A O 1
ATOM 1255 N N . ALA A 1 168 ? 30.575 -1.663 -16.585 1.00 97.88 168 ALA A N 1
ATOM 1256 C CA . ALA A 1 168 ? 29.315 -2.102 -17.188 1.00 97.88 168 ALA A CA 1
ATOM 1257 C C . ALA A 1 168 ? 29.333 -2.010 -18.727 1.00 97.88 168 ALA A C 1
ATOM 1259 O O . ALA A 1 168 ? 28.859 -2.920 -19.399 1.00 97.88 168 ALA A O 1
ATOM 1260 N N . PHE A 1 169 ? 29.929 -0.961 -19.304 1.00 98.38 169 PHE A N 1
ATOM 1261 C CA . PHE A 1 169 ? 30.056 -0.822 -20.760 1.00 98.38 169 PHE A CA 1
ATOM 1262 C C . PHE A 1 169 ? 31.013 -1.841 -21.373 1.00 98.38 169 PHE A C 1
ATOM 1264 O O . PHE A 1 169 ? 30.767 -2.301 -22.485 1.00 98.38 169 PHE A O 1
ATOM 1271 N N . ARG A 1 170 ? 32.078 -2.226 -20.658 1.00 98.12 170 ARG A N 1
ATOM 1272 C CA . ARG A 1 170 ? 32.949 -3.329 -21.079 1.00 98.12 170 ARG A CA 1
ATOM 1273 C C . ARG A 1 170 ? 32.186 -4.655 -21.093 1.00 98.12 170 ARG A C 1
ATOM 1275 O O . ARG A 1 170 ? 32.294 -5.393 -22.065 1.00 98.12 170 ARG A O 1
ATOM 1282 N N . ILE A 1 171 ? 31.394 -4.934 -20.054 1.00 97.56 171 ILE A N 1
ATOM 1283 C CA . ILE A 1 171 ? 30.541 -6.134 -19.990 1.00 97.56 171 ILE A CA 1
ATOM 1284 C C . ILE A 1 171 ? 29.511 -6.120 -21.125 1.00 97.56 171 ILE A C 1
ATOM 1286 O O . ILE A 1 171 ? 29.328 -7.131 -21.791 1.00 97.56 171 ILE A O 1
ATOM 1290 N N . ALA A 1 172 ? 28.897 -4.969 -21.412 1.00 97.75 172 ALA A N 1
ATOM 1291 C CA . ALA A 1 172 ? 27.882 -4.840 -22.459 1.00 97.75 172 ALA A CA 1
ATOM 1292 C C . ALA A 1 172 ? 28.386 -5.181 -23.879 1.00 97.75 172 ALA A C 1
ATOM 1294 O O . ALA A 1 172 ? 27.581 -5.436 -24.773 1.00 97.75 172 ALA A O 1
ATOM 1295 N N . GLN A 1 173 ? 29.705 -5.200 -24.096 1.00 97.25 173 GLN A N 1
ATOM 1296 C CA . GLN A 1 173 ? 30.321 -5.591 -25.368 1.00 97.25 173 GLN A CA 1
ATOM 1297 C C . GLN A 1 173 ? 30.522 -7.108 -25.504 1.00 97.25 173 GLN A C 1
ATOM 1299 O O . GLN A 1 173 ? 30.842 -7.579 -26.598 1.00 97.25 173 GLN A O 1
ATOM 1304 N N . SER A 1 174 ? 30.345 -7.875 -24.426 1.00 98.06 174 SER A N 1
ATOM 1305 C CA . SER A 1 174 ? 30.656 -9.301 -24.408 1.00 98.06 174 SER A CA 1
ATOM 1306 C C . SER A 1 174 ? 29.603 -10.149 -25.147 1.00 98.06 174 SER A C 1
ATOM 1308 O O . SER A 1 174 ? 28.429 -9.762 -25.231 1.00 98.06 174 SER A O 1
ATOM 1310 N N . PRO A 1 175 ? 29.985 -11.320 -25.694 1.00 98.06 175 PRO A N 1
ATOM 1311 C CA . PRO A 1 175 ? 29.036 -12.270 -26.278 1.00 98.06 175 PRO A CA 1
ATOM 1312 C C . PRO A 1 175 ? 27.961 -12.736 -25.286 1.00 98.06 175 PRO A C 1
ATOM 1314 O O . PRO A 1 175 ? 26.798 -12.878 -25.662 1.00 98.06 175 PRO A O 1
ATOM 1317 N N . GLU A 1 176 ? 28.325 -12.913 -24.015 1.00 97.62 176 GLU A N 1
ATOM 1318 C CA . GLU A 1 176 ? 27.424 -13.350 -22.943 1.00 97.62 176 GLU A CA 1
ATOM 1319 C C . GLU A 1 176 ? 26.349 -12.296 -22.670 1.00 97.62 176 GLU A C 1
ATOM 1321 O O . GLU A 1 176 ? 25.175 -12.634 -22.532 1.00 97.62 176 GLU A O 1
ATOM 1326 N N . PHE A 1 177 ? 26.711 -11.008 -22.666 1.00 98.31 177 PHE A N 1
ATOM 1327 C CA . PHE A 1 177 ? 25.725 -9.938 -22.530 1.00 98.31 177 PHE A CA 1
ATOM 1328 C C . PHE A 1 177 ? 24.773 -9.895 -23.730 1.00 98.31 177 PHE A C 1
ATOM 1330 O O . PHE A 1 177 ? 23.566 -9.735 -23.553 1.00 98.31 177 PHE A O 1
ATOM 1337 N N . LYS A 1 178 ? 25.280 -10.088 -24.955 1.00 98.31 178 LYS A N 1
ATOM 1338 C CA . LYS A 1 178 ? 24.426 -10.168 -26.152 1.00 98.31 178 LYS A CA 1
ATOM 1339 C C . LYS A 1 178 ? 23.444 -11.334 -26.074 1.00 98.31 178 LYS A C 1
ATOM 1341 O O . LYS A 1 178 ? 22.275 -11.162 -26.418 1.00 98.31 178 LYS A O 1
ATOM 1346 N N . GLN A 1 179 ? 23.903 -12.492 -25.597 1.00 98.31 179 GLN A N 1
ATOM 1347 C CA . GLN A 1 179 ? 23.043 -13.644 -25.344 1.00 98.31 179 GLN A CA 1
ATOM 1348 C C . GLN A 1 179 ? 21.977 -13.321 -24.290 1.00 98.31 179 GLN A C 1
ATOM 1350 O O . GLN A 1 179 ? 20.794 -13.487 -24.569 1.00 98.31 179 GLN A O 1
ATOM 1355 N N . LEU A 1 180 ? 22.368 -12.740 -23.152 1.00 98.38 180 LEU A N 1
ATOM 1356 C CA . LEU A 1 180 ? 21.441 -12.332 -22.094 1.00 98.38 180 LEU A CA 1
ATOM 1357 C C . LEU A 1 180 ? 20.324 -11.414 -22.618 1.00 98.38 180 LEU A C 1
ATOM 1359 O O . LEU A 1 180 ? 19.159 -11.615 -22.288 1.00 98.38 180 LEU A O 1
ATOM 1363 N N . GLN A 1 181 ? 20.643 -10.415 -23.447 1.00 98.56 181 GLN A N 1
ATOM 1364 C CA . GLN A 1 181 ? 19.620 -9.515 -23.997 1.00 98.56 181 GLN A CA 1
ATOM 1365 C C . GLN A 1 181 ? 18.672 -10.223 -24.980 1.00 98.56 181 GLN A C 1
ATOM 1367 O O . GLN A 1 181 ? 17.482 -9.901 -24.993 1.00 98.56 181 GLN A O 1
ATOM 1372 N N . ARG A 1 182 ? 19.158 -11.207 -25.757 1.00 98.38 182 ARG A N 1
ATOM 1373 C CA . ARG A 1 182 ? 18.294 -12.082 -26.577 1.00 98.38 182 ARG A CA 1
ATOM 1374 C C . ARG A 1 182 ? 17.319 -12.859 -25.704 1.00 98.38 182 ARG A C 1
ATOM 1376 O O . ARG A 1 182 ? 16.115 -12.840 -25.960 1.00 98.38 182 ARG A O 1
ATOM 1383 N N . ASP A 1 183 ? 17.835 -13.470 -24.644 1.00 98.56 183 ASP A N 1
ATOM 1384 C CA . ASP A 1 183 ? 17.043 -14.279 -23.720 1.00 98.56 183 ASP A CA 1
ATOM 1385 C C . ASP A 1 183 ? 16.016 -13.426 -22.967 1.00 98.56 183 ASP A C 1
ATOM 1387 O O . ASP A 1 183 ? 14.899 -13.872 -22.734 1.00 98.56 183 ASP A O 1
ATOM 1391 N N . ILE A 1 184 ? 16.334 -12.167 -22.639 1.00 98.69 184 ILE A N 1
ATOM 1392 C CA . ILE A 1 184 ? 15.394 -11.228 -22.006 1.00 98.69 184 ILE A CA 1
ATOM 1393 C C . ILE A 1 184 ? 14.152 -11.000 -22.880 1.00 98.69 184 ILE A C 1
ATOM 1395 O O . ILE A 1 184 ? 13.034 -11.096 -22.365 1.00 98.69 184 ILE A O 1
ATOM 1399 N N . ILE A 1 185 ? 14.326 -10.712 -24.177 1.00 98.19 185 ILE A N 1
ATOM 1400 C CA . ILE A 1 185 ? 13.200 -10.494 -25.106 1.00 98.19 185 ILE A CA 1
ATOM 1401 C C . ILE A 1 185 ? 12.442 -11.804 -25.339 1.00 98.19 185 ILE A C 1
ATOM 1403 O O . ILE A 1 185 ? 11.213 -11.826 -25.262 1.00 98.19 185 ILE A O 1
ATOM 1407 N N . GLY A 1 186 ? 13.165 -12.909 -25.559 1.00 98.50 186 GLY A N 1
ATOM 1408 C CA . GLY A 1 186 ? 12.565 -14.234 -25.728 1.00 98.50 186 GLY A CA 1
ATOM 1409 C C . GLY A 1 186 ? 11.692 -14.624 -24.533 1.00 98.50 186 GLY A C 1
ATOM 1410 O O . GLY A 1 186 ? 10.527 -14.981 -24.701 1.00 98.50 186 GLY A O 1
ATOM 1411 N N . ASN A 1 187 ? 12.209 -14.449 -23.318 1.00 98.75 187 ASN A N 1
ATOM 1412 C CA . ASN A 1 187 ? 11.474 -14.700 -22.083 1.00 98.75 187 ASN A CA 1
ATOM 1413 C C . ASN A 1 187 ? 10.262 -13.777 -21.922 1.00 98.75 187 ASN A C 1
ATOM 1415 O O . ASN A 1 187 ? 9.212 -14.234 -21.477 1.00 98.75 187 ASN A O 1
ATOM 1419 N N . ALA A 1 188 ? 10.369 -12.495 -22.287 1.00 98.75 188 ALA A N 1
ATOM 1420 C CA . ALA A 1 188 ? 9.236 -11.571 -22.208 1.00 98.75 188 ALA A CA 1
ATOM 1421 C C . ALA A 1 188 ? 8.097 -11.994 -23.139 1.00 98.75 188 ALA A C 1
ATOM 1423 O O . ALA A 1 188 ? 6.932 -11.958 -22.739 1.00 98.75 188 ALA A O 1
ATOM 1424 N N . LYS A 1 189 ? 8.436 -12.465 -24.344 1.00 98.56 189 LYS A N 1
ATOM 1425 C CA . LYS A 1 189 ? 7.467 -13.035 -25.278 1.00 98.56 189 LYS A CA 1
ATOM 1426 C C . LYS A 1 189 ? 6.828 -14.312 -24.728 1.00 98.56 189 LYS A C 1
ATOM 1428 O O . LYS A 1 189 ? 5.607 -14.418 -24.744 1.00 98.56 189 LYS A O 1
ATOM 1433 N N . VAL A 1 190 ? 7.618 -15.244 -24.190 1.00 98.81 190 VAL A N 1
ATOM 1434 C CA . VAL A 1 190 ? 7.092 -16.489 -23.596 1.00 98.81 190 VAL A CA 1
ATOM 1435 C C . VAL A 1 190 ? 6.175 -16.200 -22.407 1.00 98.81 190 VAL A C 1
ATOM 1437 O O . VAL A 1 190 ? 5.106 -16.799 -22.308 1.00 98.81 190 VAL A O 1
ATOM 1440 N N . LEU A 1 191 ? 6.547 -15.254 -21.541 1.00 98.81 191 LEU A N 1
ATOM 1441 C CA . LEU A 1 191 ? 5.708 -14.800 -20.433 1.00 98.81 191 LEU A CA 1
ATOM 1442 C C . LEU A 1 191 ? 4.386 -14.213 -20.948 1.00 98.81 191 LEU A C 1
ATOM 1444 O O . LEU A 1 191 ? 3.322 -14.609 -20.483 1.00 98.81 191 LEU A O 1
ATOM 1448 N N . ALA A 1 192 ? 4.437 -13.302 -21.924 1.00 98.75 192 ALA A N 1
ATOM 1449 C CA . ALA A 1 192 ? 3.251 -12.687 -22.520 1.00 98.75 192 ALA A CA 1
ATOM 1450 C C . ALA A 1 192 ? 2.314 -13.729 -23.159 1.00 98.75 192 ALA A C 1
ATOM 1452 O O . ALA A 1 192 ? 1.121 -13.755 -22.853 1.00 98.75 192 ALA A O 1
ATOM 1453 N N . ASP A 1 193 ? 2.860 -14.627 -23.981 1.00 98.69 193 ASP A N 1
ATOM 1454 C CA . ASP A 1 193 ? 2.107 -15.696 -24.640 1.00 98.69 193 ASP A CA 1
ATOM 1455 C C . ASP A 1 193 ? 1.521 -16.672 -23.596 1.00 98.69 193 ASP A C 1
ATOM 1457 O O . ASP A 1 193 ? 0.370 -17.095 -23.706 1.00 98.69 193 ASP A O 1
ATOM 1461 N N . GLY A 1 194 ? 2.272 -16.984 -22.534 1.00 98.69 194 GLY A N 1
ATOM 1462 C CA . GLY A 1 194 ? 1.826 -17.823 -21.420 1.00 98.69 194 GLY A CA 1
ATOM 1463 C C . GLY A 1 194 ? 0.676 -17.215 -20.612 1.00 98.69 194 GLY A C 1
ATOM 1464 O O . GLY A 1 194 ? -0.224 -17.951 -20.199 1.00 98.69 194 GLY A O 1
ATOM 1465 N N . LEU A 1 195 ? 0.676 -15.892 -20.411 1.00 98.75 195 LEU A N 1
ATOM 1466 C CA . LEU A 1 195 ? -0.419 -15.159 -19.762 1.00 98.75 195 LEU A CA 1
ATOM 1467 C C . LEU A 1 195 ? -1.672 -15.174 -20.650 1.00 98.75 195 LEU A C 1
ATOM 1469 O O . LEU A 1 195 ? -2.758 -15.514 -20.180 1.00 98.75 195 LEU A O 1
ATOM 1473 N N . ALA A 1 196 ? -1.506 -14.884 -21.945 1.00 98.38 196 ALA A N 1
ATOM 1474 C CA . ALA A 1 196 ? -2.598 -14.863 -22.916 1.00 98.38 196 ALA A CA 1
ATOM 1475 C C . ALA A 1 196 ? -3.256 -16.241 -23.096 1.00 98.38 196 ALA A C 1
ATOM 1477 O O . ALA A 1 196 ? -4.482 -16.339 -23.085 1.00 98.38 196 ALA A O 1
ATOM 1478 N N . ARG A 1 197 ? -2.466 -17.324 -23.174 1.00 98.31 197 ARG A N 1
ATOM 1479 C CA . ARG A 1 197 ? -2.982 -18.709 -23.235 1.00 98.31 197 ARG A CA 1
ATOM 1480 C C . ARG A 1 197 ? -3.867 -19.079 -22.046 1.00 98.31 197 ARG A C 1
ATOM 1482 O O . ARG A 1 197 ? -4.725 -19.943 -22.177 1.00 98.31 197 ARG A O 1
ATOM 1489 N N . ARG A 1 198 ? -3.655 -18.437 -20.897 1.00 98.12 198 ARG A N 1
ATOM 1490 C CA . ARG A 1 198 ? -4.435 -18.636 -19.667 1.00 98.12 198 ARG A CA 1
ATOM 1491 C C . ARG A 1 198 ? -5.603 -17.655 -19.546 1.00 98.12 198 ARG A C 1
ATOM 1493 O O . ARG A 1 198 ? -6.199 -17.544 -18.487 1.00 98.12 198 ARG A O 1
ATOM 1500 N N . GLY A 1 199 ? -5.933 -16.934 -20.617 1.00 97.12 199 GLY A N 1
ATOM 1501 C CA . GLY A 1 199 ? -7.082 -16.033 -20.666 1.00 97.12 199 GLY A CA 1
ATOM 1502 C C . GLY A 1 199 ? -6.840 -14.644 -20.073 1.00 97.12 199 GLY A C 1
ATOM 1503 O O . GLY A 1 199 ? -7.774 -13.847 -20.020 1.00 97.12 199 GLY A O 1
ATOM 1504 N N . LEU A 1 200 ? -5.611 -14.302 -19.663 1.00 98.12 200 LEU A N 1
ATOM 1505 C CA . LEU A 1 200 ? -5.304 -12.933 -19.251 1.00 98.12 200 LEU A CA 1
ATOM 1506 C C . LEU A 1 200 ? -5.112 -12.040 -20.476 1.00 98.12 200 LEU A C 1
ATOM 1508 O O . LEU A 1 200 ? -4.224 -12.262 -21.301 1.00 98.12 200 LEU A O 1
ATOM 1512 N N . LYS A 1 201 ? -5.915 -10.981 -20.573 1.00 97.50 201 LYS A N 1
ATOM 1513 C CA . LYS A 1 201 ? -5.793 -10.000 -21.651 1.00 97.50 201 LYS A CA 1
ATOM 1514 C C . LYS A 1 201 ? -4.540 -9.146 -21.459 1.00 97.50 201 LYS A C 1
ATOM 1516 O O . LYS A 1 201 ? -4.326 -8.550 -20.403 1.00 97.50 201 LYS A O 1
ATOM 1521 N N . LEU A 1 202 ? -3.730 -9.038 -22.509 1.00 97.31 202 LEU A N 1
ATOM 1522 C CA . LEU A 1 202 ? -2.604 -8.109 -22.549 1.00 97.31 202 LEU A CA 1
ATOM 1523 C C . LEU A 1 202 ? -3.084 -6.735 -23.017 1.00 97.31 202 LEU A C 1
ATOM 1525 O O . LEU A 1 202 ? -3.704 -6.627 -24.074 1.00 97.31 202 LEU A O 1
ATOM 1529 N N . ALA A 1 203 ? -2.749 -5.681 -22.274 1.00 94.94 203 ALA A N 1
ATOM 1530 C CA . ALA A 1 203 ? -3.244 -4.322 -22.518 1.00 94.94 203 ALA A CA 1
ATOM 1531 C C . ALA A 1 203 ? -2.890 -3.775 -23.913 1.00 94.94 203 ALA A C 1
ATOM 1533 O O . ALA A 1 203 ? -3.626 -2.967 -24.468 1.00 94.94 203 ALA A O 1
ATOM 1534 N N . TYR A 1 204 ? -1.778 -4.242 -24.483 1.00 95.12 204 TYR A N 1
ATOM 1535 C CA . TYR A 1 204 ? -1.311 -3.859 -25.817 1.00 95.12 204 TYR A CA 1
ATOM 1536 C C . TYR A 1 204 ? -1.223 -5.055 -26.777 1.00 95.12 204 TYR A C 1
ATOM 1538 O O . TYR A 1 204 ? -0.584 -4.946 -27.814 1.00 95.12 204 TYR A O 1
ATOM 1546 N N . GLY A 1 205 ? -1.809 -6.206 -26.426 1.00 94.62 205 GLY A N 1
ATOM 1547 C CA . GLY A 1 205 ? -1.864 -7.409 -27.269 1.00 94.62 205 GLY A CA 1
ATOM 1548 C C . GLY A 1 205 ? -0.593 -8.270 -27.332 1.00 94.62 205 GLY A C 1
ATOM 1549 O O . GLY A 1 205 ? -0.673 -9.412 -27.769 1.00 94.62 205 GLY A O 1
ATOM 1550 N N . GLY A 1 206 ? 0.567 -7.781 -26.885 1.00 95.81 206 GLY A N 1
ATOM 1551 C CA . GLY A 1 206 ? 1.817 -8.546 -26.923 1.00 95.81 206 GLY A CA 1
ATOM 1552 C C . GLY A 1 206 ? 3.041 -7.732 -26.507 1.00 95.81 206 GLY A C 1
ATOM 1553 O O . GLY A 1 206 ? 2.908 -6.700 -25.846 1.00 95.81 206 GLY A O 1
ATOM 1554 N N . THR A 1 207 ? 4.227 -8.223 -26.877 1.00 97.81 207 THR A N 1
ATOM 1555 C CA . THR A 1 207 ? 5.504 -7.527 -26.677 1.00 97.81 207 THR A CA 1
ATOM 1556 C C . THR A 1 207 ? 6.582 -7.986 -27.660 1.00 97.81 207 THR A C 1
ATOM 1558 O O . THR A 1 207 ? 6.617 -9.156 -28.045 1.00 97.81 207 THR A O 1
ATOM 1561 N N . ASP A 1 208 ? 7.477 -7.072 -28.027 1.00 96.19 208 ASP A N 1
ATOM 1562 C CA . ASP A 1 208 ? 8.779 -7.334 -28.666 1.00 96.19 208 ASP A CA 1
ATOM 1563 C C . ASP A 1 208 ? 9.945 -6.718 -27.851 1.00 96.19 208 ASP A C 1
ATOM 1565 O O . ASP A 1 208 ? 11.052 -6.509 -28.349 1.00 96.19 208 ASP A O 1
ATOM 1569 N N . THR A 1 209 ? 9.691 -6.431 -26.568 1.00 97.44 209 THR A N 1
ATOM 1570 C CA . THR A 1 209 ? 10.628 -5.799 -25.624 1.00 97.44 209 THR A CA 1
ATOM 1571 C C . THR A 1 209 ? 10.867 -6.677 -24.393 1.00 97.44 209 THR A C 1
ATOM 1573 O O . THR A 1 209 ? 10.525 -7.851 -24.373 1.00 97.44 209 THR A O 1
ATOM 1576 N N . HIS A 1 210 ? 11.457 -6.121 -23.330 1.00 97.88 210 HIS A N 1
ATOM 1577 C CA . HIS A 1 210 ? 11.728 -6.806 -22.059 1.00 97.88 210 HIS A CA 1
ATOM 1578 C C . HIS A 1 210 ? 10.548 -6.800 -21.065 1.00 97.88 210 HIS A C 1
ATOM 1580 O O . HIS A 1 210 ? 10.735 -7.174 -19.903 1.00 97.88 210 HIS A O 1
ATOM 1586 N N . LEU A 1 211 ? 9.367 -6.304 -21.454 1.00 98.06 211 LEU A N 1
ATOM 1587 C CA . LEU A 1 211 ? 8.209 -6.141 -20.564 1.00 98.06 211 LEU A CA 1
ATOM 1588 C C . LEU A 1 211 ? 6.876 -6.500 -21.231 1.00 98.06 211 LEU A C 1
ATOM 1590 O O . LEU A 1 211 ? 6.769 -6.488 -22.450 1.00 98.06 211 LEU A O 1
ATOM 1594 N N . ALA A 1 212 ? 5.849 -6.770 -20.428 1.00 97.62 212 ALA A N 1
ATOM 1595 C CA . ALA A 1 212 ? 4.464 -6.959 -20.862 1.00 97.62 212 ALA A CA 1
ATOM 1596 C C . ALA A 1 212 ? 3.498 -6.312 -19.855 1.00 97.62 212 ALA A C 1
ATOM 1598 O O . ALA A 1 212 ? 3.861 -6.074 -18.698 1.00 97.62 212 ALA A O 1
ATOM 1599 N N . LEU A 1 213 ? 2.271 -6.010 -20.292 1.00 97.81 213 LEU A N 1
ATOM 1600 C CA . LEU A 1 213 ? 1.238 -5.405 -19.449 1.00 97.81 213 LEU A CA 1
ATOM 1601 C C . LEU A 1 213 ? -0.061 -6.203 -19.509 1.00 97.81 213 LEU A C 1
ATOM 1603 O O . LEU A 1 213 ? -0.564 -6.478 -20.595 1.00 97.81 213 LEU A O 1
ATOM 1607 N N . ILE A 1 214 ? -0.604 -6.519 -18.338 1.00 98.25 214 ILE A N 1
ATOM 1608 C CA . ILE A 1 214 ? -1.896 -7.187 -18.156 1.00 98.25 214 ILE A CA 1
ATOM 1609 C C . ILE A 1 214 ? -2.974 -6.117 -17.965 1.00 98.25 214 ILE A C 1
ATOM 1611 O O . ILE A 1 214 ? -2.762 -5.171 -17.204 1.00 98.25 214 ILE A O 1
ATOM 1615 N N . ASP A 1 215 ? -4.113 -6.288 -18.633 1.00 97.19 215 ASP A N 1
ATOM 1616 C CA . ASP A 1 215 ? -5.355 -5.544 -18.405 1.00 97.19 215 ASP A CA 1
ATOM 1617 C C . ASP A 1 215 ? -6.177 -6.261 -17.321 1.00 97.19 215 ASP A C 1
ATOM 1619 O O . ASP A 1 215 ? -6.761 -7.318 -17.564 1.00 97.19 215 ASP A O 1
ATOM 1623 N N . LEU A 1 216 ? -6.191 -5.707 -16.103 1.00 97.50 216 LEU A N 1
ATOM 1624 C CA . LEU A 1 216 ? -6.931 -6.287 -14.978 1.00 97.50 216 LEU A CA 1
ATOM 1625 C C . LEU A 1 216 ? -8.444 -6.111 -15.122 1.00 97.50 216 LEU A C 1
ATOM 1627 O O . LEU A 1 216 ? -9.196 -6.887 -14.537 1.00 97.50 216 LEU A O 1
ATOM 1631 N N . GLY A 1 217 ? -8.894 -5.107 -15.882 1.00 93.44 217 GLY A N 1
ATOM 1632 C CA . GLY A 1 217 ? -10.316 -4.837 -16.096 1.00 93.44 217 GLY A CA 1
ATOM 1633 C C . GLY A 1 217 ? -11.012 -5.933 -16.902 1.00 93.44 217 GLY A C 1
ATOM 1634 O O . GLY A 1 217 ? -12.227 -6.082 -16.814 1.00 93.44 217 GLY A O 1
ATOM 1635 N N . ALA A 1 218 ? -10.245 -6.728 -17.649 1.00 93.94 218 ALA A N 1
ATOM 1636 C CA . ALA A 1 218 ? -10.743 -7.878 -18.395 1.00 93.94 218 ALA A CA 1
ATOM 1637 C C . ALA A 1 218 ? -10.905 -9.153 -17.549 1.00 93.94 218 ALA A C 1
ATOM 1639 O O . ALA A 1 218 ? -11.465 -10.135 -18.035 1.00 93.94 218 ALA A O 1
ATOM 1640 N N . ILE A 1 219 ? -10.417 -9.164 -16.305 1.00 96.00 219 ILE A N 1
ATOM 1641 C CA . ILE A 1 219 ? -10.555 -10.313 -15.409 1.00 96.00 219 ILE A CA 1
ATOM 1642 C C . ILE A 1 219 ? -11.962 -10.293 -14.813 1.00 96.00 219 ILE A C 1
ATOM 1644 O O . ILE A 1 219 ? -12.346 -9.340 -14.135 1.00 96.00 219 ILE A O 1
ATOM 1648 N N . GLN A 1 220 ? -12.722 -11.363 -15.037 1.00 93.31 220 GLN A N 1
ATOM 1649 C CA . GLN A 1 220 ? -13.997 -11.564 -14.358 1.00 93.31 220 GLN A CA 1
ATOM 1650 C C . GLN A 1 220 ? -13.736 -11.909 -12.895 1.00 93.31 220 GLN A C 1
ATOM 1652 O O . GLN A 1 220 ? -12.981 -12.832 -12.592 1.00 93.31 220 GLN A O 1
ATOM 1657 N N . THR A 1 221 ? -14.343 -11.151 -11.988 1.00 92.88 221 THR A N 1
ATOM 1658 C CA . THR A 1 221 ? -14.105 -11.290 -10.552 1.00 92.88 221 THR A CA 1
ATOM 1659 C C . THR A 1 221 ? -15.329 -11.895 -9.869 1.00 92.88 221 THR A C 1
ATOM 1661 O O . THR A 1 221 ? -16.460 -11.610 -10.273 1.00 92.88 221 THR A O 1
ATOM 1664 N N . PRO A 1 222 ? -15.145 -12.697 -8.805 1.00 85.69 222 PRO A N 1
ATOM 1665 C CA . PRO A 1 222 ? -16.259 -13.369 -8.129 1.00 85.69 222 PRO A CA 1
ATOM 1666 C C . PRO A 1 222 ? -17.249 -12.396 -7.468 1.00 85.69 222 PRO A C 1
ATOM 1668 O O . PRO A 1 222 ? -18.371 -12.773 -7.155 1.00 85.69 222 PRO A O 1
ATOM 1671 N N . THR A 1 223 ? -16.845 -11.144 -7.247 1.00 90.19 223 THR A N 1
ATOM 1672 C CA . THR A 1 223 ? -17.653 -10.104 -6.594 1.00 90.19 223 THR A CA 1
ATOM 1673 C C . THR A 1 223 ? -18.280 -9.111 -7.575 1.00 90.19 223 THR A C 1
ATOM 1675 O O . THR A 1 223 ? -18.996 -8.209 -7.145 1.00 90.19 223 THR A O 1
ATOM 1678 N N . GLY A 1 224 ? -17.961 -9.202 -8.872 1.00 91.62 224 GLY A N 1
ATOM 1679 C CA . GLY A 1 224 ? -18.346 -8.211 -9.884 1.00 91.62 224 GLY A CA 1
ATOM 1680 C C . GLY A 1 224 ? -17.624 -6.859 -9.774 1.00 91.62 224 GLY A C 1
ATOM 1681 O O . GLY A 1 224 ? -17.839 -5.977 -10.603 1.00 91.62 224 GLY A O 1
ATOM 1682 N N . VAL A 1 225 ? -16.750 -6.671 -8.778 1.00 94.25 225 VAL A N 1
ATOM 1683 C CA . VAL A 1 225 ? -15.939 -5.454 -8.629 1.00 94.25 225 VAL A CA 1
ATOM 1684 C C . VAL A 1 225 ? -14.674 -5.581 -9.485 1.00 94.25 225 VAL A C 1
ATOM 1686 O O . VAL A 1 225 ? -13.977 -6.587 -9.367 1.00 94.25 225 VAL A O 1
ATOM 1689 N N . PRO A 1 226 ? -14.308 -4.589 -10.317 1.00 94.19 226 PRO A N 1
ATOM 1690 C CA . PRO A 1 226 ? -13.082 -4.665 -11.108 1.00 94.19 226 PRO A CA 1
ATOM 1691 C C . PRO A 1 226 ? -11.823 -4.760 -10.237 1.00 94.19 226 PRO A C 1
ATOM 1693 O O . PRO A 1 226 ? -11.666 -4.019 -9.260 1.00 94.19 226 PRO A O 1
ATOM 1696 N N . LEU A 1 227 ? -10.891 -5.638 -10.615 1.00 96.06 227 LEU A N 1
ATOM 1697 C CA . LEU A 1 227 ? -9.586 -5.718 -9.967 1.00 96.06 227 LEU A CA 1
ATOM 1698 C C . LEU A 1 227 ? -8.725 -4.506 -10.363 1.00 96.06 227 LEU A C 1
ATOM 1700 O O . LEU A 1 227 ? -8.654 -4.123 -11.528 1.00 96.06 227 LEU A O 1
ATOM 1704 N N . ARG A 1 228 ? -8.050 -3.897 -9.382 1.00 95.56 228 ARG A N 1
ATOM 1705 C CA . ARG A 1 228 ? -7.209 -2.703 -9.576 1.00 95.56 228 ARG A CA 1
ATOM 1706 C C . ARG A 1 228 ? -5.751 -2.976 -9.235 1.00 95.56 228 ARG A C 1
ATOM 1708 O O . ARG A 1 228 ? -5.443 -3.780 -8.350 1.00 95.56 228 ARG A O 1
ATOM 1715 N N . GLY A 1 229 ? -4.852 -2.250 -9.899 1.00 96.06 229 GLY A N 1
ATOM 1716 C CA . GLY A 1 229 ? -3.412 -2.496 -9.860 1.00 96.06 229 GLY A CA 1
ATOM 1717 C C . GLY A 1 229 ? -2.800 -2.409 -8.463 1.00 96.06 229 GLY A C 1
ATOM 1718 O O . GLY A 1 229 ? -1.899 -3.184 -8.148 1.00 96.06 229 GLY A O 1
ATOM 1719 N N . ASP A 1 230 ? -3.292 -1.512 -7.597 1.00 94.06 230 ASP A N 1
ATOM 1720 C CA . ASP A 1 230 ? -2.783 -1.387 -6.221 1.00 94.06 230 ASP A CA 1
ATOM 1721 C C . ASP A 1 230 ? -2.938 -2.686 -5.429 1.00 94.06 230 ASP A C 1
ATOM 1723 O O . ASP A 1 230 ? -1.980 -3.151 -4.823 1.00 94.06 230 ASP A O 1
ATOM 1727 N N . ILE A 1 231 ? -4.118 -3.300 -5.478 1.00 95.25 231 ILE A N 1
ATOM 1728 C CA . ILE A 1 231 ? -4.406 -4.525 -4.728 1.00 95.25 231 ILE A CA 1
ATOM 1729 C C . ILE A 1 231 ? -3.766 -5.737 -5.388 1.00 95.25 231 ILE A C 1
ATOM 1731 O O . ILE A 1 231 ? -3.131 -6.530 -4.698 1.00 95.25 231 ILE A O 1
ATOM 1735 N N . ALA A 1 232 ? -3.866 -5.835 -6.715 1.00 97.69 232 ALA A N 1
ATOM 1736 C CA . ALA A 1 232 ? -3.252 -6.914 -7.479 1.00 97.69 232 ALA A CA 1
ATOM 1737 C C . ALA A 1 232 ? -1.749 -7.020 -7.194 1.00 97.69 232 ALA A C 1
ATOM 1739 O O . ALA A 1 232 ? -1.254 -8.086 -6.844 1.00 97.69 232 ALA A O 1
ATOM 1740 N N . THR A 1 233 ? -1.024 -5.900 -7.273 1.00 97.50 233 THR A N 1
ATOM 1741 C CA . THR A 1 233 ? 0.431 -5.912 -7.061 1.00 97.50 233 THR A CA 1
ATOM 1742 C C . THR A 1 233 ? 0.843 -6.152 -5.617 1.00 97.50 233 THR A C 1
ATOM 1744 O O . THR A 1 233 ? 1.836 -6.834 -5.406 1.00 97.50 233 THR A O 1
ATOM 1747 N N . ARG A 1 234 ? 0.081 -5.675 -4.623 1.00 96.69 234 ARG A N 1
ATOM 1748 C CA . ARG A 1 234 ? 0.341 -5.990 -3.205 1.00 96.69 234 ARG A CA 1
ATOM 1749 C C . ARG A 1 234 ? 0.207 -7.485 -2.919 1.00 96.69 234 ARG A C 1
ATOM 1751 O O . ARG A 1 234 ? 1.060 -8.050 -2.247 1.00 96.69 234 ARG A O 1
ATOM 1758 N N . ILE A 1 235 ? -0.846 -8.122 -3.435 1.00 97.75 235 ILE A N 1
ATOM 1759 C CA . ILE A 1 235 ? -1.079 -9.557 -3.222 1.00 97.75 235 ILE A CA 1
ATOM 1760 C C . ILE A 1 235 ? -0.049 -10.395 -3.989 1.00 97.75 235 ILE A C 1
ATOM 1762 O O . ILE A 1 235 ? 0.486 -11.347 -3.427 1.00 97.75 235 ILE A O 1
ATOM 1766 N N . LEU A 1 236 ? 0.288 -10.017 -5.228 1.00 98.44 236 LEU A N 1
ATOM 1767 C CA . LEU A 1 236 ? 1.386 -10.641 -5.974 1.00 98.44 236 LEU A CA 1
ATOM 1768 C C . LEU A 1 236 ? 2.714 -10.552 -5.201 1.00 98.44 236 LEU A C 1
ATOM 1770 O O . LEU A 1 236 ? 3.396 -11.564 -5.062 1.00 98.44 236 LEU A O 1
ATOM 1774 N N . ASP A 1 237 ? 3.047 -9.388 -4.637 1.00 97.44 237 ASP A N 1
ATOM 1775 C CA . ASP A 1 237 ? 4.285 -9.189 -3.872 1.00 97.44 237 ASP A CA 1
ATOM 1776 C C . ASP A 1 237 ? 4.318 -10.047 -2.599 1.00 97.44 237 ASP A C 1
ATOM 1778 O O . ASP A 1 237 ? 5.321 -10.703 -2.322 1.00 97.44 237 ASP A O 1
ATOM 1782 N N . LEU A 1 238 ? 3.187 -10.156 -1.888 1.00 95.12 238 LEU A N 1
ATOM 1783 C CA . LEU A 1 238 ? 3.050 -11.107 -0.781 1.00 95.12 238 LEU A CA 1
ATOM 1784 C C . LEU A 1 238 ? 3.278 -12.547 -1.242 1.00 95.12 238 LEU A C 1
ATOM 1786 O O . LEU A 1 238 ? 3.871 -13.318 -0.499 1.00 95.12 238 LEU A O 1
ATOM 1790 N N . CYS A 1 239 ? 2.879 -12.913 -2.460 1.00 96.00 239 CYS A N 1
ATOM 1791 C CA . CYS A 1 239 ? 3.139 -14.235 -3.034 1.00 96.00 239 CYS A CA 1
ATOM 1792 C C . CYS A 1 239 ? 4.595 -14.442 -3.508 1.00 96.00 239 CYS A C 1
ATOM 1794 O O . CYS A 1 239 ? 4.920 -15.513 -4.016 1.00 96.00 239 CYS A O 1
ATOM 1796 N N . GLY A 1 240 ? 5.474 -13.442 -3.369 1.00 95.06 240 GLY A N 1
ATOM 1797 C CA . GLY A 1 240 ? 6.851 -13.467 -3.876 1.00 95.06 240 GLY A CA 1
ATOM 1798 C C . GLY A 1 240 ? 6.991 -13.050 -5.347 1.00 95.06 240 GLY A C 1
ATOM 1799 O O . GLY A 1 240 ? 8.071 -13.179 -5.923 1.00 95.06 240 GLY A O 1
ATOM 1800 N N . LEU A 1 241 ? 5.921 -12.542 -5.966 1.00 97.00 241 LEU A N 1
ATOM 1801 C CA . LEU A 1 241 ? 5.882 -12.064 -7.349 1.00 97.00 241 LEU A CA 1
ATOM 1802 C C . LEU A 1 241 ? 5.893 -10.530 -7.376 1.00 97.00 241 LEU A C 1
ATOM 1804 O O . LEU A 1 241 ? 4.855 -9.878 -7.482 1.00 97.00 241 LEU A O 1
ATOM 1808 N N . THR A 1 242 ? 7.074 -9.923 -7.306 1.00 96.81 242 THR A N 1
ATOM 1809 C CA . THR A 1 242 ? 7.183 -8.459 -7.315 1.00 96.81 242 THR A CA 1
ATOM 1810 C C . THR A 1 242 ? 6.879 -7.881 -8.702 1.00 96.81 242 THR A C 1
ATOM 1812 O O . THR A 1 242 ? 7.637 -8.054 -9.659 1.00 96.81 242 THR A O 1
ATOM 1815 N N . ALA A 1 243 ? 5.774 -7.140 -8.799 1.00 96.50 243 ALA A N 1
ATOM 1816 C CA . ALA A 1 243 ? 5.306 -6.468 -10.009 1.00 96.50 243 ALA A CA 1
ATOM 1817 C C . ALA A 1 243 ? 4.968 -4.993 -9.734 1.00 96.50 243 ALA A C 1
ATOM 1819 O O . ALA A 1 243 ? 5.022 -4.516 -8.601 1.00 96.50 243 ALA A O 1
ATOM 1820 N N . ASN A 1 244 ? 4.603 -4.240 -10.773 1.00 94.94 244 ASN A N 1
ATOM 1821 C CA . ASN A 1 244 ? 4.260 -2.826 -10.634 1.00 94.94 244 ASN A CA 1
ATOM 182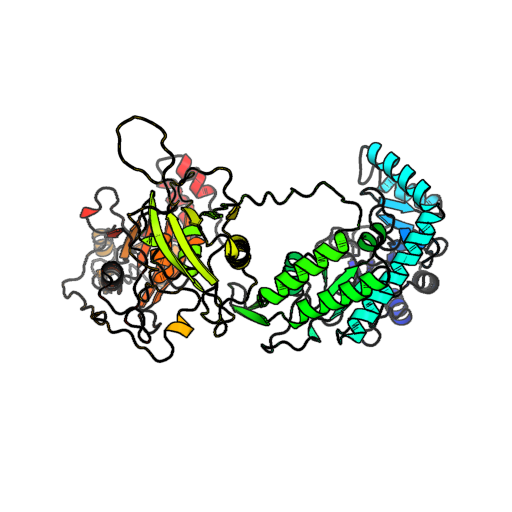2 C C . ASN A 1 244 ? 2.890 -2.512 -11.242 1.00 94.94 244 ASN A C 1
ATOM 1824 O O . ASN A 1 244 ? 2.617 -2.860 -12.388 1.00 94.94 244 ASN A O 1
ATOM 1828 N N . LYS A 1 245 ? 2.039 -1.822 -10.473 1.00 95.81 245 LYS A N 1
ATOM 1829 C CA . LYS A 1 245 ? 0.780 -1.268 -10.976 1.00 95.81 245 LYS A CA 1
ATOM 1830 C C . LYS A 1 245 ? 1.074 -0.187 -12.008 1.00 95.81 245 LYS A C 1
ATOM 1832 O O . LYS A 1 245 ? 1.958 0.640 -11.784 1.00 95.81 245 LYS A O 1
ATOM 1837 N N . ASN A 1 246 ? 0.340 -0.186 -13.111 1.00 95.88 246 ASN A N 1
ATOM 1838 C CA . ASN A 1 246 ? 0.600 0.715 -14.226 1.00 95.88 246 ASN A CA 1
ATOM 1839 C C . ASN A 1 246 ? -0.713 1.136 -14.877 1.00 95.88 246 ASN A C 1
ATOM 1841 O O . ASN A 1 246 ? -1.603 0.306 -15.039 1.00 95.88 246 ASN A O 1
ATOM 1845 N N . THR A 1 247 ? -0.825 2.402 -15.269 1.00 94.56 247 THR A N 1
ATOM 1846 C CA . THR A 1 247 ? -1.958 2.837 -16.087 1.00 94.56 247 THR A CA 1
ATOM 1847 C C . THR A 1 247 ? -1.891 2.206 -17.474 1.00 94.56 247 THR A C 1
ATOM 1849 O O . THR A 1 247 ? -0.799 1.954 -17.997 1.00 94.56 247 THR A O 1
ATOM 1852 N N . ILE A 1 248 ? -3.044 1.949 -18.075 1.00 93.31 248 ILE A N 1
ATOM 1853 C CA . ILE A 1 248 ? -3.163 1.439 -19.448 1.00 93.31 248 ILE A CA 1
ATOM 1854 C C . ILE A 1 248 ? -4.158 2.283 -20.252 1.00 93.31 248 ILE A C 1
ATOM 1856 O O . ILE A 1 248 ? -4.798 3.193 -19.722 1.00 93.31 248 ILE A O 1
ATOM 1860 N N . LEU A 1 249 ? -4.264 2.018 -21.557 1.00 87.94 249 LEU A N 1
ATOM 1861 C CA . LEU A 1 249 ? -5.257 2.670 -22.413 1.00 87.94 249 LEU A CA 1
ATOM 1862 C C . LEU A 1 249 ? -6.667 2.459 -21.840 1.00 87.94 249 LEU A C 1
ATOM 1864 O O . LEU A 1 249 ? -7.088 1.326 -21.632 1.00 87.94 249 LEU A O 1
ATOM 1868 N N . GLY A 1 250 ? -7.383 3.559 -21.600 1.00 84.31 250 GLY A N 1
ATOM 1869 C CA . GLY A 1 250 ? -8.714 3.557 -20.983 1.00 84.31 250 GLY A CA 1
ATOM 1870 C C . GLY A 1 250 ? -8.745 4.047 -19.532 1.00 84.31 250 GLY A C 1
ATOM 1871 O O . GLY A 1 250 ? -9.815 4.421 -19.063 1.00 84.31 250 GLY A O 1
ATOM 1872 N N . ASP A 1 251 ? -7.602 4.127 -18.842 1.00 89.31 251 ASP A N 1
ATOM 1873 C CA . ASP A 1 251 ? -7.560 4.706 -17.495 1.00 89.31 251 ASP A CA 1
ATOM 1874 C C . ASP A 1 251 ? -7.749 6.230 -17.524 1.00 89.31 251 ASP A C 1
ATOM 1876 O O . ASP A 1 251 ? -7.058 6.954 -18.243 1.00 89.31 251 ASP A O 1
ATOM 1880 N N . GLU A 1 252 ? -8.652 6.729 -16.680 1.00 77.56 252 GLU A N 1
ATOM 1881 C CA . GLU A 1 252 ? -8.947 8.163 -16.562 1.00 77.56 252 GLU A CA 1
ATOM 1882 C C . GLU A 1 252 ? -7.925 8.914 -15.695 1.00 77.56 252 GLU A C 1
ATOM 1884 O O . GLU A 1 252 ? -7.720 10.117 -15.858 1.00 77.56 252 GLU A O 1
ATOM 1889 N N . ASN A 1 253 ? -7.281 8.229 -14.743 1.00 77.00 253 ASN A N 1
ATOM 1890 C CA . ASN A 1 253 ? -6.326 8.839 -13.819 1.00 77.00 253 ASN A CA 1
ATOM 1891 C C . ASN A 1 253 ? -5.250 7.850 -13.341 1.00 77.00 253 ASN A C 1
ATOM 1893 O O . ASN A 1 253 ? -5.428 6.637 -13.359 1.00 77.00 253 ASN A O 1
ATOM 1897 N N . ALA A 1 254 ? -4.130 8.389 -12.854 1.00 79.75 254 ALA A N 1
ATOM 1898 C CA . ALA A 1 254 ? -2.989 7.596 -12.396 1.00 79.75 254 ALA A CA 1
ATOM 1899 C C . ALA A 1 254 ? -3.121 7.024 -10.970 1.00 79.75 254 ALA A C 1
ATOM 1901 O O . ALA A 1 254 ? -2.269 6.240 -10.547 1.00 79.75 254 ALA A O 1
ATOM 1902 N N . PHE A 1 255 ? -4.139 7.428 -10.202 1.00 80.75 255 PHE A N 1
ATOM 1903 C CA . PHE A 1 255 ? -4.292 7.006 -8.806 1.00 80.75 255 PHE A CA 1
ATOM 1904 C C . PHE A 1 255 ? -4.934 5.622 -8.669 1.00 80.75 255 PHE A C 1
ATOM 1906 O O . PHE A 1 255 ? -4.633 4.931 -7.691 1.00 80.75 255 PHE A O 1
ATOM 1913 N N . ASP A 1 256 ? -5.756 5.209 -9.638 1.00 86.50 256 ASP A N 1
ATOM 1914 C CA . ASP A 1 256 ? -6.438 3.908 -9.653 1.00 86.50 256 ASP A CA 1
ATOM 1915 C C . ASP A 1 256 ? -6.207 3.125 -10.967 1.00 86.50 256 ASP A C 1
ATOM 1917 O O . ASP A 1 256 ? -7.141 2.896 -11.738 1.00 86.50 256 ASP A O 1
ATOM 1921 N N . PRO A 1 257 ? -4.952 2.724 -11.257 1.00 93.81 257 PRO A N 1
ATOM 1922 C CA . PRO A 1 257 ? -4.602 2.070 -12.516 1.00 93.81 257 PRO A CA 1
ATOM 1923 C C . PRO A 1 257 ? -5.268 0.696 -12.672 1.00 93.81 257 PRO A C 1
ATOM 1925 O O . PRO A 1 257 ? -5.344 -0.082 -11.711 1.00 93.81 257 PRO A O 1
ATOM 1928 N N . SER A 1 258 ? -5.663 0.355 -13.900 1.00 95.25 258 SER A N 1
ATOM 1929 C CA . SER A 1 258 ? -6.232 -0.956 -14.255 1.00 95.25 258 SER A CA 1
ATOM 1930 C C . SER A 1 258 ? -5.213 -1.957 -14.813 1.00 95.25 258 SER A C 1
ATOM 1932 O O . SER A 1 258 ? -5.593 -3.054 -15.207 1.00 95.25 258 SER A O 1
ATOM 1934 N N . GLY A 1 259 ? -3.914 -1.638 -14.813 1.00 96.56 259 GLY A N 1
ATOM 1935 C CA . GLY A 1 259 ? -2.877 -2.521 -15.347 1.00 96.56 259 GLY A CA 1
ATOM 1936 C C . GLY A 1 259 ? -1.839 -3.017 -14.339 1.00 96.56 259 GLY A C 1
ATOM 1937 O O . GLY A 1 259 ? -1.561 -2.392 -13.308 1.00 96.56 259 GLY A O 1
ATOM 1938 N N . VAL A 1 260 ? -1.197 -4.134 -14.695 1.00 98.00 260 VAL A N 1
ATOM 1939 C CA . VAL A 1 260 ? 0.024 -4.649 -14.049 1.00 98.00 260 VAL A CA 1
ATOM 1940 C C . VAL A 1 260 ? 1.109 -4.823 -15.098 1.00 98.00 260 VAL A C 1
ATOM 1942 O O . VAL A 1 260 ? 0.902 -5.484 -16.113 1.00 98.00 260 VAL A O 1
ATOM 1945 N N . ARG A 1 261 ? 2.283 -4.244 -14.843 1.00 98.06 261 ARG A N 1
ATOM 1946 C CA . ARG A 1 261 ? 3.470 -4.371 -15.687 1.00 98.06 261 ARG A CA 1
ATOM 1947 C C . ARG A 1 261 ? 4.422 -5.414 -15.109 1.00 98.06 261 ARG A C 1
ATOM 1949 O O . ARG A 1 261 ? 4.802 -5.333 -13.938 1.00 98.06 261 ARG A O 1
ATOM 1956 N N . LEU A 1 262 ? 4.858 -6.322 -15.973 1.00 98.25 262 LEU A N 1
ATOM 1957 C CA . LEU A 1 262 ? 5.841 -7.367 -15.697 1.00 98.25 262 LEU A CA 1
ATOM 1958 C C . LEU A 1 262 ? 7.059 -7.172 -16.599 1.00 98.25 262 LEU A C 1
ATOM 1960 O O . LEU A 1 262 ? 6.922 -6.718 -17.733 1.00 98.25 262 LEU A O 1
ATOM 1964 N N . GLY A 1 263 ? 8.249 -7.504 -16.103 1.00 97.50 263 GLY A N 1
ATOM 1965 C CA . GLY A 1 263 ? 9.487 -7.437 -16.876 1.00 97.50 263 GLY A CA 1
ATOM 1966 C C . GLY A 1 263 ? 10.403 -8.612 -16.569 1.00 97.50 263 GLY A C 1
ATOM 1967 O O . GLY A 1 263 ? 10.422 -9.105 -15.444 1.00 97.50 263 GLY A O 1
ATOM 1968 N N . THR A 1 264 ? 11.173 -9.048 -17.562 1.00 98.06 264 THR A N 1
ATOM 1969 C CA . THR A 1 264 ? 11.959 -10.294 -17.487 1.00 98.06 264 THR A CA 1
ATOM 1970 C C . THR A 1 264 ? 13.441 -10.076 -17.197 1.00 98.06 264 THR A C 1
ATOM 1972 O O . THR A 1 264 ? 14.149 -11.015 -16.853 1.00 98.06 264 THR A O 1
ATOM 1975 N N . THR A 1 265 ? 13.923 -8.830 -17.243 1.00 97.00 265 THR A N 1
ATOM 1976 C CA . THR A 1 265 ? 15.349 -8.483 -17.106 1.00 97.00 265 THR A CA 1
ATOM 1977 C C . THR A 1 265 ? 16.027 -9.100 -15.879 1.00 97.00 265 THR A C 1
ATOM 1979 O O . THR A 1 265 ? 17.144 -9.595 -15.984 1.00 97.00 265 THR A O 1
ATOM 1982 N N . TRP A 1 266 ? 15.386 -9.065 -14.708 1.00 94.06 266 TRP A N 1
ATOM 1983 C CA . TRP A 1 266 ? 15.978 -9.581 -13.466 1.00 94.06 266 TRP A CA 1
ATOM 1984 C C . TRP A 1 266 ? 15.929 -11.104 -13.367 1.00 94.06 266 TRP A C 1
ATOM 1986 O O . TRP A 1 266 ? 16.903 -11.720 -12.947 1.00 94.06 266 TRP A O 1
ATOM 1996 N N . VAL A 1 267 ? 14.815 -11.719 -13.765 1.00 94.75 267 VAL A N 1
ATOM 1997 C CA . VAL A 1 267 ? 14.660 -13.179 -13.702 1.00 94.75 267 VAL A CA 1
ATOM 1998 C C . VAL A 1 267 ? 15.573 -13.878 -14.709 1.00 94.75 267 VAL A C 1
ATOM 2000 O O . VAL A 1 267 ? 16.228 -14.849 -14.342 1.00 94.75 267 VAL A O 1
ATOM 2003 N N . THR A 1 268 ? 15.741 -13.323 -15.915 1.00 96.69 268 THR A N 1
ATOM 2004 C CA . THR A 1 268 ? 16.698 -13.852 -16.899 1.00 96.69 268 THR A CA 1
ATOM 2005 C C . THR A 1 268 ? 18.146 -13.712 -16.418 1.00 96.69 268 THR A C 1
ATOM 2007 O O . THR A 1 268 ? 18.923 -14.648 -16.564 1.00 96.69 268 THR A O 1
ATOM 2010 N N . GLN A 1 269 ? 18.518 -12.600 -15.764 1.00 94.00 269 GLN A N 1
ATOM 2011 C CA . GLN A 1 269 ? 19.852 -12.456 -15.147 1.00 94.00 269 GLN A CA 1
ATOM 2012 C C . GLN A 1 269 ? 20.143 -13.526 -14.084 1.00 94.00 269 GLN A C 1
ATOM 2014 O O . GLN A 1 269 ? 21.301 -13.862 -13.854 1.00 94.00 269 GLN A O 1
ATOM 2019 N N . ARG A 1 270 ? 19.104 -14.067 -13.436 1.00 92.31 270 ARG A N 1
ATOM 2020 C CA . ARG A 1 270 ? 19.220 -15.172 -12.473 1.00 92.31 270 ARG A CA 1
ATOM 2021 C C . ARG A 1 270 ? 19.215 -16.561 -13.124 1.00 92.31 270 ARG A C 1
ATOM 2023 O O . ARG A 1 270 ? 19.289 -17.546 -12.398 1.00 92.31 270 ARG A O 1
ATOM 2030 N N . GLY A 1 271 ? 19.141 -16.637 -14.454 1.00 91.88 271 GLY A N 1
ATOM 2031 C CA . GLY A 1 271 ? 19.174 -17.881 -15.223 1.00 91.88 271 GLY A CA 1
ATOM 2032 C C . GLY A 1 271 ? 17.808 -18.504 -15.515 1.00 91.88 271 GLY A C 1
ATOM 2033 O O . GLY A 1 271 ? 17.771 -19.614 -16.033 1.00 91.88 271 GLY A O 1
ATOM 2034 N N . LEU A 1 272 ? 16.691 -17.833 -15.203 1.00 94.81 272 LEU A N 1
ATOM 2035 C CA . LEU A 1 272 ? 15.360 -18.357 -15.533 1.00 94.81 272 LEU A CA 1
ATOM 2036 C C . LEU A 1 272 ? 15.119 -18.258 -17.045 1.00 94.81 272 LEU A C 1
ATOM 2038 O O . LEU A 1 272 ? 15.355 -17.205 -17.645 1.00 94.81 272 LEU A O 1
ATOM 2042 N N . GLY A 1 273 ? 14.625 -19.339 -17.646 1.00 96.25 273 GLY A N 1
ATOM 2043 C CA . GLY A 1 273 ? 14.386 -19.472 -19.077 1.00 96.25 273 GLY A CA 1
ATOM 2044 C C . GLY A 1 273 ? 12.899 -19.598 -19.438 1.00 96.25 273 GLY A C 1
ATOM 2045 O O . GLY A 1 273 ? 12.017 -19.282 -18.632 1.00 96.25 273 GLY A O 1
ATOM 2046 N N . PRO A 1 274 ? 12.594 -20.066 -20.663 1.00 98.12 274 PRO A N 1
ATOM 2047 C CA . PRO A 1 274 ? 11.225 -20.161 -21.171 1.00 98.12 274 PRO A CA 1
ATOM 2048 C C . PRO A 1 274 ? 10.272 -21.005 -20.312 1.00 98.12 274 PRO A C 1
ATOM 2050 O O . PRO A 1 274 ? 9.116 -20.623 -20.132 1.00 98.12 274 PRO A O 1
ATOM 2053 N N . ALA A 1 275 ? 10.739 -22.133 -19.766 1.00 97.19 275 ALA A N 1
ATOM 2054 C CA . ALA A 1 275 ? 9.912 -23.003 -18.929 1.00 97.19 275 ALA A CA 1
ATOM 2055 C C . ALA A 1 275 ? 9.496 -22.293 -17.631 1.00 97.19 275 ALA A C 1
ATOM 2057 O O . ALA A 1 275 ? 8.324 -22.308 -17.250 1.00 97.19 275 ALA A O 1
ATOM 2058 N N . GLU A 1 276 ? 10.434 -21.591 -16.993 1.00 97.56 276 GLU A N 1
ATOM 2059 C CA . GLU A 1 276 ? 10.156 -20.803 -15.797 1.00 97.56 276 GLU A CA 1
ATOM 2060 C C . GLU A 1 276 ? 9.260 -19.598 -16.107 1.00 97.56 276 GLU A C 1
ATOM 2062 O O . GLU A 1 276 ? 8.425 -19.247 -15.278 1.00 97.56 276 GLU A O 1
ATOM 2067 N N . MET A 1 277 ? 9.364 -18.984 -17.293 1.00 98.50 277 MET A N 1
ATOM 2068 C CA . MET A 1 277 ? 8.460 -17.896 -17.695 1.00 98.50 277 MET A CA 1
ATOM 2069 C C . MET A 1 277 ? 7.013 -18.367 -17.851 1.00 98.50 277 MET A C 1
ATOM 2071 O O . MET A 1 277 ? 6.101 -17.671 -17.405 1.00 98.50 277 MET A O 1
ATOM 2075 N N . ASP A 1 278 ? 6.786 -19.544 -18.442 1.00 98.50 278 ASP A N 1
ATOM 2076 C CA . ASP A 1 278 ? 5.437 -20.114 -18.520 1.00 98.50 278 ASP A CA 1
ATOM 2077 C C . ASP A 1 278 ? 4.901 -20.481 -17.127 1.00 98.50 278 ASP A C 1
ATOM 2079 O O . ASP A 1 278 ? 3.726 -20.244 -16.835 1.00 98.50 278 ASP A O 1
ATOM 2083 N N . LYS A 1 279 ? 5.773 -20.960 -16.227 1.00 98.31 279 LYS A N 1
ATOM 2084 C CA . LYS A 1 279 ? 5.403 -21.196 -14.828 1.00 98.31 279 LYS A CA 1
ATOM 2085 C C . LYS A 1 279 ? 5.057 -19.898 -14.094 1.00 98.31 279 LYS A C 1
ATOM 2087 O O . LYS A 1 279 ? 4.040 -19.836 -13.415 1.00 98.31 279 LYS A O 1
ATOM 2092 N N . ILE A 1 280 ? 5.836 -18.830 -14.267 1.00 98.50 280 ILE A N 1
ATOM 2093 C CA . ILE A 1 280 ? 5.511 -17.507 -13.710 1.00 98.50 280 ILE A CA 1
ATOM 2094 C C . ILE A 1 280 ? 4.171 -17.008 -14.263 1.00 98.50 280 ILE A C 1
ATOM 2096 O O . ILE A 1 280 ? 3.366 -16.481 -13.497 1.00 98.50 280 ILE A O 1
ATOM 2100 N N . ALA A 1 281 ? 3.894 -17.201 -15.557 1.00 98.81 281 ALA A N 1
ATOM 2101 C CA . ALA A 1 281 ? 2.606 -16.843 -16.148 1.00 98.81 281 ALA A CA 1
ATOM 2102 C C . ALA A 1 281 ? 1.435 -17.582 -15.478 1.00 98.81 281 ALA A C 1
ATOM 2104 O O . ALA A 1 281 ? 0.397 -16.979 -15.202 1.00 98.81 281 ALA A O 1
ATOM 2105 N N . GLU A 1 282 ? 1.609 -18.874 -15.188 1.00 98.69 282 GLU A N 1
ATOM 2106 C CA . GLU A 1 282 ? 0.637 -19.691 -14.457 1.00 98.69 282 GLU A CA 1
ATOM 2107 C C . GLU A 1 282 ? 0.393 -19.195 -13.030 1.00 98.69 282 GLU A C 1
ATOM 2109 O O . GLU A 1 282 ? -0.764 -19.034 -12.637 1.00 98.69 282 GLU A O 1
ATOM 2114 N N . LEU A 1 283 ? 1.457 -18.887 -12.288 1.00 98.69 283 LEU A N 1
ATOM 2115 C CA . LEU A 1 283 ? 1.360 -18.384 -10.918 1.00 98.69 283 LEU A CA 1
ATOM 2116 C C . LEU A 1 283 ? 0.713 -16.993 -10.864 1.00 98.69 283 LEU A C 1
ATOM 2118 O O . LEU A 1 283 ? -0.162 -16.753 -10.033 1.00 98.69 283 LEU A O 1
ATOM 2122 N N . VAL A 1 284 ? 1.078 -16.090 -11.782 1.00 98.75 284 VAL A N 1
ATOM 2123 C CA . VAL A 1 284 ? 0.444 -14.766 -11.907 1.00 98.75 284 VAL A CA 1
ATOM 2124 C C . VAL A 1 284 ? -1.044 -14.907 -12.218 1.00 98.75 284 VAL A C 1
ATOM 2126 O O . VAL A 1 284 ? -1.858 -14.255 -11.566 1.00 98.75 284 VAL A O 1
ATOM 2129 N N . HIS A 1 285 ? -1.410 -15.771 -13.170 1.00 98.62 285 HIS A N 1
ATOM 2130 C CA . HIS A 1 285 ? -2.808 -16.062 -13.484 1.00 98.62 285 HIS A CA 1
ATOM 2131 C C . HIS A 1 285 ? -3.567 -16.549 -12.249 1.00 98.62 285 HIS A C 1
ATOM 2133 O O . HIS A 1 285 ? -4.550 -15.915 -11.870 1.00 98.62 285 HIS A O 1
ATOM 2139 N N . ARG A 1 286 ? -3.062 -17.584 -11.564 1.00 98.38 286 ARG A N 1
ATOM 2140 C CA . ARG A 1 286 ? -3.686 -18.138 -10.352 1.00 98.38 286 ARG A CA 1
ATOM 2141 C C . ARG A 1 286 ? -3.923 -17.086 -9.280 1.00 98.38 286 ARG A C 1
ATOM 2143 O O . ARG A 1 286 ? -5.013 -17.046 -8.716 1.00 98.38 286 ARG A O 1
ATOM 2150 N N . VAL A 1 287 ? -2.937 -16.231 -9.003 1.00 98.44 287 VAL A N 1
ATOM 2151 C CA . VAL A 1 287 ? -3.100 -15.159 -8.012 1.00 98.44 287 VAL A CA 1
ATOM 2152 C C . VAL A 1 287 ? -4.178 -14.181 -8.463 1.00 98.44 287 VAL A C 1
ATOM 2154 O O . VAL A 1 287 ? -5.126 -13.949 -7.720 1.00 98.44 287 VAL A O 1
ATOM 2157 N N . LEU A 1 288 ? -4.064 -13.622 -9.670 1.00 98.25 288 LEU A N 1
ATOM 2158 C CA . LEU A 1 288 ? -4.959 -12.558 -10.127 1.00 98.25 288 LEU A CA 1
ATOM 2159 C C . LEU A 1 288 ? -6.423 -13.007 -10.216 1.00 98.25 288 LEU A C 1
ATOM 2161 O O . LEU A 1 288 ? -7.304 -12.239 -9.833 1.00 98.25 288 LEU A O 1
ATOM 2165 N N . THR A 1 289 ? -6.688 -14.236 -10.663 1.00 97.06 289 THR A N 1
ATOM 2166 C CA . THR A 1 289 ? -8.056 -14.770 -10.779 1.00 97.06 289 THR A CA 1
ATOM 2167 C C . THR A 1 289 ? -8.634 -15.264 -9.453 1.00 97.06 289 THR A C 1
ATOM 2169 O O . THR A 1 289 ? -9.841 -15.463 -9.362 1.00 97.06 289 THR A O 1
ATOM 2172 N N . SER A 1 290 ? -7.803 -15.449 -8.421 1.00 96.69 290 SER A N 1
ATOM 2173 C CA . SER A 1 290 ? -8.252 -15.868 -7.082 1.00 96.69 290 SER A CA 1
ATOM 2174 C C . SER A 1 290 ? -8.494 -14.696 -6.129 1.00 96.69 290 SER A C 1
ATOM 2176 O O . SER A 1 290 ? -8.951 -14.895 -5.004 1.00 96.69 290 SER A O 1
ATOM 2178 N N . ILE A 1 291 ? -8.180 -13.465 -6.544 1.00 97.31 291 ILE A N 1
ATOM 2179 C CA . ILE A 1 291 ? -8.478 -12.278 -5.744 1.00 97.31 291 ILE A CA 1
ATOM 2180 C C . ILE A 1 291 ? -9.981 -11.987 -5.826 1.00 97.31 291 ILE A C 1
ATOM 2182 O O . ILE A 1 291 ? -10.542 -11.817 -6.905 1.00 97.31 291 ILE A O 1
ATOM 2186 N N . ALA A 1 292 ? -10.615 -11.850 -4.665 1.00 96.25 292 ALA A N 1
ATOM 2187 C CA . ALA A 1 292 ? -11.955 -11.317 -4.477 1.00 96.25 292 ALA A CA 1
ATOM 2188 C C . ALA A 1 292 ? -11.870 -9.814 -4.147 1.00 96.25 292 ALA A C 1
ATOM 2190 O O . ALA A 1 292 ? -11.652 -9.448 -2.984 1.00 96.25 292 ALA A O 1
ATOM 2191 N N . PRO A 1 293 ? -11.978 -8.913 -5.142 1.00 96.00 293 PRO A N 1
ATOM 2192 C CA . PRO A 1 293 ? -11.971 -7.478 -4.903 1.00 96.00 293 PRO A CA 1
ATOM 2193 C C . PRO A 1 293 ? -13.286 -6.993 -4.289 1.00 96.00 293 PRO A C 1
ATOM 2195 O O . PRO A 1 293 ? -14.338 -7.586 -4.484 1.00 96.00 293 PRO A O 1
ATOM 2198 N N . PHE A 1 294 ? -13.252 -5.879 -3.571 1.00 94.75 294 PHE A N 1
ATOM 2199 C CA . PHE A 1 294 ? -14.440 -5.256 -2.990 1.00 94.75 294 PHE A CA 1
ATOM 2200 C C . PHE A 1 294 ? -14.256 -3.746 -2.848 1.00 94.75 294 PHE A C 1
ATOM 2202 O O . PHE A 1 294 ? -13.132 -3.236 -2.861 1.00 94.75 294 PHE A O 1
ATOM 2209 N N . LEU A 1 295 ? -15.364 -3.021 -2.699 1.00 93.19 295 LEU A N 1
ATOM 2210 C CA . LEU A 1 295 ? -15.353 -1.579 -2.472 1.00 93.19 295 LEU A CA 1
ATOM 2211 C C . LEU A 1 295 ? -15.431 -1.262 -0.980 1.00 93.19 295 LEU A C 1
ATOM 2213 O O . LEU A 1 295 ? -16.218 -1.834 -0.235 1.00 93.19 295 LEU A O 1
ATOM 2217 N N . TYR A 1 296 ? -14.625 -0.297 -0.555 1.00 85.62 296 TYR A N 1
ATOM 2218 C CA . TYR A 1 296 ? -14.594 0.205 0.810 1.00 85.62 296 TYR A CA 1
ATOM 2219 C C . TYR A 1 296 ? -14.799 1.720 0.808 1.00 85.62 296 TYR A C 1
ATOM 2221 O O . TYR A 1 296 ? -14.012 2.449 0.197 1.00 85.62 296 TYR A O 1
ATOM 2229 N N . LYS A 1 297 ? -15.831 2.217 1.498 1.00 85.31 297 LYS A N 1
ATOM 2230 C CA . LYS A 1 297 ? -16.087 3.660 1.615 1.00 85.31 297 LYS A CA 1
ATOM 2231 C C . LYS A 1 297 ? -15.075 4.289 2.576 1.00 85.31 297 LYS A C 1
ATOM 2233 O O . LYS A 1 297 ? -15.119 4.078 3.783 1.00 85.31 297 LYS A O 1
ATOM 2238 N N . GLY A 1 298 ? -14.127 5.048 2.033 1.00 82.44 298 GLY A N 1
ATOM 2239 C CA . GLY A 1 298 ? -13.186 5.853 2.807 1.00 82.44 298 GLY A CA 1
ATOM 2240 C C . GLY A 1 298 ? -13.603 7.324 2.880 1.00 82.44 298 GLY A C 1
ATOM 2241 O O . GLY A 1 298 ? -14.562 7.754 2.246 1.00 82.44 298 GLY A O 1
ATOM 2242 N N . ARG A 1 299 ? -12.805 8.140 3.586 1.00 75.62 299 ARG A N 1
ATOM 2243 C CA . ARG A 1 299 ? -13.047 9.592 3.747 1.00 75.62 299 ARG A CA 1
ATOM 2244 C C . ARG A 1 299 ? -13.151 10.377 2.430 1.00 75.62 299 ARG A C 1
ATOM 2246 O O . ARG A 1 299 ? -13.789 11.415 2.399 1.00 75.62 299 ARG A O 1
ATOM 2253 N N . LYS A 1 300 ? -12.482 9.911 1.368 1.00 80.69 300 LYS A N 1
ATOM 2254 C CA . LYS A 1 300 ? -12.434 10.567 0.045 1.00 80.69 300 LYS A CA 1
ATOM 2255 C C . LYS A 1 300 ? -13.261 9.829 -1.022 1.00 80.69 300 LYS A C 1
ATOM 2257 O O . LYS A 1 300 ? -13.005 10.011 -2.203 1.00 80.69 300 LYS A O 1
ATOM 2262 N N . GLY A 1 301 ? -14.183 8.956 -0.612 1.00 87.12 301 GLY A N 1
ATOM 2263 C CA . GLY A 1 301 ? -14.971 8.111 -1.513 1.00 87.12 301 GLY A CA 1
ATOM 2264 C C . GLY A 1 301 ? -14.587 6.632 -1.454 1.00 87.12 301 GLY A C 1
ATOM 2265 O O . GLY A 1 301 ? -13.841 6.194 -0.570 1.00 87.12 301 GLY A O 1
ATOM 2266 N N . TYR A 1 302 ? -15.135 5.855 -2.386 1.00 89.31 302 TYR A N 1
ATOM 2267 C CA . TYR A 1 302 ? -14.899 4.416 -2.473 1.00 89.31 302 TYR A CA 1
ATOM 2268 C C . TYR A 1 302 ? -13.463 4.098 -2.893 1.00 89.31 302 TYR A C 1
ATOM 2270 O O . TYR A 1 302 ? -12.848 4.802 -3.691 1.00 89.31 302 TYR A O 1
ATOM 2278 N N . ARG A 1 303 ? -12.918 3.026 -2.323 1.00 89.25 303 ARG A N 1
ATOM 2279 C CA . ARG A 1 303 ? -11.601 2.483 -2.648 1.00 89.25 303 ARG A CA 1
ATOM 2280 C C . ARG A 1 303 ? -11.719 0.998 -2.915 1.00 89.25 303 ARG A C 1
ATOM 2282 O O . ARG A 1 303 ? -12.325 0.288 -2.116 1.00 89.25 303 ARG A O 1
ATOM 2289 N N . THR A 1 304 ? -11.053 0.531 -3.959 1.00 91.00 304 THR A N 1
ATOM 2290 C CA . THR A 1 304 ? -10.936 -0.900 -4.224 1.00 91.00 304 THR A CA 1
ATOM 2291 C C . THR A 1 304 ? -9.958 -1.543 -3.240 1.00 91.00 304 THR A C 1
ATOM 2293 O O . THR A 1 304 ? -8.875 -1.023 -2.936 1.00 91.00 304 THR A O 1
ATOM 2296 N N . ARG A 1 305 ? -10.373 -2.677 -2.692 1.00 93.81 305 ARG A N 1
ATOM 2297 C CA . ARG A 1 305 ? -9.613 -3.592 -1.837 1.00 93.81 305 ARG A CA 1
ATOM 2298 C C . ARG A 1 305 ? -9.781 -5.002 -2.390 1.00 93.81 305 ARG A C 1
ATOM 2300 O O . ARG A 1 305 ? -10.498 -5.182 -3.367 1.00 93.81 305 ARG A O 1
ATOM 2307 N N . GLY A 1 306 ? -9.100 -5.983 -1.817 1.00 94.88 306 GLY A N 1
ATOM 2308 C CA . GLY A 1 306 ? -9.290 -7.369 -2.219 1.00 94.88 306 GLY A CA 1
ATOM 2309 C C . GLY A 1 306 ? -8.641 -8.340 -1.258 1.00 94.88 306 GLY A C 1
ATOM 2310 O O . GLY A 1 306 ? -7.716 -7.974 -0.530 1.00 94.88 306 GLY A O 1
ATOM 2311 N N . LYS A 1 307 ? -9.176 -9.555 -1.263 1.00 95.94 307 LYS A N 1
ATOM 2312 C CA . LYS A 1 307 ? -8.709 -10.685 -0.468 1.00 95.94 307 LYS A CA 1
ATOM 2313 C C . LYS A 1 307 ? -8.432 -11.882 -1.367 1.00 95.94 307 LYS A C 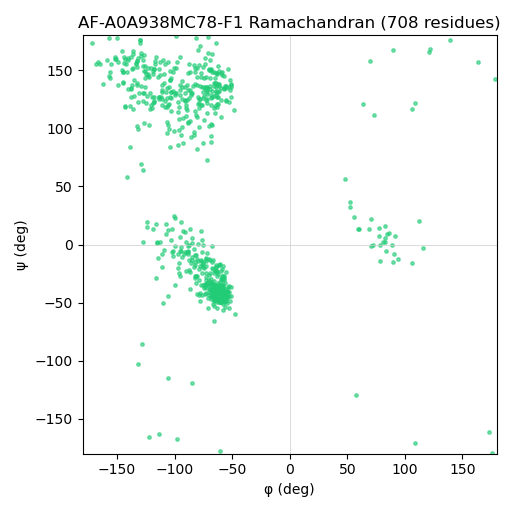1
ATOM 2315 O O . LYS A 1 307 ? -9.043 -11.994 -2.420 1.00 95.94 307 LYS A O 1
ATOM 2320 N N . ILE A 1 308 ? -7.544 -12.769 -0.951 1.00 96.00 308 ILE A N 1
ATOM 2321 C CA . ILE A 1 308 ? -7.249 -14.039 -1.621 1.00 96.00 308 ILE A CA 1
ATOM 2322 C C . ILE A 1 308 ? -7.350 -15.181 -0.610 1.00 96.00 308 ILE A C 1
ATOM 2324 O O . ILE A 1 308 ? -7.168 -14.975 0.589 1.00 96.00 308 ILE A O 1
ATOM 2328 N N . ASP A 1 309 ? -7.654 -16.380 -1.082 1.00 94.06 309 ASP A N 1
ATOM 2329 C CA . ASP A 1 309 ? -7.588 -17.577 -0.253 1.00 94.06 309 ASP A CA 1
ATOM 2330 C C . ASP A 1 309 ? -6.152 -17.832 0.256 1.00 94.06 309 ASP A C 1
ATOM 2332 O O . ASP A 1 309 ? -5.170 -17.656 -0.477 1.00 94.06 309 ASP A O 1
ATOM 2336 N N . LEU A 1 310 ? -6.019 -18.226 1.528 1.00 93.06 310 LEU A N 1
ATOM 2337 C CA . LEU A 1 310 ? -4.708 -18.463 2.136 1.00 93.06 310 LEU A CA 1
ATOM 2338 C C . LEU A 1 310 ? -3.983 -19.652 1.496 1.00 93.06 310 LEU A C 1
ATOM 2340 O O . LEU A 1 310 ? -2.779 -19.559 1.271 1.00 93.06 310 LEU A O 1
ATOM 2344 N N . ALA A 1 311 ? -4.680 -20.750 1.199 1.00 92.00 311 ALA A N 1
ATOM 2345 C CA . ALA A 1 311 ? -4.057 -21.917 0.583 1.00 92.00 311 ALA A CA 1
ATOM 2346 C C . ALA A 1 311 ? -3.502 -21.556 -0.799 1.00 92.00 311 ALA A C 1
ATOM 2348 O O . ALA A 1 311 ? -2.345 -21.858 -1.085 1.00 92.00 311 ALA A O 1
ATOM 2349 N N . VAL A 1 312 ? -4.259 -20.795 -1.600 1.00 95.69 312 VAL A N 1
ATOM 2350 C CA . VAL A 1 312 ? -3.771 -20.290 -2.896 1.00 95.69 312 VAL A CA 1
ATOM 2351 C C . VAL A 1 312 ? -2.521 -19.425 -2.723 1.00 95.69 312 VAL A C 1
ATOM 2353 O O . VAL A 1 312 ? -1.535 -19.632 -3.433 1.00 95.69 312 VAL A O 1
ATOM 2356 N N . MET A 1 313 ? -2.533 -18.475 -1.780 1.00 95.31 313 MET A N 1
ATOM 2357 C CA . MET A 1 313 ? -1.375 -17.612 -1.516 1.00 95.31 313 MET A CA 1
ATOM 2358 C C . MET A 1 313 ? -0.130 -18.432 -1.140 1.00 95.31 313 MET A C 1
ATOM 2360 O O . MET A 1 313 ? 0.961 -18.164 -1.641 1.00 95.31 313 MET A O 1
ATOM 2364 N N . GLU A 1 314 ? -0.271 -19.423 -0.263 1.00 92.19 314 GLU A N 1
ATOM 2365 C CA . GLU A 1 314 ? 0.857 -20.203 0.258 1.00 92.19 314 GLU A CA 1
ATOM 2366 C C . GLU A 1 314 ? 1.382 -21.240 -0.730 1.00 92.19 314 GLU A C 1
ATOM 2368 O O . GLU A 1 314 ? 2.595 -21.454 -0.815 1.00 92.19 314 GLU A O 1
ATOM 2373 N N . ASP A 1 315 ? 0.498 -21.836 -1.524 1.00 95.19 315 ASP A N 1
ATOM 2374 C CA . ASP A 1 315 ? 0.890 -22.712 -2.620 1.00 95.19 315 ASP A CA 1
ATOM 2375 C C . ASP A 1 315 ? 1.716 -21.941 -3.647 1.00 95.19 315 ASP A C 1
ATOM 2377 O O . ASP A 1 315 ? 2.822 -22.365 -3.990 1.00 95.19 315 ASP A O 1
ATOM 2381 N N . VAL A 1 316 ? 1.260 -20.746 -4.039 1.00 97.06 316 VAL A N 1
ATOM 2382 C CA . VAL A 1 316 ? 2.027 -19.882 -4.942 1.00 97.06 316 VAL A CA 1
ATOM 2383 C C . VAL A 1 316 ? 3.363 -19.483 -4.315 1.00 97.06 316 VAL A C 1
ATOM 2385 O O . VAL A 1 316 ? 4.386 -19.624 -4.979 1.00 97.06 316 VAL A O 1
ATOM 2388 N N . LYS A 1 317 ? 3.410 -19.058 -3.043 1.00 94.31 317 LYS A N 1
ATOM 2389 C CA . LYS A 1 317 ? 4.681 -18.732 -2.359 1.00 94.31 317 LYS A CA 1
ATOM 2390 C C . LYS A 1 317 ? 5.675 -19.889 -2.409 1.00 94.31 317 LYS A C 1
ATOM 2392 O O . LYS A 1 317 ? 6.857 -19.674 -2.680 1.00 94.31 317 LYS A O 1
ATOM 2397 N N . ARG A 1 318 ? 5.212 -21.114 -2.148 1.00 93.06 318 ARG A N 1
ATOM 2398 C CA . ARG A 1 318 ? 6.047 -22.322 -2.170 1.00 93.06 318 ARG A CA 1
ATOM 2399 C C . ARG A 1 318 ? 6.572 -22.615 -3.573 1.00 93.06 318 ARG A C 1
ATOM 2401 O O . ARG A 1 318 ? 7.751 -22.926 -3.731 1.00 93.06 318 ARG A O 1
ATOM 2408 N N . GLU A 1 319 ? 5.727 -22.475 -4.587 1.00 95.44 319 GLU A N 1
ATOM 2409 C CA . GLU A 1 319 ? 6.105 -22.683 -5.986 1.00 95.44 319 GLU A CA 1
ATOM 2410 C C . GLU A 1 319 ? 7.062 -21.591 -6.500 1.00 95.44 319 GLU A C 1
ATOM 2412 O O . GLU A 1 319 ? 8.037 -21.903 -7.182 1.00 95.44 319 GLU A O 1
ATOM 2417 N N . VAL A 1 320 ? 6.868 -20.329 -6.101 1.00 94.62 320 VAL A N 1
ATOM 2418 C CA . VAL A 1 320 ? 7.819 -19.235 -6.364 1.00 94.62 320 VAL A CA 1
ATOM 2419 C C . VAL A 1 320 ? 9.160 -19.501 -5.679 1.00 94.62 320 VAL A C 1
ATOM 2421 O O . VAL A 1 320 ? 10.211 -19.350 -6.302 1.00 94.62 320 VAL A O 1
ATOM 2424 N N . ALA A 1 321 ? 9.152 -19.939 -4.418 1.00 90.62 321 ALA A N 1
ATOM 2425 C CA . ALA A 1 321 ? 10.379 -20.287 -3.708 1.00 90.62 321 ALA A CA 1
ATOM 2426 C C . ALA A 1 321 ? 11.145 -21.403 -4.438 1.00 90.62 321 ALA A C 1
ATOM 2428 O O . ALA A 1 321 ? 12.356 -21.275 -4.633 1.00 90.62 321 ALA A O 1
ATOM 2429 N N . ALA A 1 322 ? 10.441 -22.430 -4.928 1.00 90.75 322 ALA A N 1
ATOM 2430 C CA . ALA A 1 322 ? 11.024 -23.513 -5.718 1.00 90.75 322 ALA A CA 1
ATOM 2431 C C . ALA A 1 322 ? 11.673 -23.018 -7.025 1.00 90.75 322 ALA A C 1
ATOM 2433 O O . ALA A 1 322 ? 12.783 -23.445 -7.339 1.00 90.75 322 ALA A O 1
ATOM 2434 N N . LEU A 1 323 ? 11.057 -22.058 -7.733 1.00 89.56 323 LEU A N 1
ATOM 2435 C CA . LEU A 1 323 ? 11.658 -21.427 -8.923 1.00 89.56 323 LEU A CA 1
ATOM 2436 C C . LEU A 1 323 ? 12.991 -20.731 -8.616 1.00 89.56 323 LEU A C 1
ATOM 2438 O O . LEU A 1 323 ? 13.863 -20.632 -9.476 1.00 89.56 323 LEU A O 1
ATOM 2442 N N . THR A 1 324 ? 13.161 -20.237 -7.389 1.00 80.62 324 THR A N 1
ATOM 2443 C CA . THR A 1 324 ? 14.367 -19.504 -6.980 1.00 80.62 324 THR A CA 1
ATOM 2444 C C . THR A 1 324 ? 15.410 -20.354 -6.258 1.00 80.62 324 THR A C 1
ATOM 2446 O O . THR A 1 324 ? 16.517 -19.861 -6.045 1.00 80.62 324 THR A O 1
ATOM 2449 N N . ALA A 1 325 ? 15.093 -21.606 -5.907 1.00 74.75 325 ALA A N 1
ATOM 2450 C CA . ALA A 1 325 ? 15.950 -22.478 -5.101 1.00 74.75 325 ALA A CA 1
ATOM 2451 C C . ALA A 1 325 ? 17.264 -22.862 -5.805 1.00 74.75 325 ALA A C 1
ATOM 2453 O O . ALA A 1 325 ? 18.290 -23.014 -5.149 1.00 74.75 325 ALA A O 1
ATOM 2454 N N . ASN A 1 326 ? 17.242 -22.955 -7.138 1.00 63.31 326 ASN A N 1
ATOM 2455 C CA . ASN A 1 326 ? 18.415 -23.270 -7.962 1.00 63.31 326 ASN A CA 1
ATOM 2456 C C . ASN A 1 326 ? 19.124 -22.021 -8.513 1.00 63.31 326 ASN A C 1
ATOM 2458 O O . ASN A 1 326 ? 20.171 -22.133 -9.148 1.00 63.31 326 ASN A O 1
ATOM 2462 N N . ALA A 1 327 ? 18.567 -20.826 -8.291 1.00 59.38 327 ALA A N 1
ATOM 2463 C CA . ALA A 1 327 ? 19.169 -19.580 -8.744 1.00 59.38 327 ALA A CA 1
ATOM 2464 C C . ALA A 1 327 ? 20.167 -19.074 -7.687 1.00 59.38 327 ALA A C 1
ATOM 2466 O O . ALA A 1 327 ? 19.799 -19.004 -6.510 1.00 59.38 327 ALA A O 1
ATOM 2467 N N . PRO A 1 328 ? 21.393 -18.659 -8.063 1.00 54.19 328 PRO A N 1
ATOM 2468 C CA . PRO A 1 328 ? 22.401 -18.221 -7.101 1.00 54.19 328 PRO A CA 1
ATOM 2469 C C . PRO A 1 328 ? 21.830 -17.144 -6.154 1.00 54.19 328 PRO A C 1
ATOM 2471 O O . PRO A 1 328 ? 21.117 -16.234 -6.611 1.00 54.19 328 PRO A O 1
ATOM 2474 N N . PRO A 1 329 ? 22.048 -17.264 -4.829 1.00 54.16 329 PRO A N 1
ATOM 2475 C CA . PRO A 1 329 ? 21.458 -16.354 -3.855 1.00 54.16 329 PRO A CA 1
ATOM 2476 C C . PRO A 1 329 ? 22.085 -14.960 -3.966 1.00 54.16 329 PRO A C 1
ATOM 2478 O O . PRO A 1 329 ? 23.302 -14.820 -4.044 1.00 54.16 329 PRO A O 1
ATOM 2481 N N . ALA A 1 330 ? 21.257 -13.911 -3.922 1.00 52.34 330 ALA A N 1
ATOM 2482 C CA . ALA A 1 330 ? 21.732 -12.523 -3.856 1.00 52.34 330 ALA A CA 1
ATOM 2483 C C . ALA A 1 330 ? 22.265 -12.142 -2.455 1.00 52.34 330 ALA A C 1
ATOM 2485 O O . ALA A 1 330 ? 23.002 -11.170 -2.316 1.00 52.34 330 ALA A O 1
ATOM 2486 N N . ALA A 1 331 ? 21.884 -12.907 -1.426 1.00 43.12 331 ALA A N 1
ATOM 2487 C CA . ALA A 1 331 ? 22.342 -12.836 -0.038 1.00 43.12 331 ALA A CA 1
ATOM 2488 C C . ALA A 1 331 ? 21.934 -14.140 0.685 1.00 43.12 331 ALA A C 1
ATOM 2490 O O . ALA A 1 331 ? 20.964 -14.775 0.254 1.00 43.12 331 ALA A O 1
ATOM 2491 N N . PRO A 1 332 ? 22.620 -14.558 1.765 1.00 36.41 332 PRO A N 1
ATOM 2492 C CA . PRO A 1 332 ? 22.212 -15.732 2.531 1.00 36.41 332 PRO A CA 1
ATOM 2493 C C . PRO A 1 332 ? 20.819 -15.516 3.135 1.00 36.41 332 PRO A C 1
ATOM 2495 O O . PRO A 1 332 ? 20.594 -14.572 3.894 1.00 36.41 332 PRO A O 1
ATOM 2498 N N . ALA A 1 333 ? 19.877 -16.393 2.785 1.00 43.22 333 ALA A N 1
ATOM 2499 C CA . ALA A 1 333 ? 18.587 -16.465 3.455 1.00 43.22 333 ALA A CA 1
ATOM 2500 C C . ALA A 1 333 ? 18.807 -16.926 4.908 1.00 43.22 333 ALA A C 1
ATOM 2502 O O . ALA A 1 333 ? 19.628 -17.820 5.136 1.00 43.22 333 ALA A O 1
ATOM 2503 N N . PRO A 1 334 ? 18.103 -16.355 5.900 1.00 38.41 334 PRO A N 1
ATOM 2504 C CA . PRO A 1 334 ? 18.148 -16.888 7.252 1.00 38.41 334 PRO A CA 1
ATOM 2505 C C . PRO A 1 334 ? 17.644 -18.334 7.231 1.00 38.41 334 PRO A C 1
ATOM 2507 O O . PRO A 1 334 ? 16.538 -18.609 6.763 1.00 38.41 334 PRO A O 1
ATOM 2510 N N . SER A 1 335 ? 18.466 -19.258 7.725 1.00 36.59 335 SER A N 1
ATOM 2511 C CA . SER A 1 335 ? 18.104 -20.667 7.837 1.00 36.59 335 SER A CA 1
ATOM 2512 C C . SER A 1 335 ? 16.827 -20.813 8.672 1.00 36.59 335 SER A C 1
ATOM 2514 O O . SER A 1 335 ? 16.740 -20.205 9.747 1.00 36.59 335 SER A O 1
ATOM 2516 N N . PRO A 1 336 ? 15.840 -21.620 8.246 1.00 42.66 336 PRO A N 1
ATOM 2517 C CA . PRO A 1 336 ? 14.705 -21.949 9.091 1.00 42.66 336 PRO A CA 1
ATOM 2518 C C . PRO A 1 336 ? 15.200 -22.834 10.239 1.00 42.66 336 PRO A C 1
ATOM 2520 O O . PRO A 1 336 ? 15.304 -24.051 10.116 1.00 42.66 336 PRO A O 1
ATOM 2523 N N . GLY A 1 337 ? 15.541 -22.212 11.365 1.00 39.94 337 GLY A N 1
ATOM 2524 C CA . GLY A 1 337 ? 15.762 -22.913 12.623 1.00 39.94 337 GLY A CA 1
ATOM 2525 C C . GLY A 1 337 ? 14.431 -23.462 13.119 1.00 39.94 337 GLY A C 1
ATOM 2526 O O . GLY A 1 337 ? 13.707 -22.777 13.837 1.00 39.94 337 GLY A O 1
ATOM 2527 N N . VAL A 1 338 ? 14.075 -24.674 12.701 1.00 40.56 338 VAL A N 1
ATOM 2528 C CA . VAL A 1 338 ? 12.928 -25.395 13.255 1.00 40.56 338 VAL A CA 1
ATOM 2529 C C . VAL A 1 338 ? 13.400 -26.084 14.534 1.00 40.56 338 VAL A C 1
ATOM 2531 O O . VAL A 1 338 ? 13.978 -27.165 14.502 1.00 40.56 338 VAL A O 1
ATOM 2534 N N . SER A 1 339 ? 13.201 -25.412 15.668 1.00 43.38 339 SER A N 1
ATOM 2535 C CA . SER A 1 339 ? 13.292 -26.024 16.998 1.00 43.38 339 SER A CA 1
ATOM 2536 C C . SER A 1 339 ? 12.034 -26.858 17.252 1.00 43.38 339 SER A C 1
ATOM 2538 O O . SER A 1 339 ? 10.927 -26.394 16.986 1.00 43.38 339 SER A O 1
ATOM 2540 N N . SER A 1 340 ? 12.189 -28.071 17.784 1.00 43.84 340 SER A N 1
ATOM 2541 C CA . SER A 1 340 ? 11.132 -29.077 17.988 1.00 43.84 340 SER A CA 1
ATOM 2542 C C . SER A 1 340 ? 10.066 -28.724 19.041 1.00 43.84 340 SER A C 1
ATOM 2544 O O . SER A 1 340 ? 9.108 -29.474 19.210 1.00 43.84 340 SER A O 1
ATOM 2546 N N . ALA A 1 341 ? 10.179 -27.574 19.707 1.00 52.53 341 ALA A N 1
ATOM 2547 C CA . ALA A 1 341 ? 9.122 -26.973 20.519 1.00 52.53 341 ALA A CA 1
ATOM 2548 C C . ALA A 1 341 ? 9.125 -25.462 20.263 1.00 52.53 341 ALA A C 1
ATOM 2550 O O . ALA A 1 341 ? 9.806 -24.703 20.951 1.00 52.53 341 ALA A O 1
ATOM 2551 N N . SER A 1 342 ? 8.454 -25.030 19.198 1.00 69.62 342 SER A N 1
ATOM 2552 C CA . SER A 1 342 ? 8.483 -23.634 18.764 1.00 69.62 342 SER A CA 1
ATOM 2553 C C . SER A 1 342 ? 7.169 -22.937 19.119 1.00 69.62 342 SER A C 1
ATOM 2555 O O . SER A 1 342 ? 6.155 -23.070 18.437 1.00 69.62 342 SER A O 1
ATOM 2557 N N . THR A 1 343 ? 7.194 -22.192 20.219 1.00 88.31 343 THR A N 1
ATOM 2558 C CA . THR A 1 343 ? 6.172 -21.209 20.577 1.00 88.31 343 THR A CA 1
ATOM 2559 C C . THR A 1 343 ? 6.240 -20.006 19.636 1.00 88.31 343 THR A C 1
ATOM 2561 O O . THR A 1 343 ? 7.294 -19.655 19.090 1.00 88.31 343 THR A O 1
ATOM 2564 N N . ILE A 1 344 ? 5.087 -19.381 19.420 1.00 94.06 344 ILE A N 1
ATOM 2565 C CA . ILE A 1 344 ? 4.921 -18.211 18.557 1.00 94.06 344 ILE A CA 1
ATOM 2566 C C . ILE A 1 344 ? 4.686 -17.002 19.453 1.00 94.06 344 ILE A C 1
ATOM 2568 O O . ILE A 1 344 ? 3.820 -17.046 20.323 1.00 94.06 344 ILE A O 1
ATOM 2572 N N . GLU A 1 345 ? 5.411 -15.913 19.227 1.00 94.44 345 GLU A N 1
ATOM 2573 C CA . GLU A 1 345 ? 5.102 -14.634 19.865 1.00 94.44 345 GLU A CA 1
ATOM 2574 C C . GLU A 1 345 ? 4.246 -13.779 18.925 1.00 94.44 345 GLU A C 1
ATOM 2576 O O . GLU A 1 345 ? 4.617 -13.555 17.769 1.00 94.44 345 GLU A O 1
ATOM 2581 N N . VAL A 1 346 ? 3.122 -13.274 19.441 1.00 95.69 346 VAL A N 1
ATOM 2582 C CA . VAL A 1 346 ? 2.304 -12.233 18.808 1.00 95.69 346 VAL A CA 1
ATOM 2583 C C . VAL A 1 346 ? 2.426 -10.950 19.621 1.00 95.69 346 VAL A C 1
ATOM 2585 O O . VAL A 1 346 ? 2.075 -10.923 20.803 1.00 95.69 346 VAL A O 1
ATOM 2588 N N . SER A 1 347 ? 2.914 -9.874 19.004 1.00 94.56 347 SER A N 1
ATOM 2589 C CA . SER A 1 347 ? 3.171 -8.616 19.713 1.00 94.56 347 SER A CA 1
ATOM 2590 C C . SER A 1 347 ? 2.844 -7.353 18.916 1.00 94.56 347 SER A C 1
ATOM 2592 O O . SER A 1 347 ? 2.809 -7.335 17.684 1.00 94.56 347 SER A O 1
ATOM 2594 N N . GLY A 1 348 ? 2.577 -6.264 19.641 1.00 92.12 348 GLY A N 1
ATOM 2595 C CA . GLY A 1 348 ? 2.272 -4.949 19.076 1.00 92.12 348 GLY A CA 1
ATOM 2596 C C . GLY A 1 348 ? 1.141 -4.226 19.806 1.00 92.12 348 GLY A C 1
ATOM 2597 O O . GLY A 1 348 ? 0.508 -4.772 20.703 1.00 92.12 348 GLY A O 1
ATOM 2598 N N . GLU A 1 349 ? 0.864 -2.987 19.397 1.00 88.50 349 GLU A N 1
ATOM 2599 C CA . GLU A 1 349 ? -0.220 -2.161 19.968 1.00 88.50 349 GLU A CA 1
ATOM 2600 C C . GLU A 1 349 ? -1.608 -2.777 19.726 1.00 88.50 349 GLU A C 1
ATOM 2602 O O . GLU A 1 349 ? -2.528 -2.584 20.509 1.00 88.50 349 GLU A O 1
ATOM 2607 N N . ARG A 1 350 ? -1.750 -3.560 18.649 1.00 90.88 350 ARG A N 1
ATOM 2608 C CA . ARG A 1 350 ? -3.007 -4.211 18.248 1.00 90.88 350 ARG A CA 1
ATOM 2609 C C . ARG A 1 350 ? -3.057 -5.698 18.590 1.00 90.88 350 ARG A C 1
ATOM 2611 O O . ARG A 1 350 ? -4.027 -6.352 18.234 1.00 90.88 350 ARG A O 1
ATOM 2618 N N . ALA A 1 351 ? -2.040 -6.241 19.267 1.00 93.62 351 ALA A N 1
ATOM 2619 C CA . ALA A 1 351 ? -1.940 -7.682 19.510 1.00 93.62 351 ALA A CA 1
ATOM 2620 C C . ALA A 1 351 ? -3.119 -8.236 20.315 1.00 93.62 351 ALA A C 1
ATOM 2622 O O . ALA A 1 351 ? -3.617 -9.304 19.972 1.00 93.62 351 ALA A O 1
ATOM 2623 N N . LEU A 1 352 ? -3.610 -7.485 21.310 1.00 92.06 352 LEU A N 1
ATOM 2624 C CA . LEU A 1 352 ? -4.814 -7.855 22.053 1.00 92.06 352 LEU A CA 1
ATOM 2625 C C . LEU A 1 352 ? -6.015 -8.007 21.111 1.00 92.06 352 LEU A C 1
ATOM 2627 O O . LEU A 1 352 ? -6.611 -9.073 21.052 1.00 92.06 352 LEU A O 1
ATOM 2631 N N . VAL A 1 353 ? -6.346 -6.965 20.346 1.00 92.31 353 VAL A N 1
ATOM 2632 C CA . VAL A 1 353 ? -7.551 -6.955 19.500 1.00 92.31 353 VAL A CA 1
ATOM 2633 C C . VAL A 1 353 ? -7.444 -7.958 18.348 1.00 92.31 353 VAL A C 1
ATOM 2635 O O . VAL A 1 353 ? -8.412 -8.646 18.033 1.00 92.31 353 VAL A O 1
ATOM 2638 N N . ALA A 1 354 ? -6.249 -8.104 17.770 1.00 95.06 354 ALA A N 1
ATOM 2639 C CA . ALA A 1 354 ? -5.969 -9.093 16.736 1.00 95.06 354 ALA A CA 1
ATOM 2640 C C . ALA A 1 354 ? -6.201 -10.522 17.243 1.00 95.06 354 ALA A C 1
ATOM 2642 O O . ALA A 1 354 ? -6.899 -11.306 16.602 1.00 95.06 354 ALA A O 1
ATOM 2643 N N . LEU A 1 355 ? -5.641 -10.857 18.410 1.00 95.81 355 LEU A N 1
ATOM 2644 C CA . LEU A 1 355 ? -5.743 -12.197 18.979 1.00 95.81 355 LEU A CA 1
ATOM 2645 C C . LEU A 1 355 ? -7.141 -12.472 19.545 1.00 95.81 355 LEU A C 1
ATOM 2647 O O . LEU A 1 355 ? -7.645 -13.586 19.407 1.00 95.81 355 LEU A O 1
ATOM 2651 N N . GLN A 1 356 ? -7.798 -11.446 20.093 1.00 94.88 356 GLN A N 1
ATOM 2652 C CA . GLN A 1 356 ? -9.202 -11.497 20.494 1.00 94.88 356 GLN A CA 1
ATOM 2653 C C . GLN A 1 356 ? -10.091 -11.840 19.295 1.00 94.88 356 GLN A C 1
ATOM 2655 O O . GLN A 1 356 ? -10.981 -12.663 19.435 1.00 94.88 356 GLN A O 1
ATOM 2660 N N . ALA A 1 357 ? -9.834 -11.312 18.098 1.00 95.44 357 ALA A N 1
ATOM 2661 C CA . ALA A 1 357 ? -10.576 -11.722 16.905 1.00 95.44 357 ALA A CA 1
ATOM 2662 C C . ALA A 1 357 ? -10.151 -13.106 16.369 1.00 95.44 357 ALA A C 1
ATOM 2664 O O . ALA A 1 357 ? -10.980 -13.846 15.849 1.00 95.44 357 ALA A O 1
ATOM 2665 N N . ALA A 1 358 ? -8.872 -13.473 16.474 1.00 96.44 358 ALA A N 1
ATOM 2666 C CA . ALA A 1 358 ? -8.336 -14.675 15.831 1.00 96.44 358 ALA A CA 1
ATOM 2667 C C . ALA A 1 358 ? -8.661 -16.001 16.547 1.00 96.44 358 ALA A C 1
ATOM 2669 O O . ALA A 1 358 ? -8.534 -17.056 15.927 1.00 96.44 358 ALA A O 1
ATOM 2670 N N . CYS A 1 359 ? -9.041 -15.975 17.830 1.00 96.31 359 CYS A N 1
ATOM 2671 C CA . CYS A 1 359 ? -9.253 -17.181 18.638 1.00 96.31 359 CYS A CA 1
ATOM 2672 C C . CYS A 1 359 ? -10.604 -17.188 19.368 1.00 96.31 359 CYS A C 1
ATOM 2674 O O . CYS A 1 359 ? -11.261 -16.156 19.489 1.00 96.31 359 CYS A O 1
ATOM 2676 N N . THR A 1 360 ? -11.033 -18.342 19.878 1.00 95.81 360 THR A N 1
ATOM 2677 C CA . THR A 1 360 ? -12.354 -18.497 20.518 1.00 95.81 360 THR A CA 1
ATOM 2678 C C . THR A 1 360 ? -12.398 -18.040 21.979 1.00 95.81 360 THR A C 1
ATOM 2680 O O . THR A 1 360 ? -13.447 -17.600 22.446 1.00 95.81 360 THR A O 1
ATOM 2683 N N . ALA A 1 361 ? -11.282 -18.109 22.708 1.00 95.06 361 ALA A N 1
ATOM 2684 C CA . ALA A 1 361 ? -11.182 -17.694 24.109 1.00 95.06 361 ALA A CA 1
ATOM 2685 C C . ALA A 1 361 ? -11.194 -16.166 24.290 1.00 95.06 361 ALA A C 1
ATOM 2687 O O . ALA A 1 361 ? -10.894 -15.410 23.363 1.00 95.06 361 ALA A O 1
ATOM 2688 N N . ASP A 1 362 ? -11.513 -15.705 25.500 1.00 94.06 362 ASP A N 1
ATOM 2689 C CA . ASP A 1 362 ? -11.402 -14.295 25.881 1.00 94.06 362 ASP A CA 1
ATOM 2690 C C . ASP A 1 362 ? -9.974 -13.978 26.360 1.00 94.06 362 ASP A C 1
ATOM 2692 O O . ASP A 1 362 ? -9.630 -14.159 27.528 1.00 94.06 362 ASP A O 1
ATOM 2696 N N . VAL A 1 363 ? -9.115 -13.528 25.442 1.00 94.19 363 VAL A N 1
ATOM 2697 C CA . VAL A 1 363 ? -7.725 -13.160 25.761 1.00 94.19 363 VAL A CA 1
ATOM 2698 C C . VAL A 1 363 ? -7.613 -11.764 26.375 1.00 94.19 363 VAL A C 1
ATOM 2700 O O . VAL A 1 363 ? -6.563 -11.430 26.925 1.00 94.19 363 VAL A O 1
ATOM 2703 N N . ALA A 1 364 ? -8.681 -10.959 26.320 1.00 91.56 364 ALA A N 1
ATOM 2704 C CA . ALA A 1 364 ? -8.752 -9.661 26.986 1.00 91.56 364 ALA A CA 1
ATOM 2705 C C . ALA A 1 364 ? -8.843 -9.788 28.514 1.00 91.56 364 ALA A C 1
ATOM 2707 O O . ALA A 1 364 ? -8.386 -8.897 29.230 1.00 91.56 364 ALA A O 1
ATOM 2708 N N . ALA A 1 365 ? -9.369 -10.911 29.012 1.00 90.56 365 ALA A N 1
ATOM 2709 C CA . ALA A 1 365 ? -9.429 -11.217 30.439 1.00 90.56 365 ALA A CA 1
ATOM 2710 C C . ALA A 1 365 ? -8.075 -11.646 31.040 1.00 90.56 365 ALA A C 1
ATOM 2712 O O . ALA A 1 365 ? -7.914 -11.623 32.262 1.00 90.56 365 ALA A O 1
ATOM 2713 N N . LEU A 1 366 ? -7.096 -12.032 30.210 1.00 91.06 366 LEU A N 1
ATOM 2714 C CA . LEU A 1 366 ? -5.803 -12.527 30.685 1.00 91.06 366 LEU A CA 1
ATOM 2715 C C . LEU A 1 366 ? -4.934 -11.404 31.259 1.00 91.06 366 LEU A C 1
ATOM 2717 O O . LEU A 1 366 ? -4.574 -10.448 30.573 1.00 91.06 366 LEU A O 1
ATOM 2721 N N . GLN A 1 367 ? -4.500 -11.585 32.503 1.00 89.12 367 GLN A N 1
ATOM 2722 C CA . GLN A 1 367 ? -3.426 -10.798 33.104 1.00 89.12 367 GLN A CA 1
ATOM 2723 C C . GLN A 1 367 ? -2.049 -11.362 32.719 1.00 89.12 367 GLN A C 1
ATOM 2725 O O . GLN A 1 367 ? -1.928 -12.565 32.473 1.00 89.12 367 GLN A O 1
ATOM 2730 N N . PRO A 1 368 ? -0.977 -10.546 32.706 1.00 88.50 368 PRO A N 1
ATOM 2731 C CA . PRO A 1 368 ? 0.375 -11.041 32.455 1.00 88.50 368 PRO A CA 1
ATOM 2732 C C . PRO A 1 368 ? 0.747 -12.234 33.355 1.00 88.50 368 PRO A C 1
ATOM 2734 O O . PRO A 1 368 ? 0.642 -12.162 34.579 1.00 88.50 368 PRO A O 1
ATOM 2737 N N . GLY A 1 369 ? 1.199 -13.328 32.741 1.00 85.75 369 GLY A N 1
ATOM 2738 C CA . GLY A 1 369 ? 1.505 -14.605 33.394 1.00 85.75 369 GLY A CA 1
ATOM 2739 C C . GLY A 1 369 ? 0.333 -15.592 33.457 1.00 85.75 369 GLY A C 1
ATOM 2740 O O . GLY A 1 369 ? 0.542 -16.745 33.831 1.00 85.75 369 GLY A O 1
ATOM 2741 N N . GLN A 1 370 ? -0.883 -15.184 33.084 1.00 91.06 370 GLN A N 1
ATOM 2742 C CA . GLN A 1 370 ? -2.023 -16.089 32.944 1.00 91.06 370 GLN A CA 1
ATOM 2743 C C . GLN A 1 370 ? -2.070 -16.708 31.552 1.00 91.06 370 GLN A C 1
ATOM 2745 O O . GLN A 1 370 ? -1.551 -16.152 30.580 1.00 91.06 370 GLN A O 1
ATOM 2750 N N . SER A 1 371 ? -2.703 -17.878 31.473 1.00 92.56 371 SER A N 1
ATOM 2751 C CA . SER A 1 371 ? -2.887 -18.603 30.221 1.00 92.56 371 SER A CA 1
ATOM 2752 C C . SER A 1 371 ? -4.305 -19.144 30.094 1.00 92.56 371 SER A C 1
ATOM 2754 O O . SER A 1 371 ? -4.925 -19.482 31.100 1.00 92.56 371 SER A O 1
ATOM 2756 N N . CYS A 1 372 ? -4.788 -19.290 28.865 1.00 93.69 372 CYS A N 1
ATOM 2757 C CA . CYS A 1 372 ? -6.017 -20.014 28.550 1.00 93.69 372 CYS A CA 1
ATOM 2758 C C . CYS A 1 372 ? -5.801 -20.956 27.361 1.00 93.69 372 CYS A C 1
ATOM 2760 O O . CYS A 1 372 ? -4.912 -20.747 26.534 1.00 93.69 372 CYS A O 1
ATOM 2762 N N . ARG A 1 373 ? -6.618 -22.008 27.277 1.00 94.75 373 ARG A N 1
ATOM 2763 C CA . ARG A 1 373 ? -6.723 -22.846 26.078 1.00 94.75 373 ARG A CA 1
ATOM 2764 C C . ARG A 1 373 ? -7.789 -22.266 25.160 1.00 94.75 373 ARG A C 1
ATOM 2766 O O . ARG A 1 373 ? -8.856 -21.872 25.626 1.00 94.75 373 ARG A O 1
ATOM 2773 N N . SER A 1 374 ? -7.511 -22.231 23.867 1.00 96.00 374 SER A N 1
ATOM 2774 C CA . SER A 1 374 ? -8.371 -21.621 22.856 1.00 96.00 374 SER A CA 1
ATOM 2775 C C . SER A 1 374 ? -8.328 -22.429 21.566 1.00 96.00 374 SER A C 1
ATOM 2777 O O . SER A 1 374 ? -7.340 -23.114 21.295 1.00 96.00 374 SER A O 1
ATOM 2779 N N . LEU A 1 375 ? -9.371 -22.325 20.749 1.00 96.62 375 LEU A N 1
ATOM 2780 C CA . LEU A 1 375 ? -9.336 -22.806 19.374 1.00 96.62 375 LEU A CA 1
ATOM 2781 C C . LEU A 1 375 ? -8.942 -21.659 18.448 1.00 96.62 375 LEU A C 1
ATOM 2783 O O . LEU A 1 375 ? -9.394 -20.520 18.603 1.00 96.62 375 LEU A O 1
ATOM 2787 N N . LEU A 1 376 ? -8.127 -21.982 17.449 1.00 96.75 376 LEU A N 1
ATOM 2788 C CA . LEU A 1 376 ? -8.005 -21.179 16.239 1.00 96.75 376 LEU A CA 1
ATOM 2789 C C . LEU A 1 376 ? -8.855 -21.836 15.160 1.00 96.75 376 LEU A C 1
ATOM 2791 O O . LEU A 1 376 ? -8.724 -23.036 14.922 1.00 96.75 376 LEU A O 1
ATOM 2795 N N . LEU A 1 377 ? -9.715 -21.053 14.517 1.00 94.69 377 LEU A N 1
ATOM 2796 C CA . LEU A 1 377 ? -10.594 -21.522 13.450 1.00 94.69 377 LEU A CA 1
ATOM 2797 C C . LEU A 1 377 ? -10.199 -20.880 12.121 1.00 94.69 377 LEU A C 1
ATOM 2799 O O . LEU A 1 377 ? -9.674 -19.763 12.096 1.00 94.69 377 LEU A O 1
ATOM 2803 N N . ASP A 1 378 ? -10.456 -21.584 11.022 1.00 90.44 378 ASP A N 1
ATOM 2804 C CA . ASP A 1 378 ? -10.396 -21.003 9.683 1.00 90.44 378 ASP A CA 1
ATOM 2805 C C . ASP A 1 378 ? -11.685 -20.233 9.349 1.00 90.44 378 ASP A C 1
ATOM 2807 O O . ASP A 1 378 ? -12.637 -20.192 10.133 1.00 90.44 378 ASP A O 1
ATOM 2811 N N . GLY A 1 379 ? -11.734 -19.614 8.167 1.00 84.75 379 GLY A N 1
ATOM 2812 C CA . GLY A 1 379 ? -12.903 -18.836 7.747 1.00 84.75 379 GLY A CA 1
ATOM 2813 C C . GLY A 1 379 ? -14.162 -19.646 7.453 1.00 84.75 379 GLY A C 1
ATOM 2814 O O . GLY A 1 379 ? -15.248 -19.070 7.377 1.00 84.75 379 GLY A O 1
ATOM 2815 N N . ALA A 1 380 ? -14.038 -20.968 7.338 1.00 86.75 380 ALA A N 1
ATOM 2816 C CA . ALA A 1 380 ? -15.168 -21.879 7.261 1.00 86.75 380 ALA A CA 1
ATOM 2817 C C . ALA A 1 380 ? -15.622 -22.356 8.653 1.00 86.75 380 ALA A C 1
ATOM 2819 O O . ALA A 1 380 ? -16.674 -22.979 8.757 1.00 86.75 380 ALA A O 1
ATOM 2820 N N . GLY A 1 381 ? -14.894 -22.024 9.725 1.00 88.44 381 GLY A N 1
ATOM 2821 C CA . GLY A 1 381 ? -15.179 -22.451 11.094 1.00 88.44 381 GLY A CA 1
ATOM 2822 C C . GLY A 1 381 ? -14.578 -23.809 11.464 1.00 88.44 381 GLY A C 1
ATOM 2823 O O . GLY A 1 381 ? -14.901 -24.333 12.529 1.00 88.44 381 GLY A O 1
ATOM 2824 N N . ASN A 1 382 ? -13.706 -24.386 10.630 1.00 91.50 382 ASN A N 1
ATOM 2825 C CA . ASN A 1 382 ? -13.004 -25.620 10.977 1.00 91.50 382 ASN A CA 1
ATOM 2826 C C . ASN A 1 382 ? -11.859 -25.324 11.945 1.00 91.50 382 ASN A C 1
ATOM 2828 O O . ASN A 1 382 ? -11.197 -24.288 11.853 1.00 91.50 382 ASN A O 1
ATOM 2832 N N . VAL A 1 383 ? -11.572 -26.272 12.834 1.00 94.12 383 VAL A N 1
ATOM 2833 C CA . VAL A 1 383 ? -10.457 -26.156 13.778 1.00 94.12 383 VAL A CA 1
ATOM 2834 C C . VAL A 1 383 ? -9.123 -26.226 13.030 1.00 94.12 383 VAL A C 1
ATOM 2836 O O . VAL A 1 383 ? -8.808 -27.221 12.376 1.00 94.12 383 VAL A O 1
ATOM 2839 N N . LEU A 1 384 ? -8.328 -25.160 13.144 1.00 92.94 384 LEU A N 1
ATOM 2840 C CA . LEU A 1 384 ? -6.933 -25.126 12.710 1.00 92.94 384 LEU A CA 1
ATOM 2841 C C . LEU A 1 384 ? -6.037 -25.832 13.724 1.00 92.94 384 LEU A C 1
ATOM 2843 O O . LEU A 1 384 ? -5.197 -26.636 13.326 1.00 92.94 384 LEU A O 1
ATOM 2847 N N . ASP A 1 385 ? -6.202 -25.486 15.004 1.00 94.88 385 ASP A N 1
ATOM 2848 C CA . ASP A 1 385 ? -5.472 -26.070 16.126 1.00 94.88 385 ASP A CA 1
ATOM 2849 C C . ASP A 1 385 ? -6.124 -25.708 17.473 1.00 94.88 385 ASP A C 1
ATOM 2851 O O . ASP A 1 385 ? -6.788 -24.671 17.595 1.00 94.88 385 ASP A O 1
ATOM 2855 N N . GLU A 1 386 ? -5.873 -26.528 18.495 1.00 95.06 386 GLU A N 1
ATOM 2856 C CA . GLU A 1 386 ? -6.041 -26.136 19.898 1.00 95.06 386 GLU A CA 1
ATOM 2857 C C . GLU A 1 386 ? -4.716 -25.555 20.400 1.00 95.06 386 GLU A C 1
ATOM 2859 O O . GLU A 1 386 ? -3.677 -26.216 20.348 1.00 95.06 386 GLU A O 1
ATOM 2864 N N . VAL A 1 387 ? -4.753 -24.324 20.908 1.00 94.62 387 VAL A N 1
ATOM 2865 C CA . VAL A 1 387 ? -3.560 -23.587 21.335 1.00 94.62 387 VAL A CA 1
ATOM 2866 C C . VAL A 1 387 ? -3.651 -23.180 22.803 1.00 94.62 387 VAL A C 1
ATOM 2868 O O . VAL A 1 387 ? -4.716 -22.803 23.296 1.00 94.62 387 VAL A O 1
ATOM 2871 N N . LEU A 1 388 ? -2.515 -23.197 23.502 1.00 94.31 388 LEU A N 1
ATOM 2872 C CA . LEU A 1 388 ? -2.367 -22.478 24.768 1.00 94.31 388 LEU A CA 1
ATOM 2873 C C . LEU A 1 388 ? -1.913 -21.047 24.462 1.00 94.31 388 LEU A C 1
ATOM 2875 O O . LEU A 1 388 ? -0.908 -20.852 23.780 1.00 94.31 388 LEU A O 1
ATOM 2879 N N . ILE A 1 389 ? -2.639 -20.056 24.970 1.00 95.31 389 ILE A N 1
ATOM 2880 C CA . ILE A 1 389 ? -2.305 -18.637 24.843 1.00 95.31 389 ILE A CA 1
ATOM 2881 C C . ILE A 1 389 ? -1.913 -18.115 26.219 1.00 95.31 389 ILE A C 1
ATOM 2883 O O . ILE A 1 389 ? -2.705 -18.215 27.153 1.00 95.31 389 ILE A O 1
ATOM 2887 N N . SER A 1 390 ? -0.730 -17.520 26.332 1.00 94.25 390 SER A N 1
ATOM 2888 C CA . SER A 1 390 ? -0.214 -16.926 27.567 1.00 94.25 390 SER A CA 1
ATOM 2889 C C . SER A 1 390 ? 0.043 -15.435 27.372 1.00 94.25 390 SER A C 1
ATOM 2891 O O . SER A 1 390 ? 0.758 -15.036 26.450 1.00 94.25 390 SER A O 1
ATOM 2893 N N . ALA A 1 391 ? -0.518 -14.595 28.241 1.00 92.94 391 ALA A N 1
ATOM 2894 C CA . ALA A 1 391 ? -0.242 -13.161 28.224 1.00 92.94 391 ALA A CA 1
ATOM 2895 C C . ALA A 1 391 ? 1.146 -12.893 28.819 1.00 92.94 391 ALA A C 1
ATOM 2897 O O . ALA A 1 391 ? 1.445 -13.304 29.942 1.00 92.94 391 ALA A O 1
ATOM 2898 N N . LEU A 1 392 ? 2.003 -12.190 28.083 1.00 91.00 392 LEU A N 1
ATOM 2899 C CA . LEU A 1 392 ? 3.349 -11.843 28.528 1.00 91.00 392 LEU A CA 1
ATOM 2900 C C . LEU A 1 392 ? 3.390 -10.408 29.073 1.00 91.00 392 LEU A C 1
ATOM 2902 O O . LEU A 1 392 ? 2.640 -9.546 28.607 1.00 91.00 392 LEU A O 1
ATOM 2906 N N . PRO A 1 393 ? 4.302 -10.103 30.015 1.00 87.88 393 PRO A N 1
ATOM 2907 C CA . PRO A 1 393 ? 4.544 -8.728 30.423 1.00 87.88 393 PRO A CA 1
ATOM 2908 C C . PRO A 1 393 ? 4.933 -7.845 29.220 1.00 87.88 393 PRO A C 1
ATOM 2910 O O . PRO A 1 393 ? 5.760 -8.258 28.389 1.00 87.88 393 PRO A O 1
ATOM 2913 N N . PRO A 1 394 ? 4.371 -6.627 29.112 1.00 82.19 394 PRO A N 1
ATOM 2914 C CA . PRO A 1 394 ? 4.738 -5.695 28.057 1.00 82.19 394 PRO A CA 1
ATOM 2915 C C . PRO A 1 394 ? 6.199 -5.259 28.223 1.00 82.19 394 PRO A C 1
ATOM 2917 O O . PRO A 1 394 ? 6.660 -4.997 29.331 1.00 82.19 394 PRO A O 1
ATOM 2920 N N . THR A 1 395 ? 6.937 -5.156 27.116 1.00 81.50 395 THR A N 1
ATOM 2921 C CA . THR A 1 395 ? 8.306 -4.601 27.113 1.00 81.50 395 THR A CA 1
ATOM 2922 C C . THR A 1 395 ? 8.315 -3.082 26.968 1.00 81.50 395 THR A C 1
ATOM 2924 O O . THR A 1 395 ? 9.271 -2.422 27.362 1.00 81.50 395 THR A O 1
ATOM 2927 N N . VAL A 1 396 ? 7.247 -2.530 26.392 1.00 80.69 396 VAL A N 1
ATOM 2928 C CA . VAL A 1 396 ? 7.039 -1.102 26.149 1.00 80.69 396 VAL A CA 1
ATOM 2929 C C . VAL A 1 396 ? 5.591 -0.775 26.527 1.00 80.69 396 VAL A C 1
ATOM 2931 O O . VAL A 1 396 ? 4.701 -1.555 26.169 1.00 80.69 396 VAL A O 1
ATOM 2934 N N . PRO A 1 397 ? 5.320 0.351 27.215 1.00 74.75 397 PRO A N 1
ATOM 2935 C CA . PRO A 1 397 ? 3.955 0.778 27.514 1.00 74.75 397 PRO A CA 1
ATOM 2936 C C . PRO A 1 397 ? 3.068 0.805 26.260 1.00 74.75 397 PRO A C 1
ATOM 2938 O O . PRO A 1 397 ? 3.494 1.269 25.203 1.00 74.75 397 PRO A O 1
ATOM 2941 N N . GLY A 1 398 ? 1.843 0.284 26.369 1.00 74.44 398 GLY A N 1
ATOM 2942 C CA . GLY A 1 398 ? 0.871 0.243 25.268 1.00 74.44 398 GLY A CA 1
ATOM 2943 C C . GLY A 1 398 ? 1.088 -0.858 24.221 1.00 74.44 398 GLY A C 1
ATOM 2944 O O . GLY A 1 398 ? 0.294 -0.960 23.290 1.00 74.44 398 GLY A O 1
ATOM 2945 N N . ARG A 1 399 ? 2.122 -1.707 24.345 1.00 84.25 399 ARG A N 1
ATOM 2946 C CA . ARG A 1 399 ? 2.319 -2.866 23.453 1.00 84.25 399 ARG A CA 1
ATOM 2947 C C . ARG A 1 399 ? 2.033 -4.171 24.184 1.00 84.25 399 ARG A C 1
ATOM 2949 O O . ARG A 1 399 ? 2.737 -4.521 25.128 1.00 84.25 399 ARG A O 1
ATOM 2956 N N . CYS A 1 400 ? 1.042 -4.915 23.705 1.00 89.00 400 CYS A N 1
ATOM 295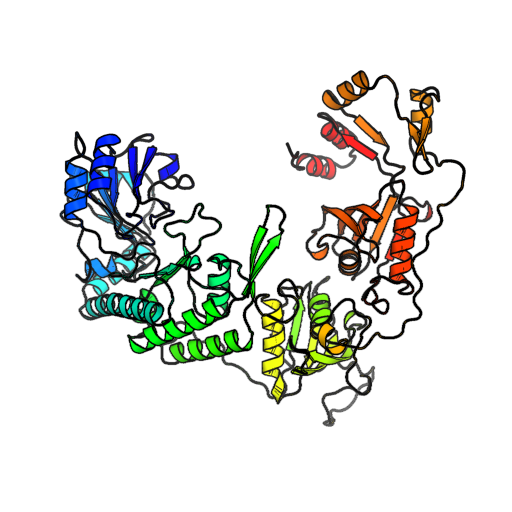7 C CA . CYS A 1 400 ? 0.713 -6.236 24.229 1.00 89.00 400 CYS A CA 1
ATOM 2958 C C . CYS A 1 400 ? 1.625 -7.303 23.611 1.00 89.00 400 CYS A C 1
ATOM 2960 O O . CYS A 1 400 ? 2.105 -7.155 22.480 1.00 89.00 400 CYS A O 1
ATOM 2962 N N . ARG A 1 401 ? 1.856 -8.381 24.362 1.00 93.25 401 ARG A N 1
ATOM 2963 C CA . ARG A 1 401 ? 2.643 -9.543 23.943 1.00 93.25 401 ARG A CA 1
ATOM 2964 C C . ARG A 1 401 ? 1.935 -10.810 24.404 1.00 93.25 401 ARG A C 1
ATOM 2966 O O . ARG A 1 401 ? 1.536 -10.899 25.563 1.00 93.25 401 ARG A O 1
ATOM 2973 N N . TYR A 1 402 ? 1.819 -11.780 23.510 1.00 95.06 402 TYR A N 1
ATOM 2974 C CA . TYR A 1 402 ? 1.231 -13.083 23.790 1.00 95.06 402 TYR A CA 1
ATOM 2975 C C . TYR A 1 402 ? 2.138 -14.179 23.254 1.00 95.06 402 TYR A C 1
ATOM 2977 O O . TYR A 1 402 ? 2.646 -14.080 22.138 1.00 95.06 402 TYR A O 1
ATOM 2985 N N . GLN A 1 403 ? 2.313 -15.224 24.050 1.00 94.56 403 GLN A N 1
ATOM 2986 C CA . GLN A 1 403 ? 2.931 -16.473 23.634 1.00 94.56 403 GLN A CA 1
ATOM 2987 C C . GLN A 1 403 ? 1.817 -17.441 23.241 1.00 94.56 403 GLN A C 1
ATOM 2989 O O . GLN A 1 403 ? 0.833 -17.587 23.964 1.00 94.56 403 GLN A O 1
ATOM 2994 N N . ILE A 1 404 ? 1.964 -18.095 22.098 1.00 95.31 404 ILE A N 1
ATOM 2995 C CA . ILE A 1 404 ? 1.019 -19.082 21.584 1.00 95.31 404 ILE A CA 1
ATOM 2996 C C . ILE A 1 404 ? 1.777 -20.395 21.436 1.00 95.31 404 ILE A C 1
ATOM 2998 O O . ILE A 1 404 ? 2.763 -20.470 20.699 1.00 95.31 404 ILE A O 1
ATOM 3002 N N . ALA A 1 405 ? 1.323 -21.423 22.147 1.00 93.12 405 ALA A N 1
ATOM 3003 C CA . ALA A 1 405 ? 1.853 -22.775 22.068 1.00 93.12 405 ALA A CA 1
ATOM 3004 C C . ALA A 1 405 ? 0.853 -23.671 21.311 1.00 93.12 405 ALA A C 1
ATOM 3006 O O . ALA A 1 405 ? -0.123 -24.136 21.908 1.00 93.12 405 ALA A O 1
ATOM 3007 N N . PRO A 1 406 ? 1.061 -23.867 19.998 1.00 92.25 406 PRO A N 1
ATOM 3008 C CA . PRO A 1 406 ? 0.288 -24.803 19.189 1.00 92.25 406 PRO A CA 1
ATOM 3009 C C . PRO A 1 406 ? 0.732 -26.253 19.403 1.00 92.25 406 PRO A C 1
ATOM 3011 O O . PRO A 1 406 ? 1.786 -26.521 19.992 1.00 92.25 406 PRO A O 1
ATOM 3014 N N . GLN A 1 407 ? -0.028 -27.197 18.852 1.00 87.50 407 GLN A N 1
ATOM 3015 C CA . GLN A 1 407 ? 0.436 -28.572 18.705 1.00 87.50 407 GLN A CA 1
ATOM 3016 C C . GLN A 1 407 ? 1.669 -28.604 17.782 1.00 87.50 407 GLN A C 1
ATOM 3018 O O . GLN A 1 407 ? 1.672 -27.934 16.742 1.00 87.50 407 GLN A O 1
ATOM 3023 N N . PRO A 1 408 ? 2.720 -29.396 18.085 1.00 83.88 408 PRO A N 1
ATOM 3024 C CA . PRO A 1 408 ? 3.973 -29.365 17.322 1.00 83.88 408 PRO A CA 1
ATOM 3025 C C . PRO A 1 408 ? 3.807 -29.563 15.808 1.00 83.88 408 PRO A C 1
ATOM 3027 O O . PRO A 1 408 ? 4.487 -28.909 15.020 1.00 83.88 408 PRO A O 1
ATOM 3030 N N . HIS A 1 409 ? 2.872 -30.421 15.389 1.00 85.38 409 HIS A N 1
ATOM 3031 C CA . HIS A 1 409 ? 2.603 -30.692 13.974 1.00 85.38 409 HIS A CA 1
ATOM 3032 C C . HIS A 1 409 ? 1.838 -29.556 13.262 1.00 85.38 409 HIS A C 1
ATOM 3034 O O . HIS A 1 409 ? 1.924 -29.445 12.041 1.00 85.38 409 HIS A O 1
ATOM 3040 N N . ASN A 1 410 ? 1.154 -28.680 14.008 1.00 88.94 410 ASN A N 1
ATOM 3041 C CA . ASN A 1 410 ? 0.392 -27.542 13.482 1.00 88.94 410 ASN A CA 1
ATOM 3042 C C . ASN A 1 410 ? 1.123 -26.198 13.628 1.00 88.94 410 ASN A C 1
ATOM 3044 O O . ASN A 1 410 ? 0.669 -25.195 13.075 1.00 88.94 410 ASN A O 1
ATOM 3048 N N . ALA A 1 411 ? 2.275 -26.151 14.306 1.00 89.00 411 ALA A N 1
ATOM 3049 C CA . ALA A 1 411 ? 2.948 -24.902 14.663 1.00 89.00 411 ALA A CA 1
ATOM 3050 C C . ALA A 1 411 ? 3.222 -23.969 13.470 1.00 89.00 411 ALA A C 1
ATOM 3052 O O . ALA A 1 411 ? 2.955 -22.768 13.533 1.00 89.00 411 ALA A O 1
ATOM 3053 N N . GLN A 1 412 ? 3.709 -24.517 12.353 1.00 88.12 412 GLN A N 1
ATOM 3054 C CA . GLN A 1 412 ? 3.946 -23.740 11.130 1.00 88.12 412 GLN A CA 1
ATOM 3055 C C . GLN A 1 412 ? 2.645 -23.169 10.556 1.00 88.12 412 GLN A C 1
ATOM 3057 O O . GLN A 1 412 ? 2.594 -21.991 10.202 1.00 88.12 412 GLN A O 1
ATOM 3062 N N . ARG A 1 413 ? 1.581 -23.982 10.512 1.00 89.88 413 ARG A N 1
ATOM 3063 C CA . ARG A 1 413 ? 0.257 -23.588 10.013 1.00 89.88 413 ARG A CA 1
ATOM 3064 C C . ARG A 1 413 ? -0.349 -22.478 10.871 1.00 89.88 413 ARG A C 1
ATOM 3066 O O . ARG A 1 413 ? -0.846 -21.501 10.320 1.00 89.88 413 ARG A O 1
ATOM 3073 N N . VAL A 1 414 ? -0.249 -22.583 12.196 1.00 94.00 414 VAL A N 1
ATOM 3074 C CA . VAL A 1 414 ? -0.741 -21.566 13.140 1.00 94.00 414 VAL A CA 1
ATOM 3075 C C . VAL A 1 414 ? 0.021 -20.253 12.993 1.00 94.00 414 VAL A C 1
ATOM 3077 O O . VAL A 1 414 ? -0.591 -19.193 12.859 1.00 94.00 414 VAL A O 1
ATOM 3080 N N . LYS A 1 415 ? 1.358 -20.304 12.957 1.00 93.81 415 LYS A N 1
ATOM 3081 C CA . LYS A 1 415 ? 2.173 -19.101 12.743 1.00 93.81 415 LYS A CA 1
ATOM 3082 C C . LYS A 1 415 ? 1.796 -18.412 11.438 1.00 93.81 415 LYS A C 1
ATOM 3084 O O . LYS A 1 415 ? 1.682 -17.188 11.379 1.00 93.81 415 LYS A O 1
ATOM 3089 N N . LEU A 1 416 ? 1.628 -19.214 10.395 1.00 92.19 416 LEU A N 1
ATOM 3090 C CA . LEU A 1 416 ? 1.303 -18.729 9.074 1.00 92.19 416 LEU A CA 1
ATOM 3091 C C . LEU A 1 416 ? -0.072 -18.069 9.031 1.00 92.19 416 LEU A C 1
ATOM 3093 O O . LEU A 1 416 ? -0.183 -16.958 8.524 1.00 92.19 416 LEU A O 1
ATOM 3097 N N . TRP A 1 417 ? -1.076 -18.711 9.625 1.00 95.00 417 TRP A N 1
ATOM 3098 C CA . TRP A 1 417 ? -2.418 -18.164 9.783 1.00 95.00 417 TRP A CA 1
ATOM 3099 C C . TRP A 1 417 ? -2.391 -16.778 10.436 1.00 95.00 417 TRP A C 1
ATOM 3101 O O . TRP A 1 417 ? -2.860 -15.804 9.850 1.00 95.00 417 TRP A O 1
ATOM 3111 N N . LEU A 1 418 ? -1.753 -16.660 11.603 1.00 95.88 418 LEU A N 1
ATOM 3112 C CA . LEU A 1 418 ? -1.677 -15.406 12.356 1.00 95.88 418 LEU A CA 1
ATOM 3113 C C . LEU A 1 418 ? -0.924 -14.305 11.597 1.00 95.88 418 LEU A C 1
ATOM 3115 O O . LEU A 1 418 ? -1.346 -13.147 11.598 1.00 95.88 418 LEU A O 1
ATOM 3119 N N . ARG A 1 419 ? 0.176 -14.654 10.915 1.00 94.75 419 ARG A N 1
ATOM 3120 C CA . ARG A 1 419 ? 0.915 -13.707 10.069 1.00 94.75 419 ARG A CA 1
ATOM 3121 C C . ARG A 1 419 ? 0.053 -13.221 8.904 1.00 94.75 419 ARG A C 1
ATOM 3123 O O . ARG A 1 419 ? -0.007 -12.024 8.656 1.00 94.75 419 ARG A O 1
ATOM 3130 N N . SER A 1 420 ? -0.647 -14.125 8.228 1.00 93.56 420 SER A N 1
ATOM 3131 C CA . SER A 1 420 ? -1.478 -13.778 7.075 1.00 93.56 420 SER A CA 1
ATOM 3132 C C . SER A 1 420 ? -2.709 -12.946 7.459 1.00 93.56 420 SER A C 1
ATOM 3134 O O . SER A 1 420 ? -3.103 -12.056 6.702 1.00 93.56 420 SER A O 1
ATOM 3136 N N . LEU A 1 421 ? -3.278 -13.160 8.654 1.00 95.31 421 LEU A N 1
ATOM 3137 C CA . LEU A 1 421 ? -4.283 -12.257 9.230 1.00 95.31 421 LEU A CA 1
ATOM 3138 C C . LEU A 1 421 ? -3.713 -10.849 9.454 1.00 95.31 421 LEU A C 1
ATOM 3140 O O . LEU A 1 421 ? -4.372 -9.868 9.116 1.00 95.31 421 LEU A O 1
ATOM 3144 N N . SER A 1 422 ? -2.481 -10.753 9.966 1.00 94.62 422 SER A N 1
ATOM 3145 C CA . SER A 1 422 ? -1.773 -9.480 10.165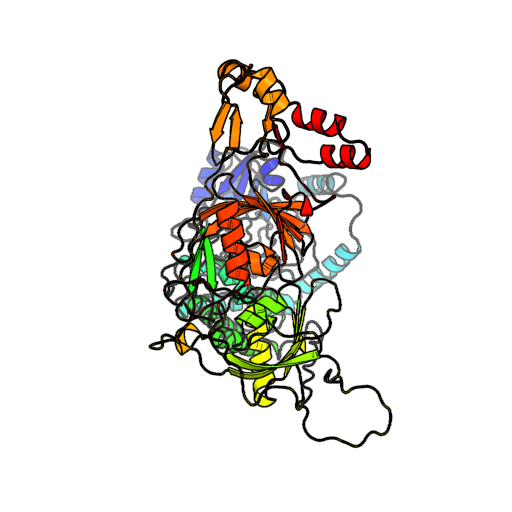 1.00 94.62 422 SER A CA 1
ATOM 3146 C C . SER A 1 422 ? -1.498 -8.736 8.851 1.00 94.62 422 SER A C 1
ATOM 3148 O O . SER A 1 422 ? -1.659 -7.514 8.793 1.00 94.62 422 SER A O 1
ATOM 3150 N N . ASP A 1 423 ? -1.139 -9.465 7.786 1.00 92.31 423 ASP A N 1
ATOM 3151 C CA . ASP A 1 423 ? -0.927 -8.900 6.446 1.00 92.31 423 ASP A CA 1
ATOM 3152 C C . ASP A 1 423 ? -2.219 -8.274 5.886 1.00 92.31 423 ASP A C 1
ATOM 3154 O O . ASP A 1 423 ? -2.170 -7.263 5.181 1.00 92.31 423 ASP A O 1
ATOM 3158 N N . GLY A 1 424 ? -3.385 -8.841 6.225 1.00 93.19 424 GLY A N 1
ATOM 3159 C CA . GLY A 1 424 ? -4.701 -8.245 5.967 1.00 93.19 424 GLY A CA 1
ATOM 3160 C C . GLY A 1 424 ? -5.266 -8.457 4.557 1.00 93.19 424 GLY A C 1
ATOM 3161 O O . GLY A 1 424 ? -6.202 -7.756 4.170 1.00 93.19 424 GLY A O 1
ATOM 3162 N N . TYR A 1 425 ? -4.718 -9.405 3.787 1.00 94.31 425 TYR A N 1
ATOM 3163 C CA . TYR A 1 425 ? -5.169 -9.722 2.418 1.00 94.31 425 TYR A CA 1
ATOM 3164 C C . TYR A 1 425 ? -5.754 -11.124 2.266 1.00 94.31 425 TYR A C 1
ATOM 3166 O O . TYR A 1 425 ? -6.134 -11.488 1.156 1.00 94.31 425 TYR A O 1
ATOM 3174 N N . ILE A 1 426 ? -5.835 -11.921 3.331 1.00 94.75 426 ILE A N 1
ATOM 3175 C CA . ILE A 1 426 ? -6.479 -13.231 3.230 1.00 94.75 426 ILE A CA 1
ATOM 3176 C C . ILE A 1 426 ? -7.983 -13.144 3.455 1.00 94.75 426 ILE A C 1
ATOM 3178 O O . ILE A 1 426 ? -8.483 -12.310 4.218 1.00 94.75 426 ILE A O 1
ATOM 3182 N N . LYS A 1 427 ? -8.713 -14.033 2.789 1.00 93.44 427 LYS A N 1
ATOM 3183 C CA . LYS A 1 427 ? -10.098 -14.326 3.127 1.00 93.44 427 LYS A CA 1
ATOM 3184 C C . LYS A 1 427 ? -10.111 -15.201 4.380 1.00 93.44 427 LYS A C 1
ATOM 3186 O O . LYS A 1 427 ? -9.512 -16.267 4.399 1.00 93.44 427 LYS A O 1
ATOM 3191 N N . PHE A 1 428 ? -10.741 -14.699 5.437 1.00 92.88 428 PHE A N 1
ATOM 3192 C CA . PHE A 1 428 ? -10.911 -15.410 6.708 1.00 92.88 428 PHE A CA 1
ATOM 3193 C C . PHE A 1 428 ? -12.375 -15.440 7.162 1.00 92.88 428 PHE A C 1
ATOM 3195 O O . PHE A 1 428 ? -12.667 -15.946 8.233 1.00 92.88 428 PHE A O 1
ATOM 3202 N N . ASP A 1 429 ? -13.287 -14.883 6.371 1.00 89.94 429 ASP A N 1
ATOM 3203 C CA . ASP A 1 429 ? -14.726 -14.979 6.583 1.00 89.94 429 ASP A CA 1
ATOM 3204 C C . ASP A 1 429 ? -15.363 -15.197 5.208 1.00 89.94 429 ASP A C 1
ATOM 3206 O O . ASP A 1 429 ? -15.165 -14.400 4.281 1.00 89.94 429 ASP A O 1
ATOM 3210 N N . GLU A 1 430 ? -16.048 -16.328 5.052 1.00 83.56 430 GLU A N 1
ATOM 3211 C CA . GLU A 1 430 ? -16.685 -16.706 3.792 1.00 83.56 430 GLU A CA 1
ATOM 3212 C C . GLU A 1 430 ? -17.939 -15.879 3.487 1.00 83.56 430 GLU A C 1
ATOM 3214 O O . GLU A 1 430 ? -18.250 -15.674 2.311 1.00 83.56 430 GLU A O 1
ATOM 3219 N N . GLY A 1 431 ? -18.621 -15.383 4.526 1.00 84.94 431 GLY A N 1
ATOM 3220 C CA . GLY A 1 431 ? -19.838 -14.579 4.424 1.00 84.94 431 GLY A CA 1
ATOM 3221 C C . GLY A 1 431 ? -19.582 -13.075 4.335 1.00 84.94 431 GLY A C 1
ATOM 3222 O O . GLY A 1 431 ? -20.423 -12.358 3.797 1.00 84.94 431 GLY A O 1
ATOM 3223 N N . ASP A 1 432 ? -18.425 -12.598 4.807 1.00 88.38 432 ASP A N 1
ATOM 3224 C CA . ASP A 1 432 ? -18.081 -11.175 4.791 1.00 88.38 432 ASP A CA 1
ATOM 3225 C C . ASP A 1 432 ? -16.673 -10.881 4.233 1.00 88.38 432 ASP A C 1
ATOM 3227 O O . ASP A 1 432 ? -15.638 -10.905 4.911 1.00 88.38 432 ASP A O 1
ATOM 3231 N N . VAL A 1 433 ? -16.629 -10.476 2.961 1.00 89.81 433 VAL A N 1
ATOM 3232 C CA . VAL A 1 433 ? -15.387 -10.028 2.317 1.00 89.81 433 VAL A CA 1
ATOM 3233 C C . VAL A 1 433 ? -14.853 -8.715 2.915 1.00 89.81 433 VAL A C 1
ATOM 3235 O O . VAL A 1 433 ? -13.650 -8.458 2.834 1.00 89.81 433 VAL A O 1
ATOM 3238 N N . LEU A 1 434 ? -15.687 -7.906 3.576 1.00 90.38 434 LEU A N 1
ATOM 3239 C CA . LEU A 1 434 ? -15.297 -6.644 4.213 1.00 90.38 434 LEU A CA 1
ATOM 3240 C C . LEU A 1 434 ? -14.680 -6.833 5.600 1.00 90.38 434 LEU A C 1
ATOM 3242 O O . LEU A 1 434 ? -13.984 -5.915 6.050 1.00 90.38 434 LEU A O 1
ATOM 3246 N N . ALA A 1 435 ? -14.883 -7.994 6.234 1.00 90.19 435 ALA A N 1
ATOM 3247 C CA . ALA A 1 435 ? -14.398 -8.294 7.578 1.00 90.19 435 ALA A CA 1
ATOM 3248 C C . ALA A 1 435 ? -12.896 -8.007 7.719 1.00 90.19 435 ALA A C 1
ATOM 3250 O O . ALA A 1 435 ? -12.100 -8.279 6.812 1.00 90.19 435 ALA A O 1
ATOM 3251 N N . LYS A 1 436 ? -12.469 -7.476 8.864 1.00 88.88 436 LYS A N 1
ATOM 3252 C CA . LYS A 1 436 ? -11.047 -7.221 9.141 1.00 88.88 436 LYS A CA 1
ATOM 3253 C C . LYS A 1 436 ? -10.675 -7.727 10.521 1.00 88.88 436 LYS A C 1
ATOM 3255 O O . LYS A 1 436 ? -11.414 -7.523 11.474 1.00 88.88 436 LYS A O 1
ATOM 3260 N N . VAL A 1 437 ? -9.498 -8.333 10.602 1.00 91.75 437 VAL A N 1
ATOM 3261 C CA . VAL A 1 437 ? -8.778 -8.483 11.862 1.00 91.75 437 VAL A CA 1
ATOM 3262 C C . VAL A 1 437 ? -7.867 -7.274 12.002 1.00 91.75 437 VAL A C 1
ATOM 3264 O O . VAL A 1 437 ? -7.225 -6.853 11.036 1.00 91.75 437 VAL A O 1
ATOM 3267 N N . ASP A 1 438 ? -7.838 -6.681 13.190 1.00 86.94 438 ASP A N 1
ATOM 3268 C CA . ASP A 1 438 ? -6.979 -5.535 13.449 1.00 86.94 438 ASP A CA 1
ATOM 3269 C C . ASP A 1 438 ? -5.496 -5.910 13.342 1.00 86.94 438 ASP A C 1
ATOM 3271 O O . ASP A 1 438 ? -5.024 -6.873 13.935 1.00 86.94 438 ASP A O 1
ATOM 3275 N N . GLY A 1 439 ? -4.741 -5.107 12.595 1.00 84.88 439 GLY A N 1
ATOM 3276 C CA . GLY A 1 439 ? -3.304 -5.271 12.379 1.00 84.88 439 GLY A CA 1
ATOM 3277 C C . GLY A 1 439 ? -2.644 -3.944 11.984 1.00 84.88 439 GLY A C 1
ATOM 3278 O O . GLY A 1 439 ? -3.340 -2.933 11.869 1.00 84.88 439 GLY A O 1
ATOM 3279 N N . PRO A 1 440 ? -1.319 -3.891 11.789 1.00 91.50 440 PRO A N 1
ATOM 3280 C CA . PRO A 1 440 ? -0.410 -5.029 11.808 1.00 91.50 440 PRO A CA 1
ATOM 3281 C C . PRO A 1 440 ? 0.015 -5.418 13.231 1.00 91.50 440 PRO A C 1
ATOM 3283 O O . PRO A 1 440 ? 0.165 -4.573 14.117 1.00 91.50 440 PRO A O 1
ATOM 3286 N N . VAL A 1 441 ? 0.258 -6.710 13.413 1.00 94.44 441 VAL A N 1
ATOM 3287 C CA . VAL A 1 441 ? 0.936 -7.316 14.564 1.00 94.44 441 VAL A CA 1
ATOM 3288 C C . VAL A 1 441 ? 2.183 -8.061 14.095 1.00 94.44 441 VAL A C 1
ATOM 3290 O O . VAL A 1 441 ? 2.261 -8.526 12.955 1.00 94.44 441 VAL A O 1
ATOM 3293 N N . VAL A 1 442 ? 3.176 -8.167 14.968 1.00 94.75 442 VAL A N 1
ATOM 3294 C CA . VAL A 1 442 ? 4.381 -8.958 14.715 1.00 94.75 442 VAL A CA 1
ATOM 3295 C C . VAL A 1 442 ? 4.098 -10.398 15.125 1.00 94.75 442 VAL A C 1
ATOM 3297 O O . VAL A 1 442 ? 3.590 -10.623 16.219 1.00 94.75 442 VAL A O 1
ATOM 3300 N N . VAL A 1 443 ? 4.412 -11.355 14.247 1.00 94.88 443 VAL A N 1
ATOM 3301 C CA . VAL A 1 443 ? 4.233 -12.795 14.485 1.00 94.88 443 VAL A CA 1
ATOM 3302 C C . VAL A 1 443 ? 5.558 -13.505 14.224 1.00 94.88 443 VAL A C 1
ATOM 3304 O O . VAL A 1 443 ? 5.969 -13.697 13.076 1.00 94.88 443 VAL A O 1
ATOM 3307 N N . GLU A 1 444 ? 6.245 -13.903 15.287 1.00 93.06 444 GLU A N 1
ATOM 3308 C CA . GLU A 1 444 ? 7.605 -14.442 15.217 1.00 93.06 444 GLU A CA 1
ATOM 3309 C C . GLU A 1 444 ? 7.738 -15.774 15.955 1.00 93.06 444 GLU A C 1
ATOM 3311 O O . GLU A 1 444 ? 6.890 -16.155 16.754 1.00 93.06 444 GLU A O 1
ATOM 3316 N N . TRP A 1 445 ? 8.806 -16.515 15.646 1.00 90.25 445 TRP A N 1
ATOM 3317 C CA . TRP A 1 445 ? 9.204 -17.622 16.515 1.00 90.25 445 TRP A CA 1
ATOM 3318 C C . TRP A 1 445 ? 9.850 -17.035 17.759 1.00 90.25 445 TRP A C 1
ATOM 3320 O O . TRP A 1 445 ? 10.696 -16.145 17.639 1.00 90.25 445 TRP A O 1
ATOM 3330 N N . GLU A 1 446 ? 9.497 -17.550 18.926 1.00 81.06 446 GLU A N 1
ATOM 3331 C CA . GLU A 1 446 ? 10.146 -17.124 20.155 1.00 81.06 446 GLU A CA 1
ATOM 3332 C C . GLU A 1 446 ? 11.601 -17.610 20.204 1.00 81.06 446 GLU A C 1
ATOM 3334 O O . GLU A 1 446 ? 11.920 -18.763 19.898 1.00 81.06 446 GLU A O 1
ATOM 3339 N N . LYS A 1 447 ? 12.513 -16.711 20.580 1.00 66.12 447 LYS A N 1
ATOM 3340 C CA . LYS A 1 447 ? 13.948 -16.993 20.665 1.00 66.12 447 LYS A CA 1
ATOM 3341 C C . LYS A 1 447 ? 14.322 -17.331 22.112 1.00 66.12 447 LYS A C 1
ATOM 3343 O O . LYS A 1 447 ? 14.773 -16.461 22.846 1.00 66.12 447 LYS A O 1
ATOM 3348 N N . GLY A 1 448 ? 14.163 -18.599 22.495 1.00 55.78 448 GLY A N 1
ATOM 3349 C CA . GLY A 1 448 ? 14.626 -19.142 23.781 1.00 55.78 448 GLY A CA 1
ATOM 3350 C C . GLY A 1 448 ? 13.493 -19.466 24.757 1.00 55.78 448 GLY A C 1
ATOM 3351 O O . GLY A 1 448 ? 12.710 -18.605 25.130 1.00 55.78 448 GLY A O 1
ATOM 3352 N N . THR A 1 449 ? 13.408 -20.726 25.185 1.00 41.22 449 THR A N 1
ATOM 3353 C CA . THR A 1 449 ? 12.348 -21.232 26.067 1.00 41.22 449 THR A CA 1
ATOM 3354 C C . THR A 1 449 ? 12.736 -21.160 27.545 1.00 41.22 449 THR A C 1
ATOM 3356 O O . THR A 1 449 ? 13.498 -21.992 28.037 1.00 41.22 449 THR A O 1
ATOM 3359 N N . GLN A 1 450 ? 12.105 -20.248 28.280 1.00 44.66 450 GLN A N 1
ATOM 3360 C CA . GLN A 1 450 ? 11.423 -20.618 29.519 1.00 44.66 450 GLN A CA 1
ATOM 3361 C C . GLN A 1 450 ? 9.962 -20.202 29.350 1.00 44.66 450 GLN A C 1
ATOM 3363 O O . GLN A 1 450 ? 9.673 -19.020 29.184 1.00 44.66 450 GLN A O 1
ATOM 3368 N N . LEU A 1 451 ? 9.043 -21.172 29.365 1.00 49.59 451 LEU A N 1
ATOM 3369 C CA . LEU A 1 451 ? 7.622 -20.885 29.558 1.00 49.59 451 LEU A CA 1
ATOM 3370 C C . LEU A 1 451 ? 7.505 -20.047 30.834 1.00 49.59 451 LEU A C 1
ATOM 3372 O O . LEU A 1 451 ? 7.967 -20.482 31.891 1.00 49.59 451 LEU A O 1
ATOM 3376 N N . PHE A 1 452 ? 6.926 -18.849 30.745 1.00 42.50 452 PHE A N 1
ATOM 3377 C CA . PHE A 1 452 ? 6.684 -17.994 31.908 1.00 42.50 452 PHE A CA 1
ATOM 3378 C C . PHE A 1 452 ? 5.545 -18.597 32.750 1.00 42.50 452 PHE A C 1
ATOM 3380 O O . PHE A 1 452 ? 4.422 -18.111 32.771 1.00 42.50 452 PHE A O 1
ATOM 3387 N N . CYS A 1 453 ? 5.840 -19.694 33.445 1.00 39.59 453 CYS A N 1
ATOM 3388 C CA . CYS A 1 453 ? 5.002 -20.279 34.482 1.00 39.59 453 CYS A CA 1
ATOM 3389 C C . CYS A 1 453 ? 5.588 -19.844 35.824 1.00 39.59 453 CYS A C 1
ATOM 3391 O O . CYS A 1 453 ? 6.578 -20.394 36.305 1.00 39.59 453 CYS A O 1
ATOM 3393 N N . ARG A 1 454 ? 5.016 -18.793 36.411 1.00 33.28 454 ARG A N 1
ATOM 3394 C CA . ARG A 1 454 ? 5.435 -18.275 37.713 1.00 33.28 454 ARG A CA 1
ATOM 3395 C C . ARG A 1 454 ? 4.911 -19.216 38.807 1.00 33.28 454 ARG A C 1
ATOM 3397 O O . ARG A 1 454 ? 3.834 -18.991 39.342 1.00 33.28 454 ARG A O 1
ATOM 3404 N N . ASN A 1 455 ? 5.669 -20.256 39.145 1.00 32.97 455 ASN A N 1
ATOM 3405 C CA . ASN A 1 455 ? 5.519 -20.914 40.444 1.00 32.97 455 ASN A CA 1
ATOM 3406 C C . ASN A 1 455 ? 6.282 -20.083 41.492 1.00 32.97 455 ASN A C 1
ATOM 3408 O O . ASN A 1 455 ? 7.350 -19.550 41.197 1.00 32.97 455 ASN A O 1
ATOM 3412 N N . GLY A 1 456 ? 5.668 -19.888 42.664 1.00 27.50 456 GLY A N 1
ATOM 3413 C CA . GLY A 1 456 ? 6.079 -18.948 43.716 1.00 27.50 456 GLY A CA 1
ATOM 3414 C C . GLY A 1 456 ? 7.478 -19.167 44.325 1.00 27.50 456 GLY A C 1
ATOM 3415 O O . GLY A 1 456 ? 8.228 -20.043 43.898 1.00 27.50 456 GLY A O 1
ATOM 3416 N N . PRO A 1 457 ? 7.864 -18.346 45.322 1.00 34.81 457 PRO A N 1
ATOM 3417 C CA . PRO A 1 457 ? 9.230 -18.293 45.814 1.00 34.81 457 PRO A CA 1
ATOM 3418 C C . PRO A 1 457 ? 9.511 -19.494 46.717 1.00 34.81 457 PRO A C 1
ATOM 3420 O O . PRO A 1 457 ? 8.849 -19.667 47.732 1.00 34.81 457 PRO A O 1
ATOM 3423 N N . THR A 1 458 ? 10.489 -20.319 46.359 1.00 30.02 458 THR A N 1
ATOM 3424 C CA . THR A 1 458 ? 11.481 -20.943 47.256 1.00 30.02 458 THR A CA 1
ATOM 3425 C C . THR A 1 458 ? 12.391 -21.845 46.422 1.00 30.02 458 THR A C 1
ATOM 3427 O O . THR A 1 458 ? 11.977 -22.421 45.420 1.00 30.02 458 THR A O 1
ATOM 3430 N N . GLY A 1 459 ? 13.676 -21.868 46.774 1.00 30.80 459 GLY A N 1
ATOM 3431 C CA . GLY A 1 459 ? 14.717 -22.522 45.992 1.00 30.80 459 GLY A CA 1
ATOM 3432 C C . GLY A 1 459 ? 14.679 -24.054 45.990 1.00 30.80 459 GLY A C 1
ATOM 3433 O O . GLY A 1 459 ? 13.915 -24.684 46.711 1.00 30.80 459 GLY A O 1
ATOM 3434 N N . ALA A 1 460 ? 15.634 -24.589 45.224 1.00 26.50 460 ALA A N 1
ATOM 3435 C CA . ALA A 1 460 ? 16.169 -25.955 45.207 1.00 26.50 460 ALA A CA 1
ATOM 3436 C C . ALA A 1 460 ? 15.768 -26.880 44.035 1.00 26.50 460 ALA A C 1
ATOM 3438 O O . ALA A 1 460 ? 14.659 -27.386 43.916 1.00 26.50 460 ALA A O 1
ATOM 3439 N N . SER A 1 461 ? 16.820 -27.234 43.286 1.00 25.81 461 SER A N 1
ATOM 3440 C CA . SER A 1 461 ? 17.051 -28.479 42.540 1.00 25.81 461 SER A CA 1
ATOM 3441 C C . SER A 1 461 ? 16.262 -28.736 41.246 1.00 25.81 461 SER A C 1
ATOM 3443 O O . SER A 1 461 ? 15.076 -29.044 41.222 1.00 25.81 461 SER A O 1
ATOM 3445 N N . HIS A 1 462 ? 17.005 -28.713 40.137 1.00 29.55 462 HIS A N 1
ATOM 3446 C CA . HIS A 1 462 ? 16.580 -29.219 38.838 1.00 29.55 462 HIS A CA 1
ATOM 3447 C C . HIS A 1 462 ? 16.435 -30.749 38.866 1.00 29.55 462 HIS A C 1
ATOM 3449 O O . HIS A 1 462 ? 17.417 -31.482 38.747 1.00 29.55 462 HIS A O 1
ATOM 3455 N N . LYS A 1 463 ? 15.195 -31.235 38.940 1.00 25.69 463 LYS A N 1
ATOM 3456 C CA . LYS A 1 463 ? 14.800 -32.533 38.378 1.00 25.69 463 LYS A CA 1
ATOM 3457 C C . LYS A 1 463 ? 13.883 -32.282 37.182 1.00 25.69 463 LYS A C 1
ATOM 3459 O O . LYS A 1 463 ? 12.980 -31.455 37.255 1.00 25.69 463 LYS A O 1
ATOM 3464 N N . ARG A 1 464 ? 14.158 -32.980 36.072 1.00 34.69 464 ARG A N 1
ATOM 3465 C CA . ARG A 1 464 ? 13.338 -33.008 34.848 1.00 34.69 464 ARG A CA 1
ATOM 3466 C C . ARG A 1 464 ? 11.869 -33.251 35.218 1.00 34.69 464 ARG A C 1
ATOM 3468 O O . ARG A 1 464 ? 11.556 -34.326 35.720 1.00 34.69 464 ARG A O 1
ATOM 3475 N N . ALA A 1 465 ? 11.000 -32.281 34.946 1.00 27.56 465 ALA A N 1
ATOM 3476 C CA . ALA A 1 465 ? 9.556 -32.424 35.081 1.00 27.56 465 ALA A CA 1
ATOM 3477 C C . ALA A 1 465 ? 8.905 -32.572 33.699 1.00 27.56 465 ALA A C 1
ATOM 3479 O O . ALA A 1 465 ? 9.269 -31.892 32.740 1.00 27.56 465 ALA A O 1
ATOM 3480 N N . ALA A 1 466 ? 7.985 -33.528 33.631 1.00 34.25 466 ALA A N 1
ATOM 3481 C CA . ALA A 1 466 ? 7.158 -33.888 32.496 1.00 34.25 466 ALA A CA 1
ATOM 3482 C C . ALA A 1 466 ? 6.131 -32.792 32.149 1.00 34.25 466 ALA A C 1
ATOM 3484 O O . ALA A 1 466 ? 5.645 -32.105 33.038 1.00 34.25 466 ALA A O 1
ATOM 3485 N N . SER A 1 467 ? 5.769 -32.727 30.861 1.00 37.12 467 SER A N 1
ATOM 3486 C CA . SER A 1 467 ? 4.748 -31.868 30.233 1.00 37.12 467 SER A CA 1
ATOM 3487 C C . SER A 1 467 ? 4.999 -30.342 30.282 1.00 37.12 467 SER A C 1
ATOM 3489 O O . SER A 1 467 ? 5.064 -29.759 31.359 1.00 37.12 467 SER A O 1
ATOM 3491 N N . PRO A 1 468 ? 5.083 -29.649 29.126 1.00 40.91 468 PRO A N 1
ATOM 3492 C CA . PRO A 1 468 ? 5.281 -28.196 29.063 1.00 40.91 468 PRO A CA 1
ATOM 3493 C C . PRO A 1 468 ? 4.020 -27.369 29.390 1.00 40.91 468 PRO A C 1
ATOM 3495 O O . PRO A 1 468 ? 4.053 -26.146 29.275 1.00 40.91 468 PRO A O 1
ATOM 3498 N N . PHE A 1 469 ? 2.903 -27.997 29.770 1.00 42.38 469 PHE A N 1
ATOM 3499 C CA . PHE A 1 469 ? 1.624 -27.312 29.977 1.00 42.38 469 PHE A CA 1
ATOM 3500 C C . PHE A 1 469 ? 1.328 -27.109 31.478 1.00 42.38 469 PHE A C 1
ATOM 3502 O O . PHE A 1 469 ? 1.336 -28.091 32.223 1.00 42.38 469 PHE A O 1
ATOM 3509 N N . PRO A 1 470 ? 1.054 -25.873 31.946 1.00 44.31 470 PRO A N 1
ATOM 3510 C CA . PRO A 1 470 ? 0.754 -25.596 33.351 1.00 44.31 470 PRO A CA 1
ATOM 3511 C C . PRO A 1 470 ? -0.595 -26.178 33.798 1.00 44.31 470 PRO A C 1
ATOM 3513 O O . PRO A 1 470 ? -1.556 -26.225 33.032 1.00 44.31 470 PRO A O 1
ATOM 3516 N N . SER A 1 471 ? -0.684 -26.535 35.082 1.00 43.53 471 SER A N 1
ATOM 3517 C CA . SER A 1 471 ? -1.878 -27.060 35.766 1.00 43.53 471 SER A CA 1
ATOM 3518 C C . SER A 1 471 ? -2.937 -25.998 36.119 1.00 43.53 471 SER A C 1
ATOM 3520 O O . SER A 1 471 ? -3.816 -26.270 36.930 1.00 43.53 471 SER A O 1
ATOM 3522 N N . SER A 1 472 ? -2.828 -24.773 35.586 1.00 49.94 472 SER A N 1
ATOM 3523 C CA . SER A 1 472 ? -3.724 -23.642 35.894 1.00 49.94 472 SER A CA 1
ATOM 3524 C C . SER A 1 472 ? -4.628 -23.213 34.735 1.00 49.94 472 SER A C 1
ATOM 3526 O O . SER A 1 472 ? -5.508 -22.377 34.938 1.00 49.94 472 SER A O 1
ATOM 3528 N N . ALA A 1 473 ? -4.437 -23.760 33.530 1.00 57.25 473 ALA A N 1
ATOM 3529 C CA . ALA A 1 473 ? -5.377 -23.552 32.433 1.00 57.25 473 ALA A CA 1
ATOM 3530 C C . ALA A 1 473 ? -6.609 -24.457 32.641 1.00 57.25 473 ALA A C 1
ATOM 3532 O O . ALA A 1 473 ? -6.421 -25.628 32.977 1.00 57.25 473 ALA A O 1
ATOM 3533 N N . PRO A 1 474 ? -7.844 -23.961 32.438 1.00 59.97 474 PRO A N 1
ATOM 3534 C CA . PRO A 1 474 ? -9.057 -24.777 32.535 1.00 59.97 474 PRO A CA 1
ATOM 3535 C C . PRO A 1 474 ? -8.996 -26.035 31.657 1.00 59.97 474 PRO A C 1
ATOM 3537 O O . PRO A 1 474 ? -8.316 -26.042 30.626 1.00 59.97 474 PRO A O 1
ATOM 3540 N N . GLU A 1 475 ? -9.693 -27.100 32.067 1.00 67.88 475 GLU A N 1
ATOM 3541 C CA . GLU A 1 475 ? -9.770 -28.339 31.287 1.00 67.88 475 GLU A CA 1
ATOM 3542 C C . GLU A 1 475 ? -10.504 -28.084 29.959 1.00 67.88 475 GLU A C 1
ATOM 3544 O O . GLU A 1 475 ? -11.697 -27.787 29.936 1.00 67.88 475 GLU A O 1
ATOM 3549 N N . GLY A 1 476 ? -9.770 -28.197 28.849 1.00 76.94 476 GLY A N 1
ATOM 3550 C CA . GLY A 1 476 ? -10.288 -28.055 27.486 1.00 76.94 476 GLY A CA 1
ATOM 3551 C C . GLY A 1 476 ? -10.252 -26.630 26.908 1.00 76.94 476 GLY A C 1
ATOM 3552 O O . GLY A 1 476 ? -9.984 -25.654 27.615 1.00 76.94 476 GLY A O 1
ATOM 3553 N N . PRO A 1 477 ? -10.474 -26.492 25.589 1.00 84.06 477 PRO A N 1
ATOM 3554 C CA . PRO A 1 477 ? -10.475 -25.202 24.914 1.00 84.06 477 PRO A CA 1
ATOM 3555 C C . PRO A 1 477 ? -11.706 -24.363 25.264 1.00 84.06 477 PRO A C 1
ATOM 3557 O O . PRO A 1 477 ? -12.842 -24.833 25.222 1.00 84.06 477 PRO A O 1
ATOM 3560 N N . GLN A 1 478 ? -11.488 -23.080 25.546 1.00 90.56 478 GLN A N 1
ATOM 3561 C CA . GLN A 1 478 ? -12.559 -22.136 25.842 1.00 90.56 478 GLN A CA 1
ATOM 3562 C C . GLN A 1 478 ? -13.176 -21.566 24.562 1.00 90.56 478 GLN A C 1
ATOM 3564 O O . GLN A 1 478 ? -12.469 -21.126 23.652 1.00 90.56 478 GLN A O 1
ATOM 3569 N N . ILE A 1 479 ? -14.508 -21.494 24.526 1.00 91.56 479 ILE A N 1
ATOM 3570 C CA . ILE A 1 479 ? -15.269 -20.831 23.463 1.00 91.56 479 ILE A CA 1
ATOM 3571 C C . ILE A 1 479 ? -16.138 -19.748 24.100 1.00 91.56 479 ILE A C 1
ATOM 3573 O O . ILE A 1 479 ? -17.174 -20.034 24.695 1.00 91.56 479 ILE A O 1
ATOM 3577 N N . CYS A 1 480 ? -15.712 -18.490 23.984 1.00 92.00 480 CYS A N 1
ATOM 3578 C CA . CYS A 1 480 ? -16.452 -17.350 24.510 1.00 92.00 480 CYS A CA 1
ATOM 3579 C C . CYS A 1 480 ? -17.374 -16.778 23.424 1.00 92.00 480 CYS A C 1
ATOM 3581 O O . CYS A 1 480 ? -17.010 -15.858 22.689 1.00 92.00 480 CYS A O 1
ATOM 3583 N N . LEU A 1 481 ? -18.586 -17.334 23.320 1.00 90.06 481 LEU A N 1
ATOM 3584 C CA . LEU A 1 481 ? -19.596 -16.883 22.350 1.00 90.06 481 LEU A CA 1
ATOM 3585 C C . LEU A 1 481 ? -20.053 -15.437 22.584 1.00 90.06 481 LEU A C 1
ATOM 3587 O O . LEU A 1 481 ? -20.501 -14.788 21.647 1.00 90.06 481 LEU A O 1
ATOM 3591 N N . ALA A 1 482 ? -19.902 -14.926 23.808 1.00 90.38 482 ALA A N 1
ATOM 3592 C CA . ALA A 1 482 ? -20.292 -13.570 24.178 1.00 90.38 482 ALA A CA 1
ATOM 3593 C C . ALA A 1 482 ? -19.391 -12.483 23.558 1.00 90.38 482 ALA A C 1
ATOM 3595 O O . ALA A 1 482 ? -19.754 -11.310 23.563 1.00 90.38 482 ALA A O 1
ATOM 3596 N N . LYS A 1 483 ? -18.234 -12.838 22.987 1.00 91.56 483 LYS A N 1
ATOM 3597 C CA . LYS A 1 483 ? -17.353 -11.868 22.322 1.00 91.56 483 LYS A CA 1
ATOM 3598 C C . LYS A 1 483 ? -18.059 -11.166 21.153 1.00 91.56 483 LYS A C 1
ATOM 3600 O O . LYS A 1 483 ? -18.823 -11.818 20.433 1.00 91.56 483 LYS A O 1
ATOM 3605 N N . PRO A 1 484 ? -17.727 -9.887 20.874 1.00 90.81 484 PRO A N 1
ATOM 3606 C CA . PRO A 1 484 ? -18.284 -9.170 19.727 1.00 90.81 484 PRO A CA 1
ATOM 3607 C C . PRO A 1 484 ? -18.044 -9.893 18.398 1.00 90.81 484 PRO A C 1
ATOM 3609 O O . PRO A 1 484 ? -18.927 -9.936 17.542 1.00 90.81 484 PRO A O 1
ATOM 3612 N N . PHE A 1 485 ? -16.838 -10.448 18.247 1.00 92.00 485 PHE A N 1
ATOM 3613 C CA . PHE A 1 485 ? -16.400 -11.169 17.063 1.00 92.00 485 PHE A CA 1
ATOM 3614 C C . PHE A 1 485 ? -15.275 -12.156 17.401 1.00 92.00 485 PHE A C 1
ATOM 3616 O O . PHE A 1 485 ? -14.376 -11.834 18.184 1.00 92.00 485 PHE A O 1
ATOM 3623 N N . PHE A 1 486 ? -15.283 -13.316 16.750 1.00 93.69 486 PHE A N 1
ATOM 3624 C CA . PHE A 1 486 ? -14.082 -14.101 16.471 1.00 93.69 486 PHE A CA 1
ATOM 3625 C C . PHE A 1 486 ? -14.246 -14.880 15.157 1.00 93.69 486 PHE A C 1
ATOM 3627 O O . PHE A 1 486 ? -15.364 -15.136 14.705 1.00 93.69 486 PHE A O 1
ATOM 3634 N N . ILE A 1 487 ? -13.136 -15.259 14.526 1.00 95.12 487 ILE A N 1
ATOM 3635 C CA . ILE A 1 487 ? -13.164 -15.975 13.243 1.00 95.12 487 ILE A CA 1
ATOM 3636 C C . ILE A 1 487 ? -13.889 -17.319 13.391 1.00 95.12 487 ILE A C 1
ATOM 3638 O O . ILE A 1 487 ? -13.621 -18.071 14.323 1.00 95.12 487 ILE A O 1
ATOM 3642 N N . GLY A 1 488 ? -14.813 -17.618 12.472 1.00 90.56 488 GLY A N 1
ATOM 3643 C CA . GLY A 1 488 ? -15.621 -18.843 12.484 1.00 90.56 488 GLY A CA 1
ATOM 3644 C C . GLY A 1 488 ? -16.873 -18.780 13.372 1.00 90.56 488 GLY A C 1
ATOM 3645 O O . GLY A 1 488 ? -17.692 -19.700 13.326 1.00 90.56 488 GLY A O 1
ATOM 3646 N N . GLN A 1 489 ? -17.075 -17.695 14.134 1.00 88.38 489 GLN A N 1
ATOM 3647 C CA . GLN A 1 489 ? -18.231 -17.528 15.029 1.00 88.38 489 GLN A CA 1
ATOM 3648 C C . GLN A 1 489 ? -19.570 -17.646 14.289 1.00 88.38 489 GLN A C 1
ATOM 3650 O O . GLN A 1 489 ? -20.478 -18.322 14.768 1.00 88.38 489 GLN A O 1
ATOM 3655 N N . SER A 1 490 ? -19.693 -17.028 13.110 1.00 83.31 490 SER A N 1
ATOM 3656 C CA . SER A 1 490 ? -20.921 -17.061 12.307 1.00 83.31 490 SER A CA 1
ATOM 3657 C C . SER A 1 490 ? -21.303 -18.481 11.883 1.00 83.31 490 SER A C 1
ATOM 3659 O O . SER A 1 490 ? -22.487 -18.811 11.872 1.00 83.31 490 SER A O 1
ATOM 3661 N N . THR A 1 491 ? -20.323 -19.342 11.583 1.00 83.81 491 THR A N 1
ATOM 3662 C CA . THR A 1 491 ? -20.563 -20.755 11.267 1.00 83.81 491 THR A CA 1
ATOM 3663 C C . THR A 1 491 ? -20.979 -21.544 12.503 1.00 83.81 491 THR A C 1
ATOM 3665 O O . THR A 1 491 ? -21.961 -22.280 12.434 1.00 83.81 491 THR A O 1
ATOM 3668 N N . LEU A 1 492 ? -20.283 -21.368 13.632 1.00 81.56 492 LEU A N 1
ATOM 3669 C CA . LEU A 1 492 ? -20.607 -22.064 14.885 1.00 81.56 492 LEU A CA 1
ATOM 3670 C C . LEU A 1 492 ? -22.018 -21.752 15.393 1.00 81.56 492 LEU A C 1
ATOM 3672 O O . LEU A 1 492 ? -22.659 -22.606 15.998 1.00 81.56 492 LEU A O 1
ATOM 3676 N N . LEU A 1 493 ? -22.502 -20.535 15.146 1.00 79.56 493 LEU A N 1
ATOM 3677 C CA . LEU A 1 493 ? -23.824 -20.086 15.574 1.00 79.56 493 LEU A CA 1
ATOM 3678 C C . LEU A 1 493 ? -24.944 -20.403 14.566 1.00 79.56 493 LEU A C 1
ATOM 3680 O O . LEU A 1 493 ? -26.105 -20.092 14.843 1.00 79.56 493 LEU A O 1
ATOM 3684 N N . ARG A 1 494 ? -24.662 -21.020 13.404 1.00 73.88 494 ARG A N 1
ATOM 3685 C CA . ARG A 1 494 ? -25.715 -21.356 12.425 1.00 73.88 494 ARG A CA 1
ATOM 3686 C C . ARG A 1 494 ? -26.751 -22.289 13.054 1.00 73.88 494 ARG A C 1
ATOM 3688 O O . ARG A 1 494 ? -26.485 -23.461 13.292 1.00 73.88 494 ARG A O 1
ATOM 3695 N N . GLY A 1 495 ? -27.953 -21.760 13.278 1.00 64.56 495 GLY A N 1
ATOM 3696 C CA . GLY A 1 495 ? -29.086 -22.504 13.833 1.00 64.56 495 GLY A CA 1
ATOM 3697 C C . GLY A 1 495 ? -29.175 -22.514 15.362 1.00 64.56 495 GLY A C 1
ATOM 3698 O O . GLY A 1 495 ? -30.138 -23.064 15.889 1.00 64.56 495 GLY A O 1
ATOM 3699 N N . ALA A 1 496 ? -28.243 -21.876 16.077 1.00 67.94 496 ALA A N 1
ATOM 3700 C CA . ALA A 1 496 ? -28.270 -21.766 17.533 1.00 67.94 496 ALA A CA 1
ATOM 3701 C C . ALA A 1 496 ? -28.380 -20.297 17.965 1.00 67.94 496 ALA A C 1
ATOM 3703 O O . ALA A 1 496 ? -27.567 -19.462 17.577 1.00 67.94 496 ALA A O 1
ATOM 3704 N N . LYS A 1 497 ? -29.369 -19.980 18.807 1.00 69.31 497 LYS A N 1
ATOM 3705 C CA . LYS A 1 497 ? -29.436 -18.705 19.534 1.00 69.31 497 LYS A CA 1
ATOM 3706 C C . LYS A 1 497 ? -29.066 -18.976 20.992 1.00 69.31 497 LYS A C 1
ATOM 3708 O O . LYS A 1 497 ? -29.895 -19.541 21.705 1.00 69.31 497 LYS A O 1
ATOM 3713 N N . PRO A 1 498 ? -27.841 -18.636 21.435 1.00 75.44 498 PRO A N 1
ATOM 3714 C CA . PRO A 1 498 ? -27.468 -18.782 22.835 1.00 75.44 498 PRO A CA 1
ATOM 3715 C C . PRO A 1 498 ? -28.458 -18.036 23.733 1.00 75.44 498 PRO A C 1
ATOM 3717 O O . PRO A 1 498 ? -28.860 -16.912 23.423 1.00 75.44 498 PRO A O 1
ATOM 3720 N N . THR A 1 499 ? -28.857 -18.670 24.833 1.00 78.06 499 THR A N 1
ATOM 3721 C CA . THR A 1 499 ? -29.706 -18.051 25.855 1.00 78.06 499 THR A CA 1
ATOM 3722 C C . THR A 1 499 ? -28.980 -16.876 26.509 1.00 78.06 499 THR A C 1
ATOM 3724 O O . THR A 1 499 ? -27.756 -16.902 26.650 1.00 78.06 499 THR A O 1
ATOM 3727 N N . HIS A 1 500 ? -29.722 -15.850 26.923 1.00 84.06 500 HIS A N 1
ATOM 3728 C CA . HIS A 1 500 ? -29.169 -14.682 27.606 1.00 84.06 500 HIS A CA 1
ATOM 3729 C C . HIS A 1 500 ? -30.151 -14.131 28.643 1.00 84.06 500 HIS A C 1
ATOM 3731 O O . HIS A 1 500 ? -31.358 -14.154 28.423 1.00 84.06 500 HIS A O 1
ATOM 3737 N N . ASP A 1 501 ? -29.604 -13.532 29.703 1.00 87.44 501 ASP A N 1
ATOM 3738 C CA . ASP A 1 501 ? -30.378 -12.872 30.768 1.00 87.44 501 ASP A CA 1
ATOM 3739 C C . ASP A 1 501 ? -30.311 -11.334 30.672 1.00 87.44 501 ASP A C 1
ATOM 3741 O O . ASP A 1 501 ? -30.659 -10.608 31.603 1.00 87.44 501 ASP A O 1
ATOM 3745 N N . LYS A 1 502 ? -29.808 -10.813 29.545 1.00 91.12 502 LYS A N 1
ATOM 3746 C CA . LYS A 1 502 ? -29.623 -9.370 29.326 1.00 91.12 502 LYS A CA 1
ATOM 3747 C C . LYS A 1 502 ? -30.938 -8.653 29.065 1.00 91.12 502 LYS A C 1
ATOM 3749 O O . LYS A 1 502 ? -31.794 -9.162 28.341 1.00 91.12 502 LYS A O 1
ATOM 3754 N N . THR A 1 503 ? -31.047 -7.433 29.579 1.00 92.94 503 THR A N 1
ATOM 3755 C CA . THR A 1 503 ? -32.231 -6.586 29.410 1.00 92.94 503 THR A CA 1
ATOM 3756 C C . THR A 1 503 ? -32.019 -5.537 28.315 1.00 92.94 503 THR A C 1
ATOM 3758 O O . THR A 1 503 ? -30.889 -5.092 28.092 1.00 92.94 503 THR A O 1
ATOM 3761 N N . PRO A 1 504 ? -33.080 -5.079 27.632 1.00 92.88 504 PRO A N 1
ATOM 3762 C CA . PRO A 1 504 ? -32.995 -3.891 26.789 1.00 92.88 504 PRO A CA 1
ATOM 3763 C C . PRO A 1 504 ? -32.519 -2.679 27.597 1.00 92.88 504 PRO A C 1
ATOM 3765 O O . PRO A 1 504 ? -32.865 -2.535 28.772 1.00 92.88 504 PRO A O 1
ATOM 3768 N N . PHE A 1 505 ? -31.739 -1.798 26.972 1.00 93.94 505 PHE A N 1
ATOM 3769 C CA . PHE A 1 505 ? -31.385 -0.527 27.594 1.00 93.94 505 PHE A CA 1
ATOM 3770 C C . PHE A 1 505 ? -32.618 0.368 27.698 1.00 93.94 505 PHE A C 1
ATOM 3772 O O . PHE A 1 505 ? -33.319 0.597 26.713 1.00 93.94 505 PHE A O 1
ATOM 3779 N N . GLN A 1 506 ? -32.866 0.876 28.900 1.00 91.25 506 GLN A N 1
ATOM 3780 C CA . GLN A 1 506 ? -33.926 1.830 29.181 1.00 91.25 506 GLN A CA 1
ATOM 3781 C C . GLN A 1 506 ? -33.315 3.040 29.873 1.00 91.25 506 GLN A C 1
ATOM 3783 O O . GLN A 1 506 ? -32.498 2.900 30.782 1.00 91.25 506 GLN A O 1
ATOM 3788 N N . PHE A 1 507 ? -33.718 4.226 29.432 1.00 91.50 507 PHE A N 1
ATOM 3789 C CA . PHE A 1 507 ? -33.300 5.485 30.022 1.00 91.50 507 PHE A CA 1
ATOM 3790 C C . PHE A 1 507 ? -34.519 6.385 30.174 1.00 91.50 507 PHE A C 1
ATOM 3792 O O . PHE A 1 507 ? -35.251 6.605 29.209 1.00 91.50 507 PHE A O 1
ATOM 3799 N N . THR A 1 508 ? -34.709 6.904 31.382 1.00 88.88 508 THR A N 1
ATOM 3800 C CA . THR A 1 508 ? -35.748 7.882 31.694 1.00 88.88 508 THR A CA 1
ATOM 3801 C C . THR A 1 508 ? -35.077 9.228 31.893 1.00 88.88 508 THR A C 1
ATOM 3803 O O . THR A 1 508 ? -34.151 9.338 32.698 1.00 88.88 508 THR A O 1
ATOM 3806 N N . GLU A 1 509 ? -35.536 10.244 31.167 1.00 84.31 509 GLU A N 1
ATOM 3807 C CA . GLU A 1 509 ? -34.994 11.592 31.308 1.00 84.31 509 GLU A CA 1
ATOM 3808 C C . GLU A 1 509 ? -35.235 12.135 32.726 1.00 84.31 509 GLU A C 1
ATOM 3810 O O . GLU A 1 509 ? -36.361 12.062 33.232 1.00 84.31 509 GLU A O 1
ATOM 3815 N N . PRO A 1 510 ? -34.202 12.689 33.384 1.00 78.88 510 PRO A N 1
ATOM 3816 C CA . PRO A 1 510 ? -34.378 13.341 34.671 1.00 78.88 510 PRO A CA 1
ATOM 3817 C C . PRO A 1 510 ? -35.301 14.559 34.538 1.00 78.88 510 PRO A C 1
ATOM 3819 O O . PRO A 1 510 ? -35.042 15.463 33.747 1.00 78.88 510 PRO A O 1
ATOM 3822 N N . THR A 1 511 ? -36.355 14.620 35.352 1.00 77.50 511 THR A N 1
ATOM 3823 C CA . THR A 1 511 ? -37.221 15.802 35.462 1.00 77.50 511 THR A CA 1
ATOM 3824 C C . THR A 1 511 ? -36.746 16.695 36.604 1.00 77.50 511 THR A C 1
ATOM 3826 O O . THR A 1 511 ? -36.652 16.239 37.745 1.00 77.50 511 THR A O 1
ATOM 3829 N N . GLY A 1 512 ? -36.480 17.970 36.330 1.00 81.19 512 GLY A N 1
ATOM 3830 C CA . GLY A 1 512 ? -36.044 18.935 37.338 1.00 81.19 512 GLY A CA 1
ATOM 3831 C C . GLY A 1 512 ? -36.002 20.367 36.800 1.00 81.19 512 GLY A C 1
ATOM 3832 O O . GLY A 1 512 ? -36.223 20.578 35.604 1.00 81.19 512 GLY A O 1
ATOM 3833 N N . PRO A 1 513 ? -35.748 21.366 37.665 1.00 85.25 513 PRO A N 1
ATOM 3834 C CA . PRO A 1 513 ? -35.510 22.731 37.212 1.00 85.25 513 PRO A CA 1
ATOM 3835 C C . PRO A 1 513 ? -34.270 22.784 36.301 1.00 85.25 513 PRO A C 1
ATOM 3837 O O . PRO A 1 513 ? -33.345 21.989 36.484 1.00 85.25 513 PRO A O 1
ATOM 3840 N N . PRO A 1 514 ? -34.227 23.708 35.325 1.00 87.06 514 PRO A N 1
ATOM 3841 C CA . PRO A 1 514 ? -33.090 23.816 34.426 1.00 87.06 514 PRO A CA 1
ATOM 3842 C C . PRO A 1 514 ? -31.815 24.208 35.183 1.00 87.06 514 PRO A C 1
ATOM 3844 O O . PRO A 1 514 ? -31.821 25.084 36.047 1.00 87.06 514 PRO A O 1
ATOM 3847 N N . ASN A 1 515 ? -30.706 23.573 34.816 1.00 88.69 515 ASN A N 1
ATOM 3848 C CA . ASN A 1 515 ? -29.372 23.881 35.308 1.00 88.69 515 ASN A CA 1
ATOM 3849 C C . ASN A 1 515 ? -28.875 25.236 34.779 1.00 88.69 515 ASN A C 1
ATOM 3851 O O . ASN A 1 515 ? -29.314 25.730 33.738 1.00 88.69 515 ASN A O 1
ATOM 3855 N N . HIS A 1 516 ? -27.901 25.816 35.478 1.00 92.25 516 HIS A N 1
ATOM 3856 C CA . HIS A 1 516 ? -27.259 27.073 35.099 1.00 92.25 516 HIS A CA 1
ATOM 3857 C C . HIS A 1 516 ? -25.847 26.833 34.573 1.00 92.25 516 HIS A C 1
ATOM 3859 O O . HIS A 1 516 ? -25.070 26.099 35.185 1.00 92.25 516 HIS A O 1
ATOM 3865 N N . SER A 1 517 ? -25.498 27.482 33.459 1.00 90.94 517 SER A N 1
ATOM 3866 C CA . SER A 1 517 ? -24.140 27.449 32.918 1.00 90.94 517 SER A CA 1
ATOM 3867 C C . SER A 1 517 ? -23.134 28.163 33.828 1.00 90.94 517 SER A C 1
ATOM 3869 O O . SER A 1 517 ? -23.506 28.964 34.688 1.00 90.94 517 SER A O 1
ATOM 3871 N N . ALA A 1 518 ? -21.835 27.926 33.615 1.00 89.56 518 ALA A N 1
ATOM 3872 C CA . ALA A 1 518 ? -20.797 28.608 34.394 1.00 89.56 518 ALA A CA 1
ATOM 3873 C C . ALA A 1 518 ? -20.788 30.132 34.179 1.00 89.56 518 ALA A C 1
ATOM 3875 O O . ALA A 1 518 ? -20.327 30.870 35.047 1.00 89.56 518 ALA A O 1
ATOM 3876 N N . LEU A 1 519 ? -21.312 30.606 33.043 1.00 93.06 519 LEU A N 1
ATOM 3877 C CA . LEU A 1 519 ? -21.444 32.029 32.725 1.00 93.06 519 LEU A CA 1
ATOM 3878 C C . LEU A 1 519 ? -22.873 32.556 32.923 1.00 93.06 519 LEU A C 1
ATOM 3880 O O . LEU A 1 519 ? -23.174 33.669 32.498 1.00 93.06 519 LEU A O 1
ATOM 3884 N N . TYR A 1 520 ? -23.750 31.802 33.597 1.00 94.00 520 TYR A N 1
ATOM 3885 C CA . TYR A 1 520 ? -25.166 32.148 33.749 1.00 94.00 520 TYR A CA 1
ATOM 3886 C C . TYR A 1 520 ? -25.396 33.563 34.289 1.00 94.00 520 TYR A C 1
ATOM 3888 O O . TYR A 1 520 ? -26.231 34.294 33.762 1.00 94.00 520 TYR A O 1
ATOM 3896 N N . ALA A 1 521 ? -24.639 33.973 35.311 1.00 94.50 521 ALA A N 1
ATOM 3897 C CA . ALA A 1 521 ? -24.773 35.308 35.890 1.00 94.50 521 ALA A CA 1
ATOM 3898 C C . ALA A 1 521 ? -24.489 36.421 34.863 1.00 94.50 521 ALA A C 1
ATOM 3900 O O . ALA A 1 521 ? -25.194 37.430 34.838 1.00 94.50 521 ALA A O 1
ATOM 3901 N N . GLU A 1 522 ? -23.502 36.223 33.984 1.00 94.44 522 GLU A N 1
ATOM 3902 C CA . GLU A 1 522 ? -23.185 37.191 32.932 1.00 94.44 522 GLU A CA 1
ATOM 3903 C C . GLU A 1 522 ? -24.225 37.142 31.809 1.00 94.44 522 GLU A C 1
ATOM 3905 O O . GLU A 1 522 ? -24.651 38.192 31.333 1.00 94.44 522 GLU A O 1
ATOM 3910 N N . HIS A 1 523 ? -24.727 35.955 31.453 1.00 94.75 523 HIS A N 1
ATOM 3911 C CA . HIS A 1 523 ? -25.829 35.818 30.495 1.00 94.75 523 HIS A CA 1
ATOM 3912 C C . HIS A 1 523 ? -27.082 36.546 30.965 1.00 94.75 523 HIS A C 1
ATOM 3914 O O . HIS A 1 523 ? -27.649 37.342 30.221 1.00 94.75 523 HIS A O 1
ATOM 3920 N N . ALA A 1 524 ? -27.492 36.329 32.214 1.00 93.75 524 ALA A N 1
ATOM 3921 C CA . ALA A 1 524 ? -28.649 36.990 32.806 1.00 93.75 524 ALA A CA 1
ATOM 3922 C C . ALA A 1 524 ? -28.484 38.515 32.833 1.00 93.75 524 ALA A C 1
ATOM 3924 O O . ALA A 1 524 ? -29.430 39.248 32.548 1.00 93.75 524 ALA A O 1
ATOM 3925 N N . LYS A 1 525 ? -27.273 39.000 33.115 1.00 94.50 525 LYS A N 1
ATOM 3926 C CA . LYS A 1 525 ? -26.948 40.427 33.094 1.00 94.50 525 LYS A CA 1
ATOM 3927 C C . LYS A 1 525 ? -27.012 41.018 31.683 1.00 94.50 525 LYS A C 1
ATOM 3929 O O . LYS A 1 525 ? -27.683 42.029 31.490 1.00 94.50 525 LYS A O 1
ATOM 3934 N N . LEU A 1 526 ? -26.344 40.400 30.708 1.00 92.62 526 LEU A N 1
ATOM 3935 C CA . LEU A 1 526 ? -26.270 40.898 29.328 1.00 92.62 526 LEU A CA 1
ATOM 3936 C C . LEU A 1 526 ? -27.630 40.880 28.630 1.00 92.62 526 LEU A C 1
ATOM 3938 O O . LEU A 1 526 ? -27.943 41.779 27.857 1.00 92.62 526 LEU A O 1
ATOM 3942 N N . THR A 1 527 ? -28.449 39.882 28.940 1.00 92.06 527 THR A N 1
ATOM 3943 C CA . THR A 1 527 ? -29.793 39.744 28.377 1.00 92.06 527 THR A CA 1
ATOM 3944 C C . THR A 1 527 ? -30.876 40.471 29.183 1.00 92.06 527 THR A C 1
ATOM 3946 O O . THR A 1 527 ? -32.036 40.509 28.772 1.00 92.06 527 THR A O 1
ATOM 3949 N N . GLN A 1 528 ? -30.533 41.035 30.349 1.00 87.75 528 GLN A N 1
ATOM 3950 C CA . GLN A 1 528 ? -31.491 41.555 31.338 1.00 87.75 528 GLN A CA 1
ATOM 3951 C C . GLN A 1 528 ? -32.566 40.518 31.724 1.00 87.75 528 GLN A C 1
ATOM 3953 O O . GLN A 1 528 ? -33.726 40.862 31.957 1.00 87.75 528 GLN A O 1
ATOM 3958 N N . GLY A 1 529 ? -32.196 39.234 31.719 1.00 81.06 529 GLY A N 1
ATOM 3959 C CA . GLY A 1 529 ? -33.084 38.092 31.944 1.00 81.06 529 GLY A CA 1
ATOM 3960 C C . GLY A 1 529 ? -34.057 37.787 30.798 1.00 81.06 529 GLY A C 1
ATOM 3961 O O . GLY A 1 529 ? -34.829 36.835 30.897 1.00 81.06 529 GLY A O 1
ATOM 3962 N N . ARG A 1 530 ? -34.044 38.567 29.709 1.00 83.19 530 ARG A N 1
ATOM 3963 C CA . ARG A 1 530 ? -34.845 38.307 28.502 1.00 83.19 530 ARG A CA 1
ATOM 3964 C C . ARG A 1 530 ? -34.149 37.218 27.681 1.00 83.19 530 ARG A C 1
ATOM 3966 O O . ARG A 1 530 ? -32.952 37.036 27.795 1.00 83.19 530 ARG A O 1
ATOM 3973 N N . PHE A 1 531 ? -34.868 36.457 26.862 1.00 88.75 531 PHE A N 1
ATOM 3974 C CA . PHE A 1 531 ? -34.254 35.458 25.961 1.00 88.75 531 PHE A CA 1
ATOM 3975 C C . PHE A 1 531 ? -33.435 34.329 26.626 1.00 88.75 531 PHE A C 1
ATOM 3977 O O . PHE A 1 531 ? -32.733 33.597 25.929 1.00 88.75 531 PHE A O 1
ATOM 3984 N N . LEU A 1 532 ? -33.539 34.141 27.944 1.00 92.19 532 LEU A N 1
ATOM 3985 C CA . LEU A 1 532 ? -33.100 32.921 28.618 1.00 92.19 532 LEU A CA 1
ATOM 3986 C C . LEU A 1 532 ? -34.203 31.871 28.487 1.00 92.19 532 LEU A C 1
ATOM 3988 O O . LEU A 1 532 ? -35.297 32.055 29.021 1.00 92.19 532 LEU A O 1
ATOM 3992 N N . VAL A 1 533 ? -33.930 30.780 27.773 1.00 91.75 533 VAL A N 1
ATOM 3993 C CA . VAL A 1 533 ? -34.917 29.723 27.509 1.00 91.75 533 VAL A CA 1
ATOM 3994 C C . VAL A 1 533 ? -34.418 28.358 27.989 1.00 91.75 533 VAL A C 1
ATOM 3996 O O . VAL A 1 533 ? -33.212 28.093 27.934 1.00 91.75 533 VAL A O 1
ATOM 3999 N N . PRO A 1 534 ? -35.316 27.475 28.460 1.00 90.69 534 PRO A N 1
ATOM 4000 C CA . PRO A 1 534 ? -34.967 26.090 28.728 1.00 90.69 534 PRO A CA 1
ATOM 4001 C C . PRO A 1 534 ? -34.535 25.380 27.440 1.00 90.69 534 PRO A C 1
ATOM 4003 O O . PRO A 1 534 ? -35.264 25.362 26.450 1.00 90.69 534 PRO A O 1
ATOM 4006 N N . PHE A 1 535 ? -33.363 24.760 27.468 1.00 87.44 535 PHE A N 1
ATOM 4007 C CA . PHE A 1 535 ? -32.815 23.947 26.393 1.00 87.44 535 PHE A CA 1
ATOM 4008 C C . PHE A 1 535 ? -32.058 22.765 26.998 1.00 87.44 535 PHE A C 1
ATOM 4010 O O . PHE A 1 535 ? -31.093 22.959 27.734 1.00 87.44 535 PHE A O 1
ATOM 4017 N N . ALA A 1 536 ? -32.504 21.537 26.711 1.00 85.44 536 ALA A N 1
ATOM 4018 C CA . ALA A 1 536 ? -31.858 20.303 27.174 1.00 85.44 536 ALA A CA 1
ATOM 4019 C C . ALA A 1 536 ? -31.606 20.242 28.700 1.00 85.44 536 ALA A C 1
ATOM 4021 O O . ALA A 1 536 ? -30.571 19.757 29.149 1.00 85.44 536 ALA A O 1
ATOM 4022 N N . GLY A 1 537 ? -32.527 20.776 29.509 1.00 87.00 537 GLY A N 1
ATOM 4023 C CA . GLY A 1 537 ? -32.366 20.830 30.967 1.00 87.00 537 GLY A CA 1
ATOM 4024 C C . GLY A 1 537 ? -31.423 21.932 31.465 1.00 87.00 537 GLY A C 1
ATOM 4025 O O . GLY A 1 537 ? -31.028 21.900 32.625 1.00 87.00 537 GLY A O 1
ATOM 4026 N N . TRP A 1 538 ? -31.072 22.909 30.625 1.00 89.75 538 TRP A N 1
ATOM 4027 C CA . TRP A 1 538 ? -30.287 24.097 30.979 1.00 89.75 538 TRP A CA 1
ATOM 4028 C C . TRP A 1 538 ? -31.046 25.374 30.634 1.00 89.75 538 TRP A C 1
ATOM 4030 O O . TRP A 1 538 ? -31.844 25.389 29.702 1.00 89.75 538 TRP A O 1
ATOM 4040 N N . LEU A 1 539 ? -30.787 26.458 31.360 1.00 92.19 539 LEU A N 1
ATOM 4041 C CA . LEU A 1 539 ? -31.311 27.781 31.036 1.00 92.19 539 LEU A CA 1
ATOM 4042 C C . LEU A 1 539 ? -30.247 28.554 30.248 1.00 92.19 539 LEU A C 1
ATOM 4044 O O . LEU A 1 539 ? -29.222 28.945 30.809 1.00 92.19 539 LEU A O 1
ATOM 4048 N N . MET A 1 540 ? -30.474 28.736 28.944 1.00 92.19 540 MET A N 1
ATOM 4049 C CA . MET A 1 540 ? -29.470 29.250 28.005 1.00 92.19 540 MET A CA 1
ATOM 4050 C C . MET A 1 540 ? -29.966 30.506 27.273 1.00 92.19 540 MET A C 1
ATOM 4052 O O . MET A 1 540 ? -31.152 30.592 26.947 1.00 92.19 540 MET A O 1
ATOM 4056 N N . PRO A 1 541 ? -29.084 31.476 26.978 1.00 91.81 541 PRO A N 1
ATOM 4057 C CA . PRO A 1 541 ? -29.437 32.634 26.163 1.00 91.81 541 PRO A CA 1
ATOM 4058 C C . PRO A 1 541 ? -29.532 32.250 24.680 1.00 91.81 541 PRO A C 1
ATOM 4060 O O . PRO A 1 541 ? -28.612 31.635 24.141 1.00 91.81 541 PRO A O 1
ATOM 4063 N N . ILE A 1 542 ? -30.615 32.646 24.006 1.00 90.31 542 ILE A N 1
ATOM 4064 C CA . ILE A 1 542 ? -30.744 32.511 22.536 1.00 90.31 542 ILE A CA 1
ATOM 4065 C C . ILE A 1 542 ? -30.372 33.785 21.775 1.00 90.31 542 ILE A C 1
ATOM 4067 O O . ILE A 1 542 ? -30.181 33.737 20.563 1.00 90.31 542 ILE A O 1
ATOM 4071 N N . GLN A 1 543 ? -30.302 34.917 22.475 1.00 90.12 543 GLN A N 1
ATOM 4072 C CA . GLN A 1 543 ? -30.024 36.228 21.901 1.00 90.12 543 GLN A CA 1
ATOM 4073 C C . GLN A 1 543 ? -29.597 37.192 23.013 1.00 90.12 543 GLN A C 1
ATOM 4075 O O . GLN A 1 543 ? -30.210 37.211 24.080 1.00 90.12 543 GLN A O 1
ATOM 4080 N N . TYR A 1 544 ? -28.582 38.011 22.750 1.00 91.50 544 TYR A N 1
ATOM 4081 C CA . TYR A 1 544 ? -28.138 39.100 23.622 1.00 91.50 544 TYR A CA 1
ATOM 4082 C C . TYR A 1 544 ? -28.543 40.466 23.072 1.00 91.50 544 TYR A C 1
ATOM 4084 O O . TYR A 1 544 ? -29.033 41.302 23.827 1.00 91.50 544 TYR A O 1
ATOM 4092 N N . VAL A 1 545 ? -28.357 40.692 21.765 1.00 89.88 545 VAL A N 1
ATOM 4093 C CA . VAL A 1 545 ? -28.661 41.978 21.113 1.00 89.88 545 VAL A CA 1
ATOM 4094 C C . VAL A 1 545 ? -29.546 41.764 19.887 1.00 89.88 545 VAL A C 1
ATOM 4096 O O . VAL A 1 545 ? -30.771 41.818 19.990 1.00 89.88 545 VAL A O 1
ATOM 4099 N N . SER A 1 546 ? -28.960 41.467 18.729 1.00 90.44 546 SER A N 1
ATOM 4100 C CA . SER A 1 546 ? -29.673 41.099 17.506 1.00 90.44 546 SER A CA 1
ATOM 4101 C C . SER A 1 546 ? -28.865 40.063 16.731 1.00 90.44 546 SER A C 1
ATOM 4103 O O . SER A 1 546 ? -27.634 40.081 16.758 1.00 90.44 546 SER A O 1
ATOM 4105 N N . ILE A 1 547 ? -29.548 39.170 16.006 1.00 90.44 547 ILE A N 1
ATOM 4106 C CA . ILE A 1 547 ? -28.893 38.107 15.219 1.00 90.44 547 ILE A CA 1
ATOM 4107 C C . ILE A 1 547 ? -27.853 38.700 14.253 1.00 90.44 547 ILE A C 1
ATOM 4109 O O . ILE A 1 547 ? -26.764 38.151 14.094 1.00 90.44 547 ILE A O 1
ATOM 4113 N N . ALA A 1 548 ? -28.169 39.837 13.624 1.00 93.75 548 ALA A N 1
ATOM 4114 C CA . ALA A 1 548 ? -27.279 40.501 12.676 1.00 93.75 548 ALA A CA 1
ATOM 4115 C C . ALA A 1 548 ? -26.022 41.073 13.352 1.00 93.75 548 ALA A C 1
ATOM 4117 O O . ALA A 1 548 ? -24.915 40.883 12.846 1.00 93.75 548 ALA A O 1
ATOM 4118 N N . GLU A 1 549 ? -26.173 41.743 14.496 1.00 93.00 549 GLU A N 1
ATOM 4119 C CA . GLU A 1 549 ? -25.041 42.318 15.231 1.00 93.00 549 GLU A CA 1
ATOM 4120 C C . GLU A 1 549 ? -24.134 41.239 15.813 1.00 93.00 549 GLU A C 1
ATOM 4122 O O . GLU A 1 549 ? -22.916 41.317 15.658 1.00 93.00 549 GLU A O 1
ATOM 4127 N N . GLU A 1 550 ? -24.710 40.199 16.415 1.00 91.88 550 GLU A N 1
ATOM 4128 C CA . GLU A 1 550 ? -23.946 39.075 16.956 1.00 91.88 550 GLU A CA 1
ATOM 4129 C C . GLU A 1 550 ? -23.183 38.350 15.844 1.00 91.88 550 GLU A C 1
ATOM 4131 O O . GLU A 1 550 ? -21.978 38.118 15.968 1.00 91.88 550 GLU A O 1
ATOM 4136 N N . HIS A 1 551 ? -23.835 38.086 14.705 1.00 92.50 551 HIS A N 1
ATOM 4137 C CA . HIS A 1 551 ? -23.170 37.528 13.529 1.00 92.50 551 HIS A CA 1
ATOM 4138 C C . HIS A 1 551 ? -21.982 38.395 13.087 1.00 92.50 551 HIS A C 1
ATOM 4140 O O . HIS A 1 551 ? -20.874 37.885 12.884 1.00 92.50 551 HIS A O 1
ATOM 4146 N N . MET A 1 552 ? -22.180 39.711 12.975 1.00 94.31 552 MET A N 1
ATOM 4147 C CA . MET A 1 552 ? -21.117 40.631 12.576 1.00 94.31 552 MET A CA 1
ATOM 4148 C C . MET A 1 552 ? -19.979 40.708 13.597 1.00 94.31 552 MET A C 1
ATOM 4150 O O . MET A 1 552 ? -18.811 40.773 13.196 1.00 94.31 552 MET A O 1
ATOM 4154 N N . ALA A 1 553 ? -20.280 40.645 14.894 1.00 91.75 553 ALA A N 1
ATOM 4155 C CA . ALA A 1 553 ? -19.281 40.625 15.957 1.00 91.75 553 ALA A CA 1
ATOM 4156 C C . ALA A 1 553 ? -18.381 39.383 15.864 1.00 91.75 553 ALA A C 1
ATOM 4158 O O . ALA A 1 553 ? -17.155 39.504 15.920 1.00 91.75 553 ALA A O 1
ATOM 4159 N N . VAL A 1 554 ? -18.950 38.197 15.618 1.00 93.12 554 VAL A N 1
ATOM 4160 C CA . VAL A 1 554 ? -18.150 36.973 15.424 1.00 93.12 554 VAL A CA 1
ATOM 4161 C C . VAL A 1 554 ? -17.304 37.050 14.151 1.00 93.12 554 VAL A C 1
ATOM 4163 O O . VAL A 1 554 ? -16.143 36.636 14.157 1.00 93.12 554 VAL A O 1
ATOM 4166 N N . ARG A 1 555 ? -17.851 37.601 13.057 1.00 94.12 555 ARG A N 1
ATOM 4167 C CA . ARG A 1 555 ? -17.150 37.706 11.763 1.00 94.12 555 ARG A CA 1
ATOM 4168 C C . ARG A 1 555 ? -16.006 38.718 11.776 1.00 94.12 555 ARG A C 1
ATOM 4170 O O . ARG A 1 555 ? -15.000 38.482 11.114 1.00 94.12 555 ARG A O 1
ATOM 4177 N N . SER A 1 556 ? -16.146 39.817 12.515 1.00 95.06 556 SER A N 1
ATOM 4178 C CA . SER A 1 556 ? -15.156 40.904 12.569 1.00 95.06 556 SER A CA 1
ATOM 4179 C C . SER A 1 556 ? -14.190 40.808 13.754 1.00 95.06 556 SER A C 1
ATOM 4181 O O . SER A 1 556 ? -13.067 41.308 13.672 1.00 95.06 556 SER A O 1
ATOM 4183 N N . ALA A 1 557 ? -14.583 40.138 14.840 1.00 93.75 557 ALA A N 1
ATOM 4184 C CA . ALA A 1 557 ? -13.799 40.035 16.065 1.00 93.75 557 ALA A CA 1
ATOM 4185 C C . ALA A 1 557 ? -13.709 38.587 16.579 1.00 93.75 557 ALA A C 1
ATOM 4187 O O . ALA A 1 557 ? -12.891 37.806 16.083 1.00 93.75 557 ALA A O 1
ATOM 4188 N N . ALA A 1 558 ? -14.475 38.241 17.612 1.00 92.56 558 ALA A N 1
ATOM 4189 C CA . ALA A 1 558 ? -14.575 36.892 18.149 1.00 92.56 558 ALA A CA 1
ATOM 4190 C C . ALA A 1 558 ? -15.903 36.715 18.900 1.00 92.56 558 ALA A C 1
ATOM 4192 O O . ALA A 1 558 ? -16.366 37.645 19.552 1.00 92.56 558 ALA A O 1
ATOM 4193 N N . GLY A 1 559 ? -16.484 35.521 18.825 1.00 92.06 559 GLY A N 1
ATOM 4194 C CA . GLY A 1 559 ? -17.617 35.080 19.632 1.00 92.06 559 GLY A CA 1
ATOM 4195 C C . GLY A 1 559 ? -17.186 34.009 20.621 1.00 92.06 559 GLY A C 1
ATOM 4196 O O . GLY A 1 559 ? -16.526 33.043 20.229 1.00 92.06 559 GLY A O 1
ATOM 4197 N N . LEU A 1 560 ? -17.565 34.185 21.885 1.00 91.12 560 LEU A N 1
ATOM 4198 C CA . LEU A 1 560 ? -17.477 33.161 22.919 1.00 91.12 560 LEU A CA 1
ATOM 4199 C C . LEU A 1 560 ? -18.838 32.472 23.014 1.00 91.12 560 LEU A C 1
ATOM 4201 O O . LEU A 1 560 ? -19.836 33.117 23.323 1.00 91.12 560 LEU A O 1
ATOM 4205 N N . PHE A 1 561 ? -18.875 31.174 22.749 1.00 89.69 561 PHE A N 1
ATOM 4206 C CA . PHE A 1 561 ? -20.070 30.363 22.879 1.00 89.69 561 PHE A CA 1
ATOM 4207 C C . PHE A 1 561 ? -19.971 29.486 24.125 1.00 89.69 561 PHE A C 1
ATOM 4209 O O . PHE A 1 561 ? -19.048 28.679 24.276 1.00 89.69 561 PHE A O 1
ATOM 4216 N N . ASP A 1 562 ? -20.925 29.678 25.031 1.00 91.50 562 ASP A N 1
ATOM 4217 C CA . ASP A 1 562 ? -21.027 28.912 26.261 1.00 91.50 562 ASP A CA 1
ATOM 4218 C C . ASP A 1 562 ? -21.648 27.540 25.979 1.00 91.50 562 ASP A C 1
ATOM 4220 O O . ASP A 1 562 ? -22.863 27.386 25.848 1.00 91.50 562 ASP A O 1
ATOM 4224 N N . ILE A 1 563 ? -20.788 26.529 25.906 1.00 91.31 563 ILE A N 1
ATOM 4225 C CA . ILE A 1 563 ? -21.181 25.133 25.715 1.00 91.31 563 ILE A CA 1
ATOM 4226 C C . ILE A 1 563 ? -21.153 24.354 27.034 1.00 91.31 563 ILE A C 1
ATOM 4228 O O . ILE A 1 563 ? -21.060 23.128 27.027 1.00 91.31 563 ILE A O 1
ATOM 4232 N N . SER A 1 564 ? -21.291 25.040 28.178 1.00 90.25 564 SER A N 1
ATOM 4233 C CA . SER A 1 564 ? -21.366 24.408 29.505 1.00 90.25 564 SER A CA 1
ATOM 4234 C C . SER A 1 564 ? -22.511 23.413 29.628 1.00 90.25 564 SER A C 1
ATOM 4236 O O . SER A 1 564 ? -22.496 22.616 30.552 1.00 90.25 564 SER A O 1
ATOM 4238 N N . HIS A 1 565 ? -23.508 23.468 28.749 1.00 89.25 565 HIS A N 1
ATOM 4239 C CA . HIS A 1 565 ? -24.645 22.555 28.724 1.00 89.25 565 HIS A CA 1
ATOM 4240 C C . HIS A 1 565 ? -24.305 21.195 28.086 1.00 89.25 565 HIS A C 1
ATOM 4242 O O . HIS A 1 565 ? -24.956 20.205 28.399 1.00 89.25 565 HIS A O 1
ATOM 4248 N N . MET A 1 566 ? -23.250 21.104 27.265 1.00 92.75 566 MET A N 1
ATOM 4249 C CA . MET A 1 566 ? -22.775 19.840 26.683 1.00 92.75 566 MET A CA 1
ATOM 4250 C C . MET A 1 566 ? -22.144 18.928 27.740 1.00 92.75 566 MET A C 1
ATOM 4252 O O . MET A 1 566 ? -21.578 19.415 28.722 1.00 92.75 566 MET A O 1
ATOM 4256 N N . GLY A 1 567 ? -22.208 17.614 27.529 1.00 93.62 567 GLY A N 1
ATOM 4257 C CA . GLY A 1 567 ? -21.570 16.622 28.392 1.00 93.62 567 GLY A CA 1
ATOM 4258 C C . GLY A 1 567 ? -20.070 16.526 28.161 1.00 93.62 567 GLY A C 1
ATOM 4259 O O . GLY A 1 567 ? -19.612 16.641 27.028 1.00 93.62 567 GLY A O 1
ATOM 4260 N N . VAL A 1 568 ? -19.303 16.292 29.229 1.00 95.56 568 VAL A N 1
ATOM 4261 C CA . VAL A 1 568 ? -17.854 16.062 29.148 1.00 95.56 568 VAL A CA 1
ATOM 4262 C C . VAL A 1 568 ? -17.504 14.843 29.989 1.00 95.56 568 VAL A C 1
ATOM 4264 O O . VAL A 1 568 ? -17.424 14.917 31.214 1.00 95.56 568 VAL A O 1
ATOM 4267 N N . LEU A 1 569 ? -17.300 13.714 29.321 1.00 97.00 569 LEU A N 1
ATOM 4268 C CA . LEU A 1 569 ? -16.929 12.456 29.954 1.00 97.00 569 LEU A CA 1
ATOM 4269 C C . LEU A 1 569 ? -15.448 12.177 29.719 1.00 97.00 569 LEU A C 1
ATOM 4271 O O . LEU A 1 569 ? -14.918 12.416 28.635 1.00 97.00 569 LEU A O 1
ATOM 4275 N N . GLU A 1 570 ? -14.777 11.635 30.721 1.00 97.50 570 GLU A N 1
ATOM 4276 C CA . GLU A 1 570 ? -13.445 11.071 30.583 1.00 97.50 570 GLU A CA 1
ATOM 4277 C C . GLU A 1 570 ? -13.536 9.552 30.543 1.00 97.50 570 GLU A C 1
ATOM 4279 O O . GLU A 1 570 ? -14.183 8.950 31.399 1.00 97.50 570 GLU A O 1
ATOM 4284 N N . ILE A 1 571 ? -12.871 8.943 29.564 1.00 97.75 571 ILE A N 1
ATOM 4285 C CA . ILE A 1 571 ? -12.786 7.495 29.410 1.00 97.75 571 ILE A CA 1
ATOM 4286 C C . ILE A 1 571 ? -11.315 7.113 29.493 1.00 97.75 571 ILE A C 1
ATOM 4288 O O . ILE A 1 571 ? -10.505 7.552 28.670 1.00 97.75 571 ILE A O 1
ATOM 4292 N N . THR A 1 572 ? -10.959 6.321 30.503 1.00 96.69 572 THR A N 1
ATOM 4293 C CA . THR A 1 572 ? -9.566 5.965 30.788 1.00 96.69 572 THR A CA 1
ATOM 4294 C C . THR A 1 572 ? -9.356 4.477 31.016 1.00 96.69 572 THR A C 1
ATOM 4296 O O . THR A 1 572 ? -10.285 3.720 31.304 1.00 96.69 572 THR A O 1
ATOM 4299 N N . GLY A 1 573 ? -8.100 4.063 30.880 1.00 91.25 573 GLY A N 1
ATOM 4300 C CA . GLY A 1 573 ? -7.628 2.723 31.194 1.00 91.25 573 GLY A CA 1
ATOM 4301 C C . GLY A 1 573 ? -7.000 2.020 29.989 1.00 91.25 573 GLY A C 1
ATOM 4302 O O . GLY A 1 573 ? -7.196 2.445 28.847 1.00 91.25 573 GLY A O 1
ATOM 4303 N N . PRO A 1 574 ? -6.277 0.908 30.218 1.00 83.94 574 PRO A N 1
ATOM 4304 C CA . PRO A 1 574 ? -5.498 0.229 29.177 1.00 83.94 574 PRO A CA 1
ATOM 4305 C C . PRO A 1 574 ? -6.315 -0.199 27.950 1.00 83.94 574 PRO A C 1
ATOM 4307 O O . PRO A 1 574 ? -5.780 -0.272 26.847 1.00 83.94 574 PRO A O 1
ATOM 4310 N N . SER A 1 575 ? -7.614 -0.443 28.137 1.00 88.75 575 SER A N 1
ATOM 4311 C CA . SER A 1 575 ? -8.535 -0.890 27.090 1.00 88.75 575 SER A CA 1
ATOM 4312 C C . SER A 1 575 ? -9.514 0.192 26.625 1.00 88.75 575 SER A C 1
ATOM 4314 O O . SER A 1 575 ? -10.428 -0.112 25.862 1.00 88.75 575 SER A O 1
ATOM 4316 N N . ALA A 1 576 ? -9.337 1.453 27.042 1.00 93.50 576 ALA A N 1
ATOM 4317 C CA . ALA A 1 576 ? -10.254 2.550 26.723 1.00 93.50 576 ALA A CA 1
ATOM 4318 C C . ALA A 1 576 ? -10.468 2.727 25.214 1.00 93.50 576 ALA A C 1
ATOM 4320 O O . ALA A 1 576 ? -11.601 2.880 24.767 1.00 93.50 576 ALA A O 1
ATOM 4321 N N . ALA A 1 577 ? -9.400 2.641 24.416 1.00 92.25 577 ALA A N 1
ATOM 4322 C CA . ALA A 1 577 ? -9.499 2.751 22.963 1.00 92.25 577 ALA A CA 1
ATOM 4323 C C . ALA A 1 577 ? -10.351 1.624 22.352 1.00 92.25 577 ALA A C 1
ATOM 4325 O O . ALA A 1 577 ? -11.219 1.897 21.529 1.00 92.25 577 ALA A O 1
ATOM 4326 N N . ARG A 1 578 ? -10.150 0.373 22.796 1.00 91.62 578 ARG A N 1
ATOM 4327 C CA . ARG A 1 578 ? -10.935 -0.783 22.337 1.00 91.62 578 ARG A CA 1
ATOM 4328 C C . ARG A 1 578 ? -12.391 -0.689 22.791 1.00 91.62 578 ARG A C 1
ATOM 4330 O O . ARG A 1 578 ? -13.280 -0.955 21.994 1.00 91.62 578 ARG A O 1
ATOM 4337 N N . PHE A 1 579 ? -12.631 -0.276 24.034 1.00 94.44 579 PHE A N 1
ATOM 4338 C CA . PHE A 1 579 ? -13.982 -0.031 24.533 1.00 94.44 579 PHE A CA 1
ATOM 4339 C C . PHE A 1 579 ? -14.703 0.992 23.649 1.00 94.44 579 PHE A C 1
ATOM 4341 O O . PHE A 1 579 ? -15.803 0.731 23.180 1.00 94.44 579 PHE A O 1
ATOM 4348 N N . LEU A 1 580 ? -14.056 2.118 23.343 1.00 95.19 580 LEU A N 1
ATOM 4349 C CA . LEU A 1 580 ? -14.630 3.147 22.480 1.00 95.19 580 LEU A CA 1
ATOM 4350 C C . LEU A 1 580 ? -14.821 2.671 21.029 1.00 95.19 580 LEU A C 1
ATOM 4352 O O . LEU A 1 580 ? -15.822 3.037 20.425 1.00 95.19 580 LEU A O 1
ATOM 4356 N N . ASP A 1 581 ? -13.937 1.828 20.484 1.00 92.12 581 ASP A N 1
ATOM 4357 C CA . ASP A 1 581 ? -14.111 1.205 19.156 1.00 92.12 581 ASP A CA 1
ATOM 4358 C C . ASP A 1 581 ? -15.352 0.300 19.067 1.00 92.12 581 ASP A C 1
ATOM 4360 O O . ASP A 1 581 ? -15.889 0.105 17.980 1.00 92.12 581 ASP A O 1
ATOM 4364 N N . LEU A 1 582 ? -15.817 -0.254 20.191 1.00 91.19 582 LEU A N 1
ATOM 4365 C CA . LEU A 1 582 ? -17.038 -1.067 20.240 1.00 91.19 582 LEU A CA 1
ATOM 4366 C C . LEU A 1 582 ? -18.321 -0.232 20.320 1.00 91.19 582 LEU A C 1
ATOM 4368 O O . LEU A 1 582 ? -19.403 -0.774 20.112 1.00 91.19 582 LEU A O 1
ATOM 4372 N N . VAL A 1 583 ? -18.215 1.061 20.636 1.00 90.81 583 VAL A N 1
ATOM 4373 C CA . VAL A 1 583 ? -19.374 1.931 20.901 1.00 90.81 583 VAL A CA 1
ATOM 4374 C C . VAL A 1 583 ? -19.505 3.063 19.885 1.00 90.81 583 VAL A C 1
ATOM 4376 O O . VAL A 1 583 ? -20.610 3.540 19.617 1.00 90.81 583 VAL A O 1
ATOM 4379 N N . LEU A 1 584 ? -18.385 3.513 19.321 1.00 94.25 584 LEU A N 1
ATOM 4380 C CA . LEU A 1 584 ? -18.324 4.641 18.403 1.00 94.25 584 LEU A CA 1
ATOM 4381 C C . LEU A 1 584 ? -18.221 4.190 16.948 1.00 94.25 584 LEU A C 1
ATOM 4383 O O . LEU A 1 584 ? -17.590 3.195 16.608 1.00 94.25 584 LEU A O 1
ATOM 4387 N N . SER A 1 585 ? -18.790 4.996 16.055 1.00 91.75 585 SER A N 1
ATOM 4388 C CA . SER A 1 585 ? -18.872 4.678 14.627 1.00 91.75 585 SER A CA 1
ATOM 4389 C C . SER A 1 585 ? -17.553 4.767 13.849 1.00 91.75 585 SER A C 1
ATOM 4391 O O . SER A 1 585 ? -17.518 4.382 12.679 1.00 91.75 585 SER A O 1
ATOM 4393 N N . ASN A 1 586 ? -16.483 5.342 14.410 1.00 90.62 586 ASN A N 1
ATOM 4394 C CA . ASN A 1 586 ? -15.193 5.412 13.725 1.00 90.62 586 ASN A CA 1
ATOM 4395 C C . ASN A 1 586 ? -14.041 4.870 14.567 1.00 90.62 586 ASN A C 1
ATOM 4397 O O . ASN A 1 586 ? -14.069 4.887 15.786 1.00 90.62 586 ASN A O 1
ATOM 4401 N N . TYR A 1 587 ? -12.975 4.505 13.854 1.00 89.19 587 TYR A N 1
ATOM 4402 C CA . TYR A 1 587 ? -11.813 3.814 14.395 1.00 89.19 587 TYR A CA 1
ATOM 4403 C C . TYR A 1 587 ? -10.938 4.674 15.326 1.00 89.19 587 TYR A C 1
ATOM 4405 O O . TYR A 1 587 ? -10.120 5.480 14.863 1.00 89.19 587 TYR A O 1
ATOM 4413 N N . VAL A 1 588 ? -11.095 4.454 16.629 1.00 92.38 588 VAL A N 1
ATOM 4414 C CA . VAL A 1 588 ? -10.454 5.134 17.759 1.00 92.38 588 VAL A CA 1
ATOM 4415 C C . VAL A 1 588 ? -8.996 4.724 17.924 1.00 92.38 588 VAL A C 1
ATOM 4417 O O . VAL A 1 588 ? -8.161 5.588 18.185 1.00 92.38 588 VAL A O 1
ATOM 4420 N N . LEU A 1 589 ? -8.632 3.459 17.687 1.00 88.06 589 LEU A N 1
ATOM 4421 C CA . LEU A 1 589 ? -7.231 3.004 17.770 1.00 88.06 589 LEU A CA 1
ATOM 4422 C C . LEU A 1 589 ? -6.275 3.712 16.788 1.00 88.06 589 LEU A C 1
ATOM 4424 O O . LEU A 1 589 ? -5.056 3.654 16.950 1.00 88.06 589 LEU A O 1
ATOM 4428 N N . ALA A 1 590 ? -6.789 4.388 15.754 1.00 86.88 590 ALA A N 1
ATOM 4429 C CA . ALA A 1 590 ? -5.979 5.227 14.866 1.00 86.88 590 ALA A CA 1
ATOM 4430 C C . ALA A 1 590 ? -5.826 6.684 15.347 1.00 86.88 590 ALA A C 1
ATOM 4432 O O . ALA A 1 590 ? -5.059 7.450 14.745 1.00 86.88 590 ALA A O 1
ATOM 4433 N N . LEU A 1 591 ? -6.551 7.089 16.393 1.00 90.56 591 LEU A N 1
ATOM 4434 C CA . LEU A 1 591 ? -6.560 8.450 16.909 1.00 90.56 591 LEU A CA 1
ATOM 4435 C C . LEU A 1 591 ? -5.346 8.694 17.814 1.00 90.56 591 LEU A C 1
ATOM 4437 O O . LEU A 1 591 ? -5.231 8.160 18.911 1.00 90.56 591 LEU A O 1
ATOM 4441 N N . LYS A 1 592 ? -4.420 9.535 17.346 1.00 90.25 592 LYS A N 1
ATOM 4442 C CA . LYS A 1 592 ? -3.182 9.854 18.073 1.00 90.25 592 LYS A CA 1
ATOM 4443 C C . LYS A 1 592 ? -3.414 10.901 19.175 1.00 90.25 592 LYS A C 1
ATOM 4445 O O . LYS A 1 592 ? -4.261 11.774 18.974 1.00 90.25 592 LYS A O 1
ATOM 4450 N N . PRO A 1 593 ? -2.612 10.904 20.258 1.00 90.88 593 PRO A N 1
ATOM 4451 C CA . PRO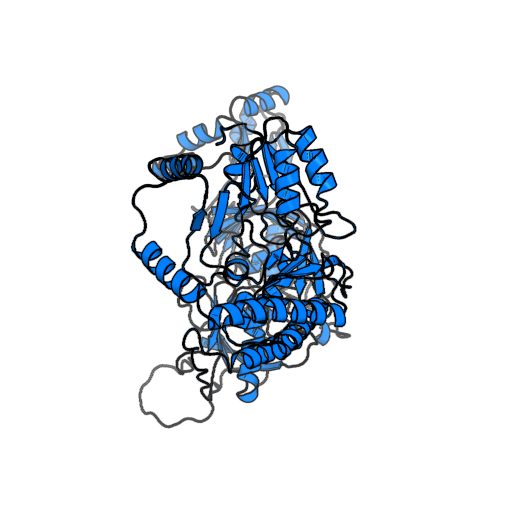 A 1 593 ? -2.667 11.949 21.277 1.00 90.88 593 PRO A CA 1
ATOM 4452 C C . PRO A 1 593 ? -2.592 13.363 20.687 1.00 90.88 593 PRO A C 1
ATOM 4454 O O . PRO A 1 593 ? -1.831 13.625 19.750 1.00 90.88 593 PRO A O 1
ATOM 4457 N N . GLY A 1 594 ? -3.412 14.268 21.221 1.00 89.38 594 GLY A N 1
ATOM 4458 C CA . GLY A 1 594 ? -3.577 15.640 20.735 1.00 89.38 594 GLY A CA 1
ATOM 4459 C C . GLY A 1 594 ? -4.450 15.773 19.482 1.00 89.38 594 GLY A C 1
ATOM 4460 O O . GLY A 1 594 ? -4.517 16.853 18.896 1.00 89.38 594 GLY A O 1
ATOM 4461 N N . ARG A 1 595 ? -5.104 14.695 19.032 1.00 91.38 595 ARG A N 1
ATOM 4462 C CA . ARG A 1 595 ? -6.074 14.721 17.926 1.00 91.38 595 ARG A CA 1
ATOM 4463 C C . ARG A 1 595 ? -7.486 14.475 18.439 1.00 91.38 595 ARG A C 1
ATOM 4465 O O . ARG A 1 595 ? -7.686 13.876 19.493 1.00 91.38 595 ARG A O 1
ATOM 4472 N N . SER A 1 596 ? -8.456 14.907 17.645 1.00 93.62 596 SER A N 1
ATOM 4473 C CA . SER A 1 596 ? -9.870 14.651 17.874 1.00 93.62 596 SER A CA 1
ATOM 4474 C C . SER A 1 596 ? -10.541 14.034 16.653 1.00 93.62 596 SER A C 1
ATOM 4476 O O . SER A 1 596 ? -10.004 14.055 15.538 1.00 93.62 596 SER A O 1
ATOM 4478 N N . GLN A 1 597 ? -11.712 13.453 16.881 1.00 94.00 597 GLN A N 1
ATOM 4479 C CA . GLN A 1 597 ? -12.522 12.803 15.869 1.00 94.00 597 GLN A CA 1
ATOM 4480 C C . GLN A 1 597 ? -14.004 12.925 16.210 1.00 94.00 597 GLN A C 1
ATOM 4482 O O . GLN A 1 597 ? -14.402 12.732 17.355 1.00 94.00 597 GLN A O 1
ATOM 4487 N N . TYR A 1 598 ? -14.808 13.227 15.196 1.00 94.38 598 TYR A N 1
ATOM 4488 C CA . TYR A 1 598 ? -16.263 13.207 15.283 1.00 94.38 598 TYR A CA 1
ATOM 4489 C C . TYR A 1 598 ? -16.784 11.780 15.099 1.00 94.38 598 TYR A C 1
ATOM 4491 O O . TYR A 1 598 ? -16.266 11.052 14.247 1.00 94.38 598 TYR A O 1
ATOM 4499 N N . ASN A 1 599 ? -17.774 11.379 15.891 1.00 95.75 599 ASN A N 1
ATOM 4500 C CA . ASN A 1 599 ? -18.318 10.026 15.942 1.00 95.75 599 ASN A CA 1
ATOM 4501 C C . ASN A 1 599 ? -19.827 10.042 16.171 1.00 95.75 599 ASN A C 1
ATOM 4503 O O . ASN A 1 599 ? -20.366 11.013 16.687 1.00 95.75 599 ASN A O 1
ATOM 4507 N N . TYR A 1 600 ? -20.475 8.926 15.859 1.00 96.38 600 TYR A N 1
ATOM 4508 C CA . TYR A 1 600 ? -21.807 8.613 16.358 1.00 96.38 600 TYR A CA 1
ATOM 4509 C C . TYR A 1 600 ? -21.709 7.561 17.457 1.00 96.38 600 TYR A C 1
ATOM 4511 O O . TYR A 1 600 ? -20.903 6.632 17.349 1.00 96.38 600 TYR A O 1
ATOM 4519 N N . VAL A 1 601 ? -22.540 7.708 18.485 1.00 95.81 601 VAL A N 1
ATOM 4520 C CA . VAL A 1 601 ? -22.875 6.642 19.432 1.00 95.81 601 VAL A CA 1
ATOM 4521 C C . VAL A 1 601 ? -24.080 5.908 18.860 1.00 95.81 601 VAL A C 1
ATOM 4523 O O . VAL A 1 601 ? -25.093 6.540 18.557 1.00 95.81 601 VAL A O 1
ATOM 4526 N N . LEU A 1 602 ? -23.967 4.594 18.685 1.00 90.94 602 LEU A N 1
ATOM 4527 C CA . LEU A 1 602 ? -25.025 3.783 18.085 1.00 90.94 602 LEU A CA 1
ATOM 4528 C C . LEU A 1 602 ? -25.792 2.996 19.151 1.00 90.94 602 LEU A C 1
ATOM 4530 O O . LEU A 1 602 ? -25.210 2.511 20.124 1.00 90.94 602 LEU A O 1
ATOM 4534 N N . ALA A 1 603 ? -27.100 2.872 18.945 1.00 89.50 603 ALA A N 1
ATOM 4535 C CA . ALA A 1 603 ? -27.962 1.959 19.679 1.00 89.50 603 ALA A CA 1
ATOM 4536 C C . ALA A 1 603 ? -27.827 0.521 19.129 1.00 89.50 603 ALA A C 1
ATOM 4538 O O . ALA A 1 603 ? -27.295 0.332 18.031 1.00 89.50 603 ALA A O 1
ATOM 4539 N N . PRO A 1 604 ? -28.340 -0.501 19.843 1.00 89.62 604 PRO A N 1
ATOM 4540 C CA . PRO A 1 604 ? -28.265 -1.903 19.408 1.00 89.62 604 PRO A CA 1
ATOM 4541 C C . PRO A 1 604 ? -28.908 -2.221 18.048 1.00 89.62 604 PRO A C 1
ATOM 4543 O O . PRO A 1 604 ? -28.591 -3.248 17.457 1.00 89.62 604 PRO A O 1
ATOM 4546 N N . ASP A 1 605 ? -29.823 -1.378 17.560 1.00 88.88 605 ASP A N 1
ATOM 4547 C CA . ASP A 1 605 ? -30.446 -1.478 16.228 1.00 88.88 605 ASP A CA 1
ATOM 4548 C C . ASP A 1 605 ? -29.683 -0.711 15.132 1.00 88.88 605 ASP A C 1
ATOM 4550 O O . ASP A 1 605 ? -30.120 -0.655 13.983 1.00 88.88 605 ASP A O 1
ATOM 4554 N N . GLY A 1 606 ? -28.554 -0.087 15.476 1.00 87.94 606 GLY A N 1
ATOM 4555 C CA . GLY A 1 606 ? -27.762 0.748 14.575 1.00 87.94 606 GLY A CA 1
ATOM 4556 C C . GLY A 1 606 ? -28.280 2.180 14.410 1.00 87.94 606 GLY A C 1
ATOM 4557 O O . GLY A 1 606 ? -27.679 2.946 13.652 1.00 87.94 606 GLY A O 1
ATOM 4558 N N . SER A 1 607 ? -29.351 2.577 15.108 1.00 91.62 607 SER A N 1
ATOM 4559 C CA . SER A 1 607 ? -29.803 3.971 15.124 1.00 91.62 607 SER A CA 1
ATOM 4560 C C . SER A 1 607 ? -28.815 4.870 15.877 1.00 91.62 607 SER A C 1
ATOM 4562 O O . SER A 1 607 ? -28.100 4.436 16.783 1.00 91.62 607 SER A O 1
ATOM 4564 N N . VAL A 1 608 ? -28.737 6.143 15.482 1.00 94.62 608 VAL A N 1
ATOM 4565 C CA . VAL A 1 608 ? -27.844 7.115 16.128 1.00 94.62 608 VAL A CA 1
ATOM 4566 C C . VAL A 1 608 ? -28.477 7.586 17.435 1.00 94.62 608 VAL A C 1
ATOM 4568 O O . VAL A 1 608 ? -29.540 8.202 17.419 1.00 94.62 608 VAL A O 1
ATOM 4571 N N . MET A 1 609 ? -27.811 7.319 18.560 1.00 93.56 609 MET A N 1
ATOM 4572 C CA . MET A 1 609 ? -28.203 7.844 19.871 1.00 93.56 609 MET A CA 1
ATOM 4573 C C . MET A 1 609 ? -27.756 9.289 20.047 1.00 93.56 609 MET A C 1
ATOM 4575 O O . MET A 1 609 ? -28.514 10.095 20.577 1.00 93.56 609 MET A O 1
ATOM 4579 N N . ASP A 1 610 ? -26.521 9.586 19.639 1.00 95.69 610 ASP A N 1
ATOM 4580 C CA . ASP A 1 610 ? -25.947 10.925 19.705 1.00 95.69 610 ASP A CA 1
ATOM 4581 C C . ASP A 1 610 ? -24.773 11.079 18.736 1.00 95.69 610 ASP A C 1
ATOM 4583 O O . ASP A 1 610 ? -24.126 10.097 18.349 1.00 95.69 610 ASP A O 1
ATOM 4587 N N . ASP A 1 611 ? -24.467 12.321 18.386 1.00 94.94 611 ASP A N 1
ATOM 4588 C CA . ASP A 1 611 ? -23.229 12.703 17.731 1.00 94.94 611 ASP A CA 1
ATOM 4589 C C . ASP A 1 611 ? -22.251 13.333 18.731 1.00 94.94 611 ASP A C 1
ATOM 4591 O O . ASP A 1 611 ? -22.599 14.187 19.540 1.00 94.94 611 ASP A O 1
ATOM 4595 N N . VAL A 1 612 ? -20.997 12.885 18.703 1.00 96.50 612 VAL A N 1
ATOM 4596 C CA . VAL A 1 612 ? -20.025 13.166 19.765 1.00 96.50 612 VAL A CA 1
ATOM 4597 C C . VAL A 1 612 ? -18.655 13.522 19.204 1.00 96.50 612 VAL A C 1
ATOM 4599 O O . VAL A 1 612 ? -18.227 13.034 18.153 1.00 96.50 612 VAL A O 1
ATOM 4602 N N . PHE A 1 613 ? -17.912 14.341 19.946 1.00 95.81 613 PHE A N 1
ATOM 4603 C CA . PHE A 1 613 ? -16.501 14.609 19.674 1.00 95.81 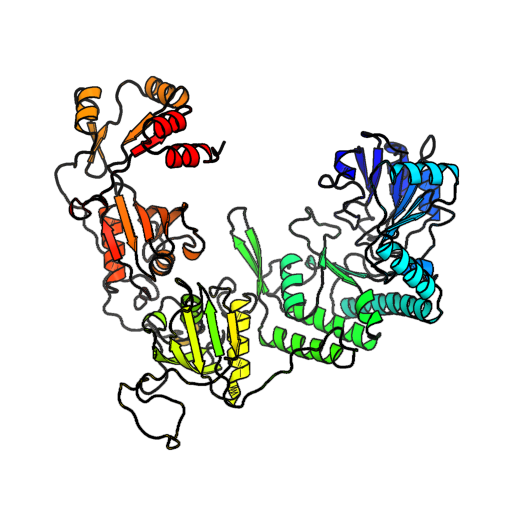613 PHE A CA 1
ATOM 4604 C C . PHE A 1 613 ? -15.615 13.867 20.669 1.00 95.81 613 PHE A C 1
ATOM 4606 O O . PHE A 1 613 ? -15.673 14.100 21.872 1.00 95.81 613 PHE A O 1
ATOM 4613 N N . LEU A 1 614 ? -14.741 13.007 20.154 1.00 97.38 614 LEU A N 1
ATOM 4614 C CA . LEU A 1 614 ? -13.732 12.306 20.936 1.00 97.38 614 LEU A CA 1
ATOM 4615 C C . LEU A 1 614 ? -12.384 13.014 20.804 1.00 97.38 614 LEU A C 1
ATOM 4617 O O . LEU A 1 614 ? -11.914 13.251 19.692 1.00 97.38 614 LEU A O 1
ATOM 4621 N N . TYR A 1 615 ? -11.728 13.285 21.924 1.00 96.44 615 TYR A N 1
ATOM 4622 C CA . TYR A 1 615 ? -10.377 13.831 22.004 1.00 96.44 615 TYR A CA 1
ATOM 4623 C C . TYR A 1 615 ? -9.449 12.786 22.624 1.00 96.44 615 TYR A C 1
ATOM 4625 O O . TYR A 1 615 ? -9.703 12.302 23.725 1.00 96.44 615 TYR A O 1
ATOM 4633 N N . CYS A 1 616 ? -8.356 12.453 21.940 1.00 96.06 616 CYS A N 1
ATOM 4634 C CA . CYS A 1 616 ? -7.307 11.591 22.480 1.00 96.06 616 CYS A CA 1
ATOM 4635 C C . CYS A 1 616 ? -6.317 12.458 23.264 1.00 96.06 616 CYS A C 1
ATOM 4637 O O . CYS A 1 616 ? -5.559 13.233 22.675 1.00 96.06 616 CYS A O 1
ATOM 4639 N N . LEU A 1 617 ? -6.352 12.372 24.595 1.00 94.25 617 LEU A N 1
ATOM 4640 C CA . LEU A 1 617 ? -5.474 13.141 25.482 1.00 94.25 617 LEU A CA 1
ATOM 4641 C C . LEU A 1 617 ? -4.145 12.409 25.709 1.00 94.25 617 LEU A C 1
ATOM 4643 O O . LEU A 1 617 ? -3.086 13.033 25.726 1.00 94.25 617 LEU A O 1
ATOM 4647 N N . ALA A 1 618 ? -4.205 11.083 25.832 1.00 92.00 618 ALA A N 1
ATOM 4648 C CA . ALA A 1 618 ? -3.073 10.161 25.865 1.00 92.00 618 ALA A CA 1
ATOM 4649 C C . ALA A 1 618 ? -3.502 8.803 25.274 1.00 92.00 618 ALA A C 1
ATOM 4651 O O . ALA A 1 618 ? -4.661 8.634 24.906 1.00 92.00 618 ALA A O 1
ATOM 4652 N N . ALA A 1 619 ? -2.585 7.836 25.178 1.00 85.56 619 ALA A N 1
ATOM 4653 C CA . ALA A 1 619 ? -2.860 6.529 24.563 1.00 85.56 619 ALA A CA 1
ATOM 4654 C C . ALA A 1 619 ? -4.035 5.767 25.215 1.00 85.56 619 ALA A C 1
ATOM 4656 O O . ALA A 1 619 ? -4.746 5.026 24.543 1.00 85.56 619 ALA A O 1
ATOM 4657 N N . ASP A 1 620 ? -4.246 5.981 26.509 1.00 90.44 620 ASP A N 1
ATOM 4658 C CA . ASP A 1 620 ? -5.229 5.327 27.372 1.00 90.44 620 ASP A CA 1
ATOM 4659 C C . ASP A 1 620 ? -6.168 6.334 28.062 1.00 90.44 620 ASP A C 1
ATOM 4661 O O . ASP A 1 620 ? -6.847 5.989 29.030 1.00 90.44 620 ASP A O 1
ATOM 4665 N N . ARG A 1 621 ? -6.201 7.590 27.588 1.00 95.56 621 ARG A N 1
ATOM 4666 C CA . ARG A 1 621 ? -6.987 8.680 28.183 1.00 95.56 621 ARG A CA 1
ATOM 4667 C C . ARG A 1 621 ? -7.692 9.487 27.105 1.00 95.56 621 ARG A C 1
ATOM 4669 O O . ARG A 1 621 ? -7.050 10.175 26.306 1.00 95.56 621 ARG A O 1
ATOM 4676 N N . PHE A 1 622 ? -9.017 9.468 27.143 1.00 97.69 622 PHE A N 1
ATOM 4677 C CA . PHE A 1 622 ? -9.873 10.132 26.173 1.00 97.69 622 PHE A CA 1
ATOM 4678 C C . PHE A 1 622 ? -10.872 11.057 26.860 1.00 97.69 622 PHE A C 1
ATOM 4680 O O . PHE A 1 622 ? -11.319 10.788 27.972 1.00 97.69 622 PHE A O 1
ATOM 4687 N N . MET A 1 623 ? -11.244 12.131 26.171 1.00 97.44 623 MET A N 1
ATOM 4688 C CA . MET A 1 623 ? -12.334 13.016 26.570 1.00 97.44 623 MET A CA 1
ATOM 4689 C C . MET A 1 623 ? -13.413 12.983 25.492 1.00 97.44 623 MET A C 1
ATOM 4691 O O . MET A 1 623 ? -13.134 13.267 24.328 1.00 97.44 623 MET A O 1
ATOM 4695 N N . LEU A 1 624 ? -14.627 12.617 25.879 1.00 97.06 624 LEU A N 1
ATOM 4696 C CA . LEU A 1 624 ? -15.797 12.532 25.021 1.00 97.06 624 LEU A CA 1
ATOM 4697 C C . LEU A 1 624 ? -16.729 13.701 25.332 1.00 97.06 624 LEU A C 1
ATOM 4699 O O . LEU A 1 624 ? -17.221 13.834 26.452 1.00 97.06 624 LEU A O 1
ATOM 4703 N N . VAL A 1 625 ? -16.959 14.542 24.332 1.00 95.94 625 VAL A N 1
ATOM 4704 C CA . VAL A 1 625 ? -17.916 15.642 24.397 1.00 95.94 625 VAL A CA 1
ATOM 4705 C C . VAL A 1 625 ? -19.224 15.183 23.767 1.00 95.94 625 VAL A C 1
ATOM 4707 O O 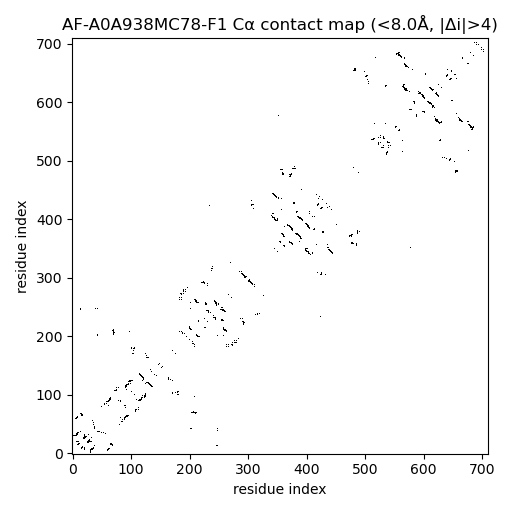. VAL A 1 625 ? -19.234 14.760 22.610 1.00 95.94 625 VAL A O 1
ATOM 4710 N N . VAL A 1 626 ? -20.294 15.257 24.552 1.00 95.31 626 VAL A N 1
ATOM 4711 C CA . VAL A 1 626 ? -21.627 14.715 24.254 1.00 95.31 626 VAL A CA 1
ATOM 4712 C C . VAL A 1 626 ? -22.611 15.865 24.071 1.00 95.31 626 VAL A C 1
ATOM 4714 O O . VAL A 1 626 ? -22.490 16.892 24.751 1.00 95.31 626 VAL A O 1
ATOM 4717 N N . ASN A 1 627 ? -23.587 15.718 23.177 1.00 92.00 627 ASN A N 1
ATOM 4718 C CA . ASN A 1 627 ? -24.629 16.722 23.006 1.00 92.00 627 ASN A CA 1
ATOM 4719 C C . ASN A 1 627 ? -25.393 16.936 24.324 1.00 92.00 627 ASN A C 1
ATOM 4721 O O . ASN A 1 627 ? -25.600 16.010 25.109 1.00 92.00 627 ASN A O 1
ATOM 4725 N N . ALA A 1 628 ? -25.822 18.171 24.576 1.00 85.81 628 ALA A N 1
ATOM 4726 C CA . ALA A 1 628 ? -26.468 18.547 25.827 1.00 85.81 628 ALA A CA 1
ATOM 4727 C C . ALA A 1 628 ? -27.733 17.734 26.123 1.00 85.81 628 ALA A C 1
ATOM 4729 O O . ALA A 1 628 ? -27.922 17.285 27.249 1.00 85.81 628 ALA A O 1
ATOM 4730 N N . SER A 1 629 ? -28.561 17.495 25.102 1.00 86.31 629 SER A N 1
ATOM 4731 C CA . SER A 1 629 ? -29.806 16.723 25.244 1.00 86.31 629 SER A CA 1
ATOM 4732 C C . SER A 1 629 ? -29.574 15.257 25.616 1.00 86.31 629 SER A C 1
ATOM 4734 O O . SER A 1 629 ? -30.438 14.633 26.222 1.00 86.31 629 SER A O 1
ATOM 4736 N N . ASN A 1 630 ? -28.389 14.722 25.315 1.00 90.94 630 ASN A N 1
ATOM 4737 C CA . ASN A 1 630 ? -28.083 13.301 25.433 1.00 90.94 630 ASN A CA 1
ATOM 4738 C C . ASN A 1 630 ? -27.005 12.986 26.481 1.00 90.94 630 ASN A C 1
ATOM 4740 O O . ASN A 1 630 ? -26.681 11.812 26.652 1.00 90.94 630 ASN A O 1
ATOM 4744 N N . GLN A 1 631 ? -26.470 13.980 27.207 1.00 89.94 631 GLN A N 1
ATOM 4745 C CA . GLN A 1 631 ? -25.382 13.801 28.185 1.00 89.94 631 GLN A CA 1
ATOM 4746 C C . GLN A 1 631 ? -25.644 12.622 29.136 1.00 89.94 631 GLN A C 1
ATOM 4748 O O . GLN A 1 631 ? -24.853 11.678 29.193 1.00 89.94 631 GLN A O 1
ATOM 4753 N N . GLU A 1 632 ? -26.751 12.678 29.879 1.00 90.75 632 GLU A N 1
ATOM 4754 C CA . GLU A 1 632 ? -27.079 11.671 30.894 1.00 90.75 632 GLU A CA 1
ATOM 4755 C C . GLU A 1 632 ? -27.401 10.314 30.257 1.00 90.75 632 GLU A C 1
ATOM 4757 O O . GLU A 1 632 ? -26.989 9.272 30.764 1.00 90.75 632 GLU A O 1
ATOM 4762 N N . LYS A 1 633 ? -28.059 10.324 29.092 1.00 93.69 633 LYS A N 1
ATOM 4763 C CA . LYS A 1 633 ? -28.408 9.116 28.338 1.00 93.69 633 LYS A CA 1
ATOM 4764 C C . LYS A 1 633 ? -27.170 8.370 27.848 1.00 93.69 633 LYS A C 1
ATOM 4766 O O . LYS A 1 633 ? -27.077 7.158 28.020 1.00 93.69 633 LYS A O 1
ATOM 4771 N N . VAL A 1 634 ? -26.213 9.079 27.247 1.00 95.06 634 VAL A N 1
ATOM 4772 C CA . VAL A 1 634 ? -24.962 8.496 26.738 1.00 95.06 634 VAL A CA 1
ATOM 4773 C C . VAL A 1 634 ? -24.088 8.021 27.890 1.00 95.06 634 VAL A C 1
ATOM 4775 O O . VAL A 1 634 ? -23.542 6.925 27.815 1.00 95.06 634 VAL A O 1
ATOM 4778 N N . LYS A 1 635 ? -23.988 8.784 28.983 1.00 94.81 635 LYS A N 1
ATOM 4779 C CA . LYS A 1 635 ? -23.275 8.341 30.188 1.00 94.81 635 LYS A CA 1
ATOM 4780 C C . LYS A 1 635 ? -23.868 7.042 30.742 1.00 94.81 635 LYS A C 1
ATOM 4782 O O . LYS A 1 635 ? -23.134 6.068 30.895 1.00 94.81 635 LYS A O 1
ATOM 4787 N N . ALA A 1 636 ? -25.187 7.001 30.946 1.00 95.19 636 ALA A N 1
ATOM 4788 C CA . ALA A 1 636 ? -25.893 5.810 31.412 1.00 95.19 636 ALA A CA 1
ATOM 4789 C C . ALA A 1 636 ? -25.717 4.623 30.453 1.00 95.19 636 ALA A C 1
ATOM 4791 O O . ALA A 1 636 ? -25.552 3.489 30.898 1.00 95.19 636 ALA A O 1
ATOM 4792 N N . TRP A 1 637 ? -25.699 4.872 29.140 1.00 95.25 637 TRP A N 1
ATOM 4793 C CA . TRP A 1 637 ? -25.427 3.845 28.135 1.00 95.25 637 TRP A CA 1
ATOM 4794 C C . TRP A 1 637 ? -24.015 3.266 28.266 1.00 95.25 637 TRP A C 1
ATOM 4796 O O . TRP A 1 637 ? -23.858 2.050 28.355 1.00 95.25 637 TRP A O 1
ATOM 4806 N N . LEU A 1 638 ? -22.986 4.113 28.358 1.00 95.38 638 LEU A N 1
ATOM 4807 C CA . LEU A 1 638 ? -21.598 3.669 28.521 1.00 95.38 638 LEU A CA 1
ATOM 4808 C C . LEU A 1 638 ? -21.386 2.899 29.838 1.00 95.38 638 LEU A C 1
ATOM 4810 O O . LEU A 1 638 ? -20.695 1.879 29.861 1.00 95.38 638 LEU A O 1
ATOM 4814 N N . GLU A 1 639 ? -22.008 3.343 30.931 1.00 95.38 639 GLU A N 1
ATOM 4815 C CA . GLU A 1 639 ? -21.984 2.642 32.221 1.00 95.38 639 GLU A CA 1
ATOM 4816 C C . GLU A 1 639 ? -22.723 1.292 32.156 1.00 95.38 639 GLU A C 1
ATOM 4818 O O . GLU A 1 639 ? -22.241 0.283 32.683 1.00 95.38 639 GLU A O 1
ATOM 4823 N N . ALA A 1 640 ? -23.856 1.233 31.449 1.00 94.62 640 ALA A N 1
ATOM 4824 C CA . ALA A 1 640 ? -24.597 -0.003 31.228 1.00 94.62 640 ALA A CA 1
ATOM 4825 C C . ALA A 1 640 ? -23.784 -1.020 30.410 1.00 94.62 640 ALA A C 1
ATOM 4827 O O . ALA A 1 640 ? -23.748 -2.200 30.776 1.00 94.62 640 ALA A O 1
ATOM 4828 N N . LEU A 1 641 ? -23.074 -0.565 29.372 1.00 93.62 641 LEU A N 1
ATOM 4829 C CA . LEU A 1 641 ? -22.154 -1.385 28.581 1.00 93.62 641 LEU A CA 1
ATOM 4830 C C . LEU A 1 641 ? -21.028 -1.971 29.438 1.00 93.62 641 LEU A C 1
ATOM 4832 O O . LEU A 1 641 ? -20.788 -3.176 29.384 1.00 93.62 641 LEU A O 1
ATOM 4836 N N . ASN A 1 642 ? -20.404 -1.156 30.294 1.00 93.44 642 ASN A N 1
ATOM 4837 C CA . ASN A 1 642 ? -19.403 -1.618 31.263 1.00 93.44 642 ASN A CA 1
ATOM 4838 C C . ASN A 1 642 ? -19.933 -2.726 32.186 1.00 93.44 642 ASN A C 1
ATOM 4840 O O . ASN A 1 642 ? -19.180 -3.617 32.574 1.00 93.44 642 ASN A O 1
ATOM 4844 N N . SER A 1 643 ? -21.225 -2.690 32.531 1.00 93.25 643 SER A N 1
ATOM 4845 C CA . SER A 1 643 ? -21.845 -3.723 33.367 1.00 93.25 643 SER A CA 1
ATOM 4846 C C . SER A 1 643 ? -22.120 -5.039 32.632 1.00 93.25 643 SER A C 1
ATOM 4848 O O . SER A 1 643 ? -22.402 -6.036 33.289 1.00 93.25 643 SER A O 1
ATOM 4850 N N . ARG A 1 644 ? -22.074 -5.047 31.288 1.00 93.00 644 ARG A N 1
ATOM 4851 C CA . ARG A 1 644 ? -22.379 -6.194 30.406 1.00 93.00 644 ARG A CA 1
ATOM 4852 C C . ARG A 1 644 ? -23.798 -6.774 30.549 1.00 93.00 644 ARG A C 1
ATOM 4854 O O . ARG A 1 644 ? -24.083 -7.846 30.020 1.00 93.00 644 ARG A O 1
ATOM 4861 N N . ARG A 1 645 ? -24.709 -6.058 31.221 1.00 89.31 645 ARG A N 1
ATOM 4862 C CA . ARG A 1 645 ? -26.089 -6.507 31.501 1.00 89.31 645 ARG A CA 1
ATOM 4863 C C . ARG A 1 645 ? -27.123 -6.098 30.453 1.00 89.31 645 ARG A C 1
ATOM 4865 O O . ARG A 1 645 ? -28.259 -6.559 30.522 1.00 89.31 645 ARG A O 1
ATOM 4872 N N . VAL A 1 646 ? -26.748 -5.251 29.496 1.00 93.62 646 VAL A N 1
ATOM 4873 C CA . VAL A 1 646 ? -27.658 -4.751 28.458 1.00 93.62 646 VAL A CA 1
ATOM 4874 C C . VAL A 1 646 ? -27.432 -5.430 27.114 1.00 93.62 646 VAL A C 1
ATOM 4876 O O . VAL A 1 646 ? -26.315 -5.828 26.788 1.00 93.62 646 VAL A O 1
ATOM 4879 N N . VAL A 1 647 ? -28.505 -5.558 26.334 1.00 93.00 647 VAL A N 1
ATOM 4880 C CA . VAL A 1 647 ? -28.450 -6.034 24.945 1.00 93.00 647 VAL A CA 1
ATOM 4881 C C . VAL A 1 647 ? -27.739 -4.993 24.078 1.00 93.00 647 VAL A C 1
ATOM 4883 O O . VAL A 1 647 ? -28.136 -3.829 24.075 1.00 93.00 647 VAL A O 1
ATOM 4886 N N . ILE A 1 648 ? -26.704 -5.416 23.343 1.00 91.88 648 ILE A N 1
ATOM 4887 C CA . ILE A 1 648 ? -25.899 -4.547 22.458 1.00 91.88 648 ILE A CA 1
ATOM 4888 C C . ILE A 1 648 ? -26.029 -4.890 20.969 1.00 91.88 648 ILE A C 1
ATOM 4890 O O . ILE A 1 648 ? -25.586 -4.125 20.124 1.00 91.88 648 ILE A O 1
ATOM 4894 N N . ASP A 1 649 ? -26.627 -6.038 20.660 1.00 90.06 649 ASP A N 1
ATOM 4895 C CA . ASP A 1 649 ? -26.853 -6.563 19.314 1.00 90.06 649 ASP A CA 1
ATOM 4896 C C . ASP A 1 649 ? -28.227 -7.246 19.345 1.00 90.06 649 ASP A C 1
ATOM 4898 O O . ASP A 1 649 ? -28.454 -8.133 20.173 1.00 90.06 649 ASP A O 1
ATOM 4902 N N . GLN A 1 650 ? -29.174 -6.781 18.526 1.00 88.00 650 GLN A N 1
ATOM 4903 C CA . GLN A 1 650 ? -30.543 -7.311 18.542 1.00 88.00 650 GLN A CA 1
ATOM 4904 C C . GLN A 1 650 ? -30.642 -8.729 17.972 1.00 88.00 650 GLN A C 1
ATOM 4906 O O . GLN A 1 650 ? -31.465 -9.522 18.434 1.00 88.00 650 GLN A O 1
ATOM 4911 N N . ASP A 1 651 ? -29.792 -9.060 17.002 1.00 85.88 651 ASP A N 1
ATOM 4912 C CA . ASP A 1 651 ? -29.773 -10.379 16.373 1.00 85.88 651 ASP A CA 1
ATOM 4913 C C . ASP A 1 651 ? -29.046 -11.398 17.257 1.00 85.88 651 ASP A C 1
ATOM 4915 O O . ASP A 1 651 ? -29.407 -12.581 17.294 1.00 85.88 651 ASP A O 1
ATOM 4919 N N . TRP A 1 652 ? -28.061 -10.924 18.029 1.00 88.00 652 TRP A N 1
ATOM 4920 C CA . TRP A 1 652 ? -27.221 -11.730 18.912 1.00 88.00 652 TRP A CA 1
ATOM 4921 C C . TRP A 1 652 ? -27.146 -11.169 20.343 1.00 88.00 652 TRP A C 1
ATOM 4923 O O . TRP A 1 652 ? -26.068 -10.770 20.798 1.00 88.00 652 TRP A O 1
ATOM 4933 N N . PRO A 1 653 ? -28.243 -11.218 21.124 1.00 89.56 653 PRO A N 1
ATOM 4934 C CA . PRO A 1 653 ? -28.326 -10.509 22.406 1.00 89.56 653 PRO A CA 1
ATOM 4935 C C . PRO A 1 653 ? -27.384 -11.013 23.508 1.00 89.56 653 PRO A C 1
ATOM 4937 O O . PRO A 1 653 ? -27.203 -10.348 24.524 1.00 89.56 653 PRO A O 1
ATOM 4940 N N . HIS A 1 654 ? -26.776 -12.187 23.329 1.00 89.06 654 HIS A N 1
ATOM 4941 C CA . HIS A 1 654 ? -25.778 -12.732 24.247 1.00 89.06 654 HIS A CA 1
ATOM 4942 C C . HIS A 1 654 ? -24.423 -12.006 24.160 1.00 89.06 654 HIS A C 1
ATOM 4944 O O . HIS A 1 654 ? -23.636 -12.092 25.104 1.00 89.06 654 HIS A O 1
ATOM 4950 N N . LYS A 1 655 ? -24.143 -11.269 23.073 1.00 91.50 655 LYS A N 1
ATOM 4951 C CA . LYS A 1 655 ? -22.876 -10.544 22.894 1.00 91.50 655 LYS A CA 1
ATOM 4952 C C . LYS A 1 655 ? -22.672 -9.454 23.947 1.00 91.50 655 LYS A C 1
ATOM 4954 O O . LYS A 1 655 ? -23.628 -8.847 24.426 1.00 91.50 655 LYS A O 1
ATOM 4959 N N . GLU A 1 656 ? -21.424 -9.206 24.323 1.00 92.44 656 GLU A N 1
ATOM 4960 C CA . GLU A 1 656 ? -20.975 -8.146 25.234 1.00 92.44 656 GLU A CA 1
ATOM 4961 C C . GLU A 1 656 ? -19.728 -7.439 24.720 1.00 92.44 656 GLU A C 1
ATOM 4963 O O . GLU A 1 656 ? -19.031 -7.928 23.834 1.00 92.44 656 GLU A O 1
ATOM 4968 N N . VAL A 1 657 ? -19.424 -6.291 25.328 1.00 92.81 657 VAL A N 1
ATOM 4969 C CA . VAL A 1 657 ? -18.109 -5.669 25.203 1.00 92.81 657 VAL A CA 1
ATOM 4970 C C . VAL A 1 657 ? -17.038 -6.574 25.818 1.00 92.81 657 VAL A C 1
ATOM 4972 O O . VAL A 1 657 ? -17.185 -7.060 26.940 1.00 92.81 657 VAL A O 1
ATOM 4975 N N . ASP A 1 658 ? -15.943 -6.789 25.087 1.00 91.44 658 ASP A N 1
ATOM 4976 C CA . ASP A 1 658 ? -14.845 -7.659 25.530 1.00 91.44 658 ASP A CA 1
ATOM 4977 C C . ASP A 1 658 ? -13.928 -6.997 26.575 1.00 91.44 658 ASP A C 1
ATOM 4979 O O . ASP A 1 658 ? -13.168 -7.667 27.270 1.00 91.44 658 ASP A O 1
ATOM 4983 N N . VAL A 1 659 ? -14.043 -5.681 26.749 1.00 92.06 659 VAL A N 1
ATOM 4984 C CA . VAL A 1 659 ? -13.255 -4.880 27.688 1.00 92.06 659 VAL A CA 1
ATOM 4985 C C . VAL A 1 659 ? -14.126 -3.855 28.404 1.00 92.06 659 VAL A C 1
ATOM 4987 O O . VAL A 1 659 ? -15.207 -3.506 27.938 1.00 92.06 659 VAL A O 1
ATOM 4990 N N . THR A 1 660 ? -13.634 -3.344 29.528 1.00 92.88 660 THR A N 1
ATOM 4991 C CA . THR A 1 660 ? -14.242 -2.232 30.268 1.00 92.88 660 THR A CA 1
ATOM 4992 C C . THR A 1 660 ? -13.307 -1.027 30.287 1.00 92.88 660 THR A C 1
ATOM 4994 O O . THR A 1 660 ? -12.095 -1.160 30.095 1.00 92.88 660 THR A O 1
ATOM 4997 N N . ALA A 1 661 ? -13.860 0.149 30.571 1.00 95.06 661 ALA A N 1
ATOM 4998 C CA . ALA A 1 661 ? -13.094 1.375 30.777 1.00 95.06 661 ALA A CA 1
ATOM 4999 C C . ALA A 1 661 ? -13.580 2.124 32.022 1.00 95.06 661 ALA A C 1
ATOM 5001 O O . ALA A 1 661 ? -14.731 1.991 32.431 1.00 95.06 661 ALA A O 1
ATOM 5002 N N . THR A 1 662 ? -12.724 2.945 32.619 1.00 96.44 662 THR A N 1
ATOM 5003 C CA . THR A 1 662 ? -13.147 3.854 33.688 1.00 96.44 662 THR A CA 1
ATOM 5004 C C . THR A 1 662 ? -13.814 5.066 33.060 1.00 96.44 662 THR A C 1
ATOM 5006 O O . THR A 1 662 ? -13.219 5.710 32.198 1.00 96.44 662 THR A O 1
ATOM 5009 N N . ILE A 1 663 ? -15.028 5.390 33.504 1.00 96.69 663 ILE A N 1
ATOM 5010 C CA . ILE A 1 663 ? -15.797 6.537 33.017 1.00 96.69 663 ILE A CA 1
ATOM 5011 C C . ILE A 1 663 ? -15.931 7.537 34.163 1.00 96.69 663 ILE A C 1
ATOM 5013 O O . ILE A 1 663 ? -16.359 7.172 35.258 1.00 96.69 663 ILE A O 1
ATOM 5017 N N . ARG A 1 664 ? -15.556 8.796 33.927 1.00 95.81 664 ARG A N 1
ATOM 5018 C CA . ARG A 1 664 ? -15.761 9.899 34.876 1.00 95.81 664 ARG A CA 1
ATOM 5019 C C . ARG A 1 664 ? -16.510 11.037 34.212 1.00 95.81 664 ARG A C 1
ATOM 5021 O O . ARG A 1 664 ? -16.264 11.365 33.057 1.00 95.81 664 ARG A O 1
ATOM 5028 N N . ASP A 1 665 ? -17.381 11.679 34.969 1.00 95.31 665 ASP A N 1
ATOM 5029 C CA . ASP A 1 665 ? -18.052 12.899 34.547 1.00 95.31 665 ASP A CA 1
ATOM 5030 C C . ASP A 1 665 ? -17.202 14.112 34.934 1.00 95.31 665 ASP A C 1
ATOM 5032 O O . ASP A 1 665 ? -17.134 14.490 36.108 1.00 95.31 665 ASP A O 1
ATOM 5036 N N . LEU A 1 666 ? -16.540 14.726 33.953 1.00 95.62 666 LEU A N 1
ATOM 5037 C CA . LEU A 1 666 ? -15.667 15.872 34.204 1.00 95.62 666 LEU A CA 1
ATOM 5038 C C . LEU A 1 666 ? -16.441 17.143 34.550 1.00 95.62 666 LEU A C 1
ATOM 5040 O O . LEU A 1 666 ? -15.818 18.119 34.946 1.00 95.62 666 LEU A O 1
ATOM 5044 N N . LYS A 1 667 ? -17.772 17.166 34.457 1.00 91.00 667 LYS A N 1
ATOM 5045 C CA . LYS A 1 667 ? -18.566 18.312 34.921 1.00 91.00 667 LYS A CA 1
ATOM 5046 C C . LYS A 1 667 ? -18.926 18.205 36.394 1.00 91.00 667 LYS A C 1
ATOM 5048 O O . LYS A 1 667 ? -19.179 19.225 37.034 1.00 91.00 667 LYS A O 1
ATOM 5053 N N . SER A 1 668 ? -18.909 16.992 36.941 1.00 90.94 668 SER A N 1
ATOM 5054 C CA . SER A 1 668 ? -19.168 16.761 38.355 1.00 90.94 668 SER A CA 1
ATOM 5055 C C . SER A 1 668 ? -18.094 17.422 39.231 1.00 90.94 668 SER A C 1
ATOM 5057 O O . SER A 1 668 ? -16.902 17.235 38.969 1.00 90.94 668 SER A O 1
ATOM 5059 N N . PRO A 1 669 ? -18.474 18.118 40.321 1.00 90.38 669 PRO A N 1
ATOM 5060 C CA . PRO A 1 669 ? -17.525 18.587 41.332 1.00 90.38 669 PRO A CA 1
ATOM 5061 C C . PRO A 1 669 ? -16.655 17.464 41.918 1.00 90.38 669 PRO A C 1
ATOM 5063 O O . PRO A 1 669 ? -15.538 17.717 42.365 1.00 90.38 669 PRO A O 1
ATOM 5066 N N . ALA A 1 670 ? -17.122 16.209 41.863 1.00 92.75 670 ALA A N 1
ATOM 5067 C CA . ALA A 1 670 ? -16.349 15.036 42.278 1.00 92.75 670 ALA A CA 1
ATOM 5068 C C . ALA A 1 670 ? -15.059 14.832 41.457 1.00 92.75 670 ALA A C 1
ATOM 5070 O O . ALA A 1 670 ? -14.152 14.135 41.907 1.00 92.75 670 ALA A O 1
ATOM 5071 N N . SER A 1 671 ? -14.949 15.458 40.280 1.00 92.12 671 SER A N 1
ATOM 5072 C CA . SER A 1 671 ? -13.732 15.447 39.461 1.00 92.12 671 SER A CA 1
ATOM 5073 C C . SER A 1 671 ? -12.628 16.375 39.991 1.00 92.12 671 SER A C 1
ATOM 5075 O O . SER A 1 671 ? -11.510 16.341 39.480 1.00 92.12 671 SER A O 1
ATOM 5077 N N . GLY A 1 672 ? -12.885 17.182 41.028 1.00 93.81 672 GLY A N 1
ATOM 5078 C CA . GLY A 1 672 ? -11.867 18.007 41.683 1.00 93.81 672 GLY A CA 1
ATOM 5079 C C . GLY A 1 672 ? -11.163 18.962 40.712 1.00 93.81 672 GLY A C 1
ATOM 5080 O O . GLY A 1 672 ? -11.808 19.665 39.941 1.00 93.81 672 GLY A O 1
ATOM 5081 N N . SER A 1 673 ? -9.827 18.973 40.707 1.00 92.50 673 SER A N 1
ATOM 5082 C CA . SER A 1 673 ? -9.035 19.807 39.784 1.00 92.50 673 SER A CA 1
ATOM 5083 C C . SER A 1 673 ? -9.143 19.382 38.312 1.00 92.50 673 SER A C 1
ATOM 5085 O O . SER A 1 673 ? -8.793 20.153 37.412 1.00 92.50 673 SER A O 1
ATOM 5087 N N . ASP A 1 674 ? -9.647 18.176 38.042 1.00 92.12 674 ASP A N 1
ATOM 5088 C CA . ASP A 1 674 ? -9.959 17.715 36.693 1.00 92.12 674 ASP A CA 1
ATOM 5089 C C . ASP A 1 674 ? -11.329 18.188 36.205 1.00 92.12 674 ASP A C 1
ATOM 5091 O O . ASP A 1 674 ? -11.638 17.966 35.037 1.00 92.12 674 ASP A O 1
ATOM 5095 N N . GLN A 1 675 ? -12.126 18.872 37.036 1.00 93.75 675 GLN A N 1
ATOM 5096 C CA . GLN A 1 675 ? -13.404 19.418 36.596 1.00 93.75 675 GLN A CA 1
ATOM 5097 C C . GLN A 1 675 ? -13.202 20.333 35.377 1.00 93.75 675 GLN A C 1
ATOM 5099 O O . GLN A 1 675 ? -12.269 21.144 35.314 1.00 93.75 675 GLN A O 1
ATOM 5104 N N . ARG A 1 676 ? -14.053 20.171 34.368 1.00 90.94 676 ARG A N 1
ATOM 5105 C CA . ARG A 1 676 ? -14.034 20.937 33.123 1.00 90.94 676 ARG A CA 1
ATOM 5106 C C . ARG A 1 676 ? -15.394 21.558 32.866 1.00 90.94 676 ARG A C 1
ATOM 5108 O O . ARG A 1 676 ? -16.438 20.999 33.186 1.00 90.94 676 ARG A O 1
ATOM 5115 N N . VAL A 1 677 ? -15.341 22.705 32.206 1.00 89.56 677 VAL A N 1
ATOM 5116 C CA . VAL A 1 677 ? -16.483 23.380 31.605 1.00 89.56 677 VAL A CA 1
ATOM 5117 C C . VAL A 1 677 ? -16.178 23.626 30.134 1.00 89.56 677 VAL A C 1
ATOM 5119 O O . VAL A 1 677 ? -15.021 23.825 29.755 1.00 89.56 677 VAL A O 1
ATOM 5122 N N . GLY A 1 678 ? -17.207 23.568 29.298 1.00 88.62 678 GLY A N 1
ATOM 5123 C CA . GLY A 1 678 ? -17.071 23.791 27.870 1.00 88.62 678 GLY A CA 1
ATOM 5124 C C . GLY A 1 678 ? -17.262 25.262 27.507 1.00 88.62 678 GLY A C 1
ATOM 5125 O O . GLY A 1 678 ? -18.341 25.813 27.699 1.00 88.62 678 GLY A O 1
ATOM 5126 N N . LEU A 1 679 ? -16.240 25.873 26.910 1.00 89.75 679 LEU A N 1
ATOM 5127 C CA . LEU A 1 679 ? -16.321 27.187 26.272 1.00 89.75 679 LEU A CA 1
ATOM 5128 C C . LEU A 1 679 ? -15.701 27.087 24.876 1.00 89.75 679 LEU A C 1
ATOM 5130 O O . LEU A 1 679 ? -14.589 26.580 24.727 1.00 89.75 679 LEU A O 1
ATOM 5134 N N . SER A 1 680 ? -16.412 27.566 23.859 1.00 89.19 680 SER A N 1
ATOM 5135 C CA . SER A 1 680 ? -15.923 27.615 22.479 1.00 89.19 680 SER A CA 1
ATOM 5136 C C . SER A 1 680 ? -15.649 29.057 22.073 1.00 89.19 680 SER A C 1
ATOM 5138 O O . SER A 1 680 ? -16.428 29.946 22.396 1.00 89.19 680 SER A O 1
ATOM 5140 N N . LEU A 1 681 ? -14.549 29.309 21.364 1.00 90.00 681 LEU A N 1
ATOM 5141 C CA . LEU A 1 681 ? -14.177 30.645 20.903 1.00 90.00 681 LEU A CA 1
ATOM 5142 C C . LEU A 1 681 ? -13.907 30.627 19.397 1.00 90.00 681 LEU A C 1
ATOM 5144 O O . LEU A 1 681 ? -13.033 29.898 18.928 1.00 90.00 681 LEU A O 1
ATOM 5148 N N . GLN A 1 682 ? -14.617 31.466 18.645 1.00 90.69 682 GLN A N 1
ATOM 5149 C CA . GLN A 1 682 ? -14.542 31.517 17.183 1.00 90.69 682 GLN A CA 1
ATOM 5150 C C . GLN A 1 682 ? -14.397 32.953 16.674 1.00 90.69 682 GLN A C 1
ATOM 5152 O O . GLN A 1 682 ? -14.837 33.887 17.326 1.00 90.69 682 GLN A O 1
ATOM 5157 N N . GLY A 1 683 ? -13.777 33.142 15.507 1.00 91.94 683 GLY A N 1
ATOM 5158 C CA . GLY A 1 683 ? -13.626 34.446 14.843 1.00 91.94 683 GLY A CA 1
ATOM 5159 C C . GLY A 1 683 ? -12.164 34.830 14.587 1.00 91.94 683 GLY A C 1
ATOM 5160 O O . GLY A 1 683 ? -11.252 34.170 15.105 1.00 91.94 683 GLY A O 1
ATOM 5161 N N . PRO A 1 684 ? -11.901 35.880 13.786 1.00 91.56 684 PRO A N 1
ATOM 5162 C CA . PRO A 1 684 ? -10.550 36.262 13.367 1.00 91.56 684 PRO A CA 1
ATOM 5163 C C . PRO A 1 684 ? -9.603 36.574 14.534 1.00 91.56 684 PRO A C 1
ATOM 5165 O O . PRO A 1 684 ? -8.401 36.323 14.414 1.00 91.56 684 PRO A O 1
ATOM 5168 N N . ARG A 1 685 ? -10.124 37.041 15.678 1.00 92.50 685 ARG A N 1
ATOM 5169 C CA . ARG A 1 685 ? -9.334 37.385 16.875 1.00 92.50 685 ARG A CA 1
ATOM 5170 C C . ARG A 1 685 ? -9.221 36.265 17.916 1.00 92.50 685 ARG A C 1
ATOM 5172 O O . ARG A 1 685 ? -8.510 36.445 18.899 1.00 92.50 685 ARG A O 1
ATOM 5179 N N . SER A 1 686 ? -9.861 35.113 17.703 1.00 91.25 686 SER A N 1
ATOM 5180 C CA . SER A 1 686 ? -9.890 33.987 18.660 1.00 91.25 686 SER A CA 1
ATOM 5181 C C . SER A 1 686 ? -8.500 33.553 19.147 1.00 91.25 686 SER A C 1
ATOM 5183 O O . SER A 1 686 ? -8.271 33.450 20.347 1.00 91.25 686 SER A O 1
ATOM 5185 N N . LEU A 1 687 ? -7.546 33.364 18.230 1.00 88.56 687 LEU A N 1
ATOM 5186 C CA . LEU A 1 687 ? -6.171 32.974 18.569 1.00 88.56 687 LEU A CA 1
ATOM 5187 C C . LEU A 1 687 ? -5.482 34.018 19.457 1.00 88.56 687 LEU A C 1
ATOM 5189 O O . LEU A 1 687 ? -4.891 33.659 20.468 1.00 88.56 687 LEU A O 1
ATOM 5193 N N . THR A 1 688 ? -5.592 35.300 19.103 1.00 89.38 688 THR A N 1
ATOM 5194 C CA . THR A 1 688 ? -5.011 36.397 19.887 1.00 89.38 688 THR A CA 1
ATOM 5195 C C . THR A 1 688 ? -5.606 36.443 21.290 1.00 89.38 688 THR A C 1
ATOM 5197 O O . THR A 1 688 ? -4.873 36.600 22.262 1.00 89.38 688 THR A O 1
ATOM 5200 N N . VAL A 1 689 ? -6.925 36.254 21.408 1.00 90.44 689 VAL A N 1
ATOM 5201 C CA . VAL A 1 689 ? -7.606 36.177 22.705 1.00 90.44 689 VAL A CA 1
ATOM 5202 C C . VAL A 1 689 ? -7.074 34.992 23.518 1.00 90.44 689 VAL A C 1
ATOM 5204 O O . VAL A 1 689 ? -6.640 35.191 24.648 1.00 90.44 689 VAL A O 1
ATOM 5207 N N . LEU A 1 690 ? -7.000 33.785 22.947 1.00 87.88 690 LEU A N 1
ATOM 5208 C CA . LEU A 1 690 ? -6.454 32.611 23.647 1.00 87.88 690 LEU A CA 1
ATOM 5209 C C . LEU A 1 690 ? -4.996 32.798 24.081 1.00 87.88 690 LEU A C 1
ATOM 5211 O O . LEU A 1 690 ? -4.636 32.423 25.193 1.00 87.88 690 LEU A O 1
ATOM 5215 N N . GLN A 1 691 ? -4.163 33.401 23.232 1.00 90.31 691 GLN A N 1
ATOM 5216 C CA . GLN A 1 691 ? -2.773 33.706 23.570 1.00 90.31 691 GLN A CA 1
ATOM 5217 C C . GLN A 1 691 ? -2.674 34.709 24.723 1.00 90.31 691 GLN A C 1
ATOM 5219 O O . GLN A 1 691 ? -1.812 34.548 25.578 1.00 90.31 691 GLN A O 1
ATOM 5224 N N . SER A 1 692 ? -3.574 35.695 24.788 1.00 91.69 692 SER A N 1
ATOM 5225 C CA . SER A 1 692 ? -3.603 36.675 25.884 1.00 91.69 692 SER A CA 1
ATOM 5226 C C . SER A 1 692 ? -4.033 36.084 27.232 1.00 91.69 692 SER A C 1
ATOM 5228 O O . SER A 1 692 ? -3.666 36.616 28.274 1.00 91.69 692 SER A O 1
ATOM 5230 N N . LEU A 1 693 ? -4.782 34.977 27.217 1.00 88.06 693 LEU A N 1
ATOM 5231 C CA . LEU A 1 693 ? -5.210 34.257 28.421 1.00 88.06 693 LEU A CA 1
ATOM 5232 C C . LEU A 1 693 ? -4.166 33.243 28.916 1.00 88.06 693 LEU A C 1
ATOM 5234 O O . LEU A 1 693 ? -4.257 32.760 30.044 1.00 88.06 693 LEU A O 1
ATOM 5238 N N . ALA A 1 694 ? -3.189 32.883 28.081 1.00 87.69 694 ALA A N 1
ATOM 5239 C CA . ALA A 1 694 ? -2.172 31.906 28.436 1.00 87.69 694 ALA A CA 1
ATOM 5240 C C . ALA A 1 694 ? -1.109 32.528 29.353 1.00 87.69 694 ALA A C 1
ATOM 5242 O O . ALA A 1 694 ? -0.454 33.505 29.008 1.00 87.69 694 ALA A O 1
ATOM 5243 N N . THR A 1 695 ? -0.887 31.911 30.512 1.00 87.81 695 THR A N 1
ATOM 5244 C CA . THR A 1 695 ? 0.102 32.369 31.504 1.00 87.81 695 THR A CA 1
ATOM 5245 C C . THR A 1 695 ? 1.528 31.898 31.209 1.00 87.81 695 THR A C 1
ATOM 5247 O O . THR A 1 695 ? 2.488 32.474 31.712 1.00 87.81 695 THR A O 1
ATOM 5250 N N . TRP A 1 696 ? 1.689 30.861 30.382 1.00 85.75 696 TRP A N 1
ATOM 5251 C CA . TRP A 1 696 ? 2.983 30.254 30.069 1.00 85.75 696 TRP A CA 1
ATOM 5252 C C . TRP A 1 696 ? 3.377 30.505 28.615 1.00 85.75 696 TRP A C 1
ATOM 5254 O O . TRP A 1 696 ? 2.653 30.103 27.701 1.00 85.75 696 TRP A O 1
ATOM 5264 N N . GLN A 1 697 ? 4.582 31.042 28.391 1.00 88.81 697 GLN A N 1
ATOM 5265 C CA . GLN A 1 697 ? 5.104 31.311 27.043 1.00 88.81 697 GLN A CA 1
ATOM 5266 C C . GLN A 1 697 ? 5.075 30.069 26.140 1.00 88.81 697 GLN A C 1
ATOM 5268 O O . GLN A 1 697 ? 4.694 30.142 24.977 1.00 88.81 697 GLN A O 1
ATOM 5273 N N . ARG A 1 698 ? 5.370 28.887 26.695 1.00 87.88 698 ARG A N 1
ATOM 5274 C CA . ARG A 1 698 ? 5.297 27.619 25.955 1.00 87.88 698 ARG A CA 1
ATOM 5275 C C . ARG A 1 698 ? 3.907 27.354 25.362 1.00 87.88 698 ARG A C 1
ATOM 5277 O O . ARG A 1 698 ? 3.817 26.808 24.266 1.00 87.88 698 ARG A O 1
ATOM 5284 N N . VAL A 1 699 ? 2.838 27.705 26.078 1.00 85.69 699 VAL A N 1
ATOM 5285 C CA . VAL A 1 699 ? 1.456 27.522 25.607 1.00 85.69 699 VAL A CA 1
ATOM 5286 C C . VAL A 1 699 ? 1.141 28.532 24.507 1.00 85.69 699 VAL A C 1
ATOM 5288 O O . VAL A 1 699 ? 0.578 28.149 23.485 1.00 85.69 699 VAL A O 1
ATOM 5291 N N . VAL A 1 700 ? 1.579 29.787 24.660 1.00 87.50 700 VAL A N 1
ATOM 5292 C CA . VAL A 1 700 ? 1.469 30.822 23.615 1.00 87.50 700 VAL A CA 1
ATOM 5293 C C . VAL A 1 700 ? 2.132 30.357 22.315 1.00 87.50 700 VAL A C 1
ATOM 5295 O O . VAL A 1 700 ? 1.517 30.426 21.246 1.00 87.50 700 VAL A O 1
ATOM 5298 N N . ASP A 1 701 ? 3.346 29.810 22.414 1.00 86.12 701 ASP A N 1
ATOM 5299 C CA . ASP A 1 701 ? 4.105 29.294 21.273 1.00 86.12 701 ASP A CA 1
ATOM 5300 C C . ASP A 1 701 ? 3.425 28.075 20.633 1.00 86.12 701 ASP A C 1
ATOM 5302 O O . ASP A 1 701 ? 3.417 27.934 19.410 1.00 86.12 701 ASP A O 1
ATOM 5306 N N . GLN A 1 702 ? 2.849 27.178 21.441 1.00 84.81 702 GLN A N 1
ATOM 5307 C CA . GLN A 1 702 ? 2.100 26.018 20.949 1.00 84.81 702 GLN A CA 1
ATOM 5308 C C . GLN A 1 702 ? 0.827 26.437 20.210 1.00 84.81 702 GLN A C 1
ATOM 5310 O O . GLN A 1 702 ? 0.569 25.926 19.120 1.00 84.81 702 GLN A O 1
ATOM 5315 N N . LEU A 1 703 ? 0.072 27.393 20.759 1.00 84.50 703 LEU A N 1
ATOM 5316 C CA . LEU A 1 703 ? -1.113 27.961 20.117 1.00 84.50 703 LEU A CA 1
ATOM 5317 C C . LEU A 1 703 ? -0.756 28.643 18.791 1.00 84.50 703 LEU A C 1
ATOM 5319 O O . LEU A 1 703 ? -1.453 28.446 17.800 1.00 84.50 703 LEU A O 1
ATOM 5323 N N . GLY A 1 704 ? 0.362 29.376 18.737 1.00 82.94 704 GLY A N 1
ATOM 5324 C CA . GLY A 1 704 ? 0.836 30.041 17.517 1.00 82.94 704 GLY A CA 1
ATOM 5325 C C . GLY A 1 704 ? 1.224 29.086 16.380 1.00 82.94 704 GLY A C 1
ATOM 5326 O O . GLY A 1 704 ? 1.268 29.494 15.223 1.00 82.94 704 GLY A O 1
ATOM 5327 N N . ARG A 1 705 ? 1.478 27.807 16.685 1.00 83.25 705 ARG A N 1
ATOM 5328 C CA . ARG A 1 705 ? 1.774 26.759 15.692 1.00 83.25 705 ARG A CA 1
ATOM 5329 C C . ARG A 1 705 ? 0.531 26.013 15.211 1.00 83.25 705 ARG A C 1
ATOM 5331 O O . ARG A 1 705 ? 0.649 25.177 14.313 1.00 83.25 705 ARG A O 1
ATOM 5338 N N . LEU A 1 706 ? -0.639 26.261 15.806 1.00 74.50 706 LEU A N 1
ATOM 5339 C CA . LEU A 1 706 ? -1.878 25.650 15.344 1.00 74.50 706 LEU A CA 1
ATOM 5340 C C . LEU A 1 706 ? -2.191 26.169 13.943 1.00 74.50 706 LEU A C 1
ATOM 5342 O O . LEU A 1 706 ? -2.377 27.363 13.722 1.00 74.50 706 LEU A O 1
ATOM 5346 N N . THR A 1 707 ? -2.246 25.252 12.984 1.00 63.16 707 THR A N 1
ATOM 5347 C CA . THR A 1 707 ? -2.661 25.572 11.623 1.00 63.16 707 THR A CA 1
ATOM 5348 C C . THR A 1 707 ? -4.125 25.991 11.671 1.00 63.16 707 THR A C 1
ATOM 5350 O O . THR A 1 707 ? -4.980 25.186 12.049 1.00 63.16 707 THR A O 1
ATOM 5353 N N . ARG A 1 708 ? -4.431 27.241 11.304 1.00 61.09 708 ARG A N 1
ATOM 5354 C CA . ARG A 1 708 ? -5.814 27.602 10.989 1.00 61.09 708 ARG A CA 1
ATOM 5355 C C . ARG A 1 708 ? -6.214 26.772 9.776 1.00 61.09 708 ARG A C 1
ATOM 5357 O O . ARG A 1 708 ? -5.531 26.801 8.757 1.00 61.09 708 ARG A O 1
ATOM 5364 N N . LEU A 1 709 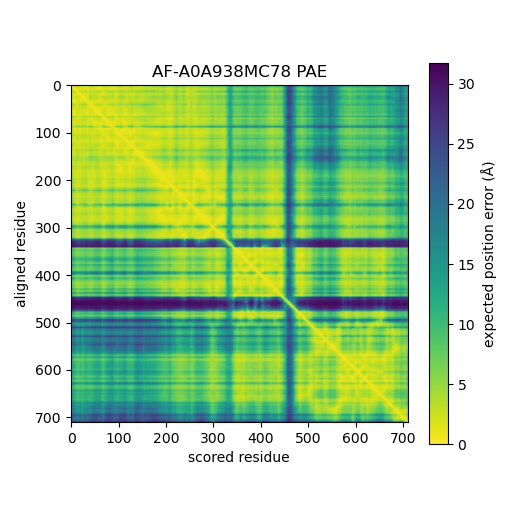? -7.259 25.970 9.932 1.00 51.00 709 LEU A N 1
ATOM 5365 C CA . LEU A 1 709 ? -7.951 25.401 8.787 1.00 51.00 709 LEU A CA 1
ATOM 5366 C C . LEU A 1 709 ? -8.640 26.593 8.115 1.00 51.00 709 LEU A C 1
ATOM 5368 O O . LEU A 1 709 ? -9.573 27.143 8.698 1.00 51.00 709 LEU A O 1
ATOM 5372 N N . GLU A 1 710 ? -8.073 27.064 7.004 1.00 32.50 710 GLU A N 1
ATOM 5373 C CA . GLU A 1 710 ? -8.716 28.053 6.127 1.00 32.50 710 GLU A CA 1
ATOM 5374 C C . GLU A 1 710 ? -9.941 27.461 5.432 1.00 32.50 710 GLU A C 1
ATOM 5376 O O . GLU A 1 710 ? -9.873 26.275 5.020 1.00 32.50 710 GLU A O 1
#

Radius of gyration: 33.47 Å; Cα contacts (8 Å, |Δi|>4): 1350; chains: 1; bounding box: 72×76×88 Å

Nearest PDB structures (foldseek):
  6yme-assembly1_A  TM=9.497E-01  e=1.073E-33  Aphanothece halophytica
  9bow-assembly1_A  TM=9.387E-01  e=4.186E-34  Thermus thermophilus HB8
  4j5u-assembly1_B  TM=9.423E-01  e=7.053E-33  Rickettsia rickettsii str. 'Sheila Smith'
  1ls3-assembly1_D  TM=8.644E-01  e=2.558E-29  Oryctolagus cuniculus
  3n0l-assembly1_A  TM=9.551E-01  e=4.273E-26  Campylobacter jejuni

Foldseek 3Di:
DDFFAFEEEEADQLAFADCCRQPCVDPNVVRYRYDHDHCDLPQSHGDLVVLLVSCQVRLGQEYEAEGHFRFEADPLQSLLVSQCSRVVGHAYEYECAQCVLCVLLVLGDDNVVRGQKYKYFCCHLLNFDGDMDIDGPDPVVVVVVVVCDPPNPDDDDPVVRVVRSVVSSVVSNDPVSSVLSVQLQVLQQLLFVLLVVLVFDWLNRGHSHQKTKTQQQSACAPQNDGDWQVALQLLCVLLVNHWHGGRHNPDPDDPTHRMIMDGCSVVSVQVDGSVVSSVSSVLSSLSSNQWHWDWDQDPVGIDIHTAGALVSSVVSSVVSVVSCVPGDDPDDDPDPPDDQFWKKKKKFLQSQQLVCAQWQDLPVPADAQDKEWTFGAAQQLHTLFTWIKHWHDDPDPSMTMIIIGTDSVSVVVVLSVSCVLQSFRHDRHPVDRPDHRDDDIDIGTDDDDDNSNDDDDDDDDDDDDDDPDDPRYDDDHDGDLQAPHYGSSVVVCVPHADDDQFDADDDDDDDDAAAEAPCNVVLCVLQVVPQQDDDLSHGDHPDRDDPVVQVVCCAAAKDKDFPQLKFKKKWFDSCSQVLCVLFWPDRSQVAAAPDKDWTFGAAQVRDGLFIWIWHRNHNGMIIIITGNNCRVVVLSVLVVLLVQRHQNHPVRRSHGRSDHIDMDGLCDCVVPVSRDGDMDMGYPCRLVVVLVPDPDVVVNVVSVPDDPPD

Secondary structure (DSSP, 8-state):
---TT-EEEEE-GGGT--GGGT-TTSHHHHHSEEEEE-B-TTTSSB-HHHHHHHHHHH--SEEEEE-SS--S---HHHHHHHHHHSTT--EEEEE-TTTHHHHHTTSS---BTTBSEEEEESSSTT---S-EEEE-SSHHHHHHHHHIIIIII--S--HHHHHHHHHHHHHHTSHHHHHHHHHHHHHHHHHHHHHHHTTPPBTTS--SSSEEEEEGGGS--TTSPPP-HHHHHHHHHHTT---EEE--TT-S-SSS--EEEEE-HHHHHTT--HHHHHHHHHHHHHHHHH-EEEEEEETTEEEEEEEB-HHHHHHHHHHHHHHHHTSPPSSPPPP----SS--EEEEETTHHHHHHHHBSS-GGGPPTT-EEEEEEE-TTS-EEEEEEEEEEPPSSTT-EEEEEE--TTTHHHHHHHHHHHHHT-B---SS-TT-------EEEE-SS--------S--------S-SS-TTS-SS-B--TTSS--TTHHHHTTT------PBPP---PPP-SPEE-TTHHHHHHHTTTTTEEEETTEEEES-SS-HHHHHHHHHHS-EEEE-TTSEEEEEESTTHHHHHHTTBSS-GGG--TT-EEEEEEEPTTS-EEEEEEEEEEETTEEEEEE-GGGHHHHHHHHHHHHHT-B---SS-TT---S---EEEETTSGGGGGG----EEEESTTHHHHHHHH-SSHHHHHHHHTSPP--